Protein AF-A0A834MWD7-F1 (afdb_monomer)

Solvent-accessible surface area (backbone atoms only — not comparable to full-atom values): 28988 Å² total; per-residue (Å²): 117,72,83,77,47,50,62,58,53,52,50,44,48,48,54,46,54,54,43,48,75,34,80,60,22,62,59,47,38,68,32,43,53,48,27,37,82,75,30,29,39,67,38,51,53,52,28,43,50,33,46,75,72,73,39,71,37,70,80,50,97,59,39,71,67,44,73,68,53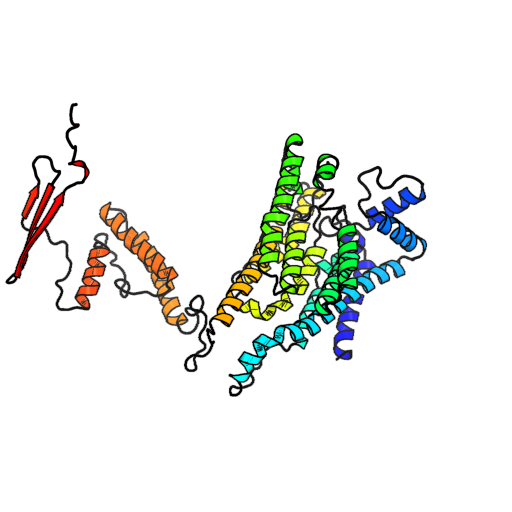,50,55,54,49,42,53,45,66,74,72,45,53,73,71,54,48,54,47,51,47,52,51,44,47,51,50,24,35,51,33,46,30,52,34,42,57,55,47,60,68,73,62,42,75,70,55,54,62,55,53,72,75,55,81,84,68,78,90,67,97,74,73,80,48,75,70,50,44,21,45,48,27,31,49,43,40,60,68,26,67,36,38,48,49,24,48,41,30,53,23,54,56,44,57,50,48,28,36,52,24,48,27,49,36,18,59,69,68,69,36,63,69,56,28,53,52,27,48,51,53,44,35,59,72,78,37,78,41,91,88,46,41,72,72,42,52,68,75,61,78,89,80,62,61,86,57,49,27,71,52,29,66,57,58,63,77,45,60,73,92,51,46,49,60,51,53,52,50,53,52,49,44,50,49,61,69,50,50,46,55,46,53,69,72,34,67,90,40,60,67,61,40,51,48,50,48,50,47,51,48,42,54,70,27,76,73,29,36,44,32,55,53,33,54,51,59,24,52,53,50,85,47,57,83,37,58,81,59,41,84,53,62,69,63,36,52,51,45,44,54,51,28,66,63,46,43,63,53,42,44,41,31,29,74,74,66,63,78,43,57,70,67,59,38,51,51,36,31,48,53,36,47,51,29,52,52,52,50,55,48,37,52,53,51,13,46,53,52,48,54,53,41,61,76,66,63,65,54,47,66,62,89,92,42,78,40,57,64,89,91,64,57,74,61,72,90,42,31,73,64,34,50,53,41,50,52,48,48,53,49,50,46,51,50,64,71,64,56,79,90,85,46,76,65,35,53,53,29,51,49,53,52,44,50,50,46,55,54,31,61,75,72,45,54,72,60,77,72,55,74,50,83,77,79,92,57,70,85,51,71,46,61,66,41,50,50,45,31,52,50,20,75,72,38,84,88,44,77,73,56,68,96,69,78,68,87,42,77,52,64,47,95,87,65,48,40,40,40,37,52,42,79,42,88,100,76,51,74,51,75,48,78,50,66,53,80,88,72,72,78,73,78,77,78,90,127

InterPro domains:
  IPR009600 GPI transamidase subunit PIG-U [PF06728] (206-340)
  IPR009600 GPI transamidase subunit PIG-U [PTHR13121] (206-368)
  IPR027831 Domain of unknown function DUF4485 [PF14846] (383-452)

Secondary structure (DSSP, 8-state):
-GGGTHHHHHHHHHHHHHHHTSTHHHHHHT-TTTS-TTT-HHHHHHHHHHHHTT--GGGSTT--S-HHHHHHHHHHHHH--HHHHHHHHHHHHHHHHHHHHHHHHHHHHHSTHHHHHHHHH-TTS---TT---HHHHHHHHHHHHHH-HHHHHHHHTT-THHHHHHHHHHHHHHHHTT-HHHHHHHHHHHHHHH-S-TTTHHHHHTTS-------SSSHHHHHHHS-HHHHHHHHHHHHHHIIIIIIHHHHHHSTT-HHHHHHHHHHHHHHH-SS--HHHHHHHHHHGGGGGGGGGT-SSHHHHHHHHHHHHHHHHHHHHHHHTS--S-HHHHHHHHHHHHHHHHHHHHHHHHHHHHHHHHHHTT--SEETTEE---TTTTTSSSSHHHHHHHHHHHHHHHHHHHTS----HHHHHHHHHHHHHHHHHHHH----GGGGSPPPSSS-PPPHHHHHHHHHHHH-TTSPPP-----S-EEE-TTS-EEEEEEEETTTEEEEEEEE-GGG--PPP---

Foldseek 3Di:
DVVVCVVLLVVLLVLLVVLLPDPVLVVLLPDLQQPPQQWAVVLLVVLLVCVVVVHHSPPDSRYDFFPVCSVVVNVCVVPPDPVRLLVVLSVLLLLLLVLLLLLLLLVVVVPCPLVVVVCVVPPPDDDDPDPQDSNNLSVLLSSLSSPVPQQSSNSSSSTNVSVLSSLLSQLSSCVSVVPPVSNVVSVVVNCSRQPPDPVCCLVVVVPDDPDLDDHLADVSVVLVPDDPVCSSVVSVVLVCCLVPVPLVVLCVPCVVPVVLSSLLVLLSCQHHRSRHHSSSVSSSVSVCSSVVVLVVVFDCVVVLVVLLVVLVVVLVVQVCCVPPVVNHHPVVNNVSSVSNSVSSVSVSVSSVVSVVVVVVCSVVCQDLDDPPHGRDPPQPPCPDPVPVVLVVLLVLLVVLLVLLVPQDCPDPVLVVQSVVVNVVSVVCVSVSDDDALRVDRQDNDSPRDHPVQSNQQSVCVVVVVDDRRDPDDQPDWDADPVRQKIKGWDADPPPGIDIDIDGHPVPPPPPPDDD

pLDDT: mean 76.4, std 18.24, range [28.72, 95.75]

Mean predicted aligned error: 16.24 Å

Sequence (515 aa):
MLTKWLPNFILAVAIRFLLMNSEYQNVISERVEVSTALNSWKRVTEGIYLYNFGIDPYSGDLFHETPICLYVFNIIQRYFPWWALCLLFVVTDLISALCLFYVANNYNDSWSPLEEEDKKQDVSKEKDNGTSTKADIALYILMIYLFNPYIILNCVAFTTTVFSNLLNSITLVAMVRHSIFWSCISIALLTLQNLYPMSLLVPVAIYISPDVRPNIGLYWYFLTEMFEHFKSLFIASFQINVGLLYVVPLALKLRRQPILLAFSYLAIITIFKSYPCVGDVGFYISLIPFWMHLFQHMQQGFIISCFILVCTGFAPIVWHQWIYARSANANFYFGVTLAFAVAQIFLLTDILFANIKYEFASRHNINKDVTGSKATLLLDQNKKTKKNKHAIDRVRIVEWSRRLAGIPDESDEGIKNRNDYVQLLKIMTRGGRLHGIFLDPPPDNDEIPSLAESMCNFLCSKCKDLPNAGPLEPIISRKTPDGCAYISLRKIENKGILCYLAVSPDGLTMPKKEQ

Nearest PDB structures (foldseek):
  7wld-assembly1_U  TM=8.766E-01  e=1.340E-22  Homo sapiens
  4q4a-assembly1_A  TM=1.236E-01  e=9.186E+00  Thermotoga maritima MSB8

Radius of gyration: 33.5 Å; Cα contacts (8 Å, |Δi|>4): 488; chains: 1; bounding box: 69×77×92 Å

Structure (mmCIF, N/CA/C/O backbone):
data_AF-A0A834MWD7-F1
#
_entry.id   AF-A0A834MWD7-F1
#
loop_
_atom_site.group_PDB
_atom_site.id
_atom_site.type_symbol
_atom_site.label_atom_id
_atom_site.label_alt_id
_atom_site.label_comp_id
_atom_site.label_asym_id
_atom_site.label_entity_id
_atom_site.label_seq_id
_atom_site.pdbx_PDB_ins_code
_atom_site.Cartn_x
_atom_site.Cartn_y
_atom_site.Cartn_z
_atom_site.occupancy
_atom_site.B_iso_or_equiv
_atom_site.auth_seq_id
_atom_site.auth_comp_id
_atom_site.auth_asym_id
_atom_site.auth_atom_id
_atom_site.pdbx_PDB_model_num
ATOM 1 N N . MET A 1 1 ? -26.203 -15.929 -9.389 1.00 49.62 1 MET A N 1
ATOM 2 C CA . MET A 1 1 ? -25.157 -14.938 -9.046 1.00 49.62 1 MET A CA 1
ATOM 3 C C . MET A 1 1 ? -24.152 -14.770 -10.178 1.00 49.62 1 MET A C 1
ATOM 5 O O . MET A 1 1 ? -24.108 -13.663 -10.681 1.00 49.62 1 MET A O 1
ATOM 9 N N . LEU A 1 2 ? -23.425 -15.810 -10.621 1.00 45.94 2 LEU A N 1
ATOM 10 C CA . LEU A 1 2 ? -22.315 -15.748 -11.603 1.00 45.94 2 LEU A CA 1
ATOM 11 C C . LEU A 1 2 ? -22.540 -14.867 -12.859 1.00 45.94 2 LEU A C 1
ATOM 13 O O . LEU A 1 2 ? -21.637 -14.145 -13.274 1.00 45.94 2 LEU A O 1
ATOM 17 N N . THR A 1 3 ? -23.751 -14.857 -13.419 1.00 54.75 3 THR A N 1
ATOM 18 C CA . THR A 1 3 ? -24.100 -14.105 -14.640 1.00 54.75 3 THR A CA 1
ATOM 19 C C . THR A 1 3 ? -24.042 -12.581 -14.493 1.00 54.75 3 THR A C 1
ATOM 21 O O . THR A 1 3 ? -23.844 -11.894 -15.488 1.00 54.75 3 THR A O 1
ATOM 24 N N . LYS A 1 4 ? -24.156 -12.034 -13.273 1.00 66.62 4 LYS A N 1
ATOM 25 C CA . LYS A 1 4 ? -24.055 -10.581 -13.032 1.00 66.62 4 LYS A CA 1
ATOM 26 C C . LYS A 1 4 ? -22.610 -10.066 -12.954 1.00 66.62 4 LYS A C 1
ATOM 28 O O . LYS A 1 4 ? -22.394 -8.873 -13.116 1.00 66.62 4 LYS A O 1
ATOM 33 N N . TRP A 1 5 ? -21.630 -10.942 -12.717 1.00 72.25 5 TRP A N 1
ATOM 34 C CA . TRP A 1 5 ? -20.230 -10.560 -12.441 1.00 72.25 5 TRP A CA 1
ATOM 35 C C . TRP A 1 5 ? -19.334 -10.701 -13.660 1.00 72.25 5 TRP A C 1
ATOM 37 O O . TRP A 1 5 ? -18.384 -9.940 -13.819 1.00 72.25 5 TRP A O 1
ATOM 47 N N . LEU A 1 6 ? -19.660 -11.664 -14.525 1.00 80.00 6 LEU A N 1
ATOM 48 C CA . LEU A 1 6 ? -18.963 -11.917 -15.777 1.00 80.00 6 LEU A CA 1
ATOM 49 C C . LEU A 1 6 ? -18.694 -10.640 -16.603 1.00 80.00 6 LEU A C 1
ATOM 51 O O . LEU A 1 6 ? -17.550 -10.478 -17.022 1.00 80.00 6 LEU A O 1
ATOM 55 N N . PRO A 1 7 ? -19.646 -9.695 -16.789 1.00 86.44 7 PRO A N 1
ATOM 56 C CA . PRO A 1 7 ? -19.360 -8.467 -17.535 1.00 86.44 7 PRO A CA 1
ATOM 57 C C . PRO A 1 7 ? -18.268 -7.605 -16.888 1.00 86.44 7 PRO A C 1
ATOM 59 O O . PRO A 1 7 ? -17.446 -7.043 -17.604 1.00 86.44 7 PRO A O 1
ATOM 62 N N . ASN A 1 8 ? -18.195 -7.543 -15.555 1.00 87.50 8 ASN A N 1
ATOM 63 C CA . ASN A 1 8 ? -17.173 -6.756 -14.858 1.00 87.50 8 ASN A CA 1
ATOM 64 C C . ASN A 1 8 ? -15.780 -7.374 -15.018 1.00 87.50 8 ASN A C 1
ATOM 66 O O . ASN A 1 8 ? -14.811 -6.650 -15.225 1.00 87.50 8 ASN A O 1
ATOM 70 N N . PHE A 1 9 ? -15.681 -8.707 -14.981 1.00 88.75 9 PHE A N 1
ATOM 71 C CA . PHE A 1 9 ? -14.433 -9.410 -15.287 1.00 88.75 9 PHE A CA 1
ATOM 72 C C . PHE A 1 9 ? -14.011 -9.202 -16.740 1.00 88.75 9 PHE A C 1
ATOM 74 O O . PHE A 1 9 ? -12.857 -8.872 -16.989 1.00 88.75 9 PHE A O 1
ATOM 81 N N . ILE A 1 10 ? -14.940 -9.340 -17.690 1.00 90.69 10 ILE A N 1
ATOM 82 C CA . ILE A 1 10 ? -14.663 -9.108 -19.113 1.00 90.69 10 ILE A CA 1
ATOM 83 C C . ILE A 1 10 ? -14.171 -7.675 -19.328 1.00 90.69 10 ILE A C 1
ATOM 85 O O . ILE A 1 10 ? -13.165 -7.476 -20.003 1.00 90.69 10 ILE A O 1
ATOM 89 N N . LEU A 1 11 ? -14.821 -6.685 -18.711 1.00 92.81 11 LEU A N 1
ATOM 90 C CA . LEU A 1 11 ? -14.407 -5.287 -18.794 1.00 92.81 11 LEU A CA 1
ATOM 91 C C . LEU A 1 11 ? -13.015 -5.066 -18.180 1.00 92.81 11 LEU A C 1
ATOM 93 O O . LEU A 1 11 ? -12.165 -4.432 -18.799 1.00 92.81 11 LEU A O 1
ATOM 97 N N . ALA A 1 12 ? -12.754 -5.620 -16.995 1.00 92.62 12 ALA A N 1
ATOM 98 C CA . ALA A 1 12 ? -11.464 -5.511 -16.316 1.00 92.62 12 ALA A CA 1
ATOM 99 C C . ALA A 1 12 ? -10.317 -6.148 -17.124 1.00 92.62 12 ALA A C 1
ATOM 101 O O . ALA A 1 12 ? -9.213 -5.599 -17.173 1.00 92.62 12 ALA A O 1
ATOM 102 N N . VAL A 1 13 ? -10.587 -7.282 -17.777 1.00 93.94 13 VAL A N 1
ATOM 103 C CA . VAL A 1 13 ? -9.668 -7.965 -18.697 1.00 93.94 13 VAL A CA 1
ATOM 104 C C . VAL A 1 13 ? -9.444 -7.134 -19.952 1.00 93.94 13 VAL A C 1
ATOM 106 O O . VAL A 1 13 ? -8.297 -6.904 -20.324 1.00 93.94 13 VAL A O 1
ATOM 109 N N . ALA A 1 14 ? -10.515 -6.633 -20.570 1.00 93.75 14 ALA A N 1
ATOM 110 C CA . ALA A 1 14 ? -10.435 -5.808 -21.768 1.00 93.75 14 ALA A CA 1
ATOM 111 C C . ALA A 1 14 ? -9.586 -4.553 -21.529 1.00 93.75 14 ALA A C 1
ATOM 113 O O . ALA A 1 14 ? -8.692 -4.274 -22.320 1.00 93.75 14 ALA A O 1
ATOM 114 N N . ILE A 1 15 ? -9.789 -3.848 -20.409 1.00 94.00 15 ILE A N 1
ATOM 115 C CA . ILE A 1 15 ? -8.986 -2.671 -20.042 1.00 94.00 15 ILE A CA 1
ATOM 116 C C . ILE A 1 15 ? -7.497 -3.032 -19.935 1.00 94.00 15 ILE A C 1
ATOM 118 O O . ILE A 1 15 ? -6.662 -2.338 -20.511 1.00 94.00 15 ILE A O 1
ATOM 122 N N . ARG A 1 16 ? -7.154 -4.126 -19.239 1.00 94.56 16 ARG A N 1
ATOM 123 C CA . ARG A 1 16 ? -5.756 -4.566 -19.080 1.00 94.56 16 ARG A CA 1
ATOM 124 C C . ARG A 1 16 ? -5.123 -4.926 -20.424 1.00 94.56 16 ARG A C 1
ATOM 126 O O . ARG A 1 16 ? -4.046 -4.426 -20.725 1.00 94.56 16 ARG A O 1
ATOM 133 N N . PHE A 1 17 ? -5.799 -5.726 -21.249 1.00 93.12 17 PHE A N 1
ATOM 134 C CA . PHE A 1 17 ? -5.286 -6.123 -22.564 1.00 93.12 17 PHE A CA 1
ATOM 135 C C . PHE A 1 17 ? -5.149 -4.944 -23.533 1.00 93.12 17 PHE A C 1
ATOM 137 O O . PHE A 1 17 ? -4.155 -4.868 -24.252 1.00 93.12 17 PHE A O 1
ATOM 144 N N . LEU A 1 18 ? -6.110 -4.014 -23.545 1.00 93.50 18 LEU A N 1
ATOM 145 C CA . LEU A 1 18 ? -6.032 -2.808 -24.372 1.00 93.50 18 LEU A CA 1
ATOM 146 C C . LEU A 1 18 ? -4.838 -1.939 -23.968 1.00 93.50 18 LEU A C 1
ATOM 148 O O . LEU A 1 18 ? -4.090 -1.501 -24.836 1.00 93.50 18 LEU A O 1
ATOM 152 N N . LEU A 1 19 ? -4.623 -1.737 -22.664 1.00 93.44 19 LEU A N 1
ATOM 153 C CA . LEU A 1 19 ? -3.488 -0.960 -22.165 1.00 93.44 19 LEU A CA 1
ATOM 154 C C . LEU A 1 19 ? -2.147 -1.662 -22.419 1.00 93.44 19 LEU A C 1
ATOM 156 O O . LEU A 1 19 ? -1.211 -1.007 -22.868 1.00 93.44 19 LEU A O 1
ATOM 160 N N . MET A 1 20 ? -2.059 -2.979 -22.204 1.00 92.81 20 MET A N 1
ATOM 161 C CA . MET A 1 20 ? -0.846 -3.770 -22.462 1.00 92.81 20 MET A CA 1
ATOM 162 C C . MET A 1 20 ? -0.419 -3.764 -23.935 1.00 92.81 20 MET A C 1
ATOM 164 O O . MET A 1 20 ? 0.773 -3.812 -24.215 1.00 92.81 20 MET A O 1
ATOM 168 N N . ASN A 1 21 ? -1.371 -3.702 -24.870 1.00 91.00 21 ASN A N 1
ATOM 169 C CA . ASN A 1 21 ? -1.088 -3.665 -26.309 1.00 91.00 21 ASN A CA 1
ATOM 170 C C . ASN A 1 21 ? -0.950 -2.238 -26.870 1.00 91.00 21 ASN A C 1
ATOM 172 O O . ASN A 1 21 ? -0.783 -2.069 -28.076 1.00 91.00 21 ASN A O 1
ATOM 176 N N . SER A 1 22 ? -1.048 -1.213 -26.021 1.00 92.88 22 SER A N 1
ATOM 177 C CA . SER A 1 22 ? -0.926 0.193 -26.416 1.00 92.88 22 SER A CA 1
ATOM 178 C C . SER A 1 22 ? 0.477 0.744 -26.156 1.00 92.88 22 SER A C 1
ATOM 180 O O . SER A 1 22 ? 1.223 0.216 -25.333 1.00 92.88 22 SER A O 1
ATOM 182 N N . GLU A 1 23 ? 0.808 1.880 -26.774 1.00 90.44 23 GLU A N 1
ATOM 183 C CA . GLU A 1 23 ? 2.067 2.603 -26.526 1.00 90.44 23 GLU A CA 1
ATOM 184 C C . GLU A 1 23 ? 2.224 3.061 -25.063 1.00 90.44 23 GLU A C 1
ATOM 186 O O . GLU A 1 23 ? 3.341 3.267 -24.583 1.00 90.44 23 GLU A O 1
ATOM 191 N N . TYR A 1 24 ? 1.115 3.165 -24.320 1.00 88.94 24 TYR A N 1
ATOM 192 C CA . TYR A 1 24 ? 1.131 3.522 -22.904 1.00 88.94 24 TYR A CA 1
ATOM 193 C C . TYR A 1 24 ? 1.815 2.471 -22.031 1.00 88.94 24 TYR A C 1
ATOM 195 O O . TYR A 1 24 ? 2.294 2.823 -20.957 1.00 88.94 24 TYR A O 1
ATOM 203 N N . GLN A 1 25 ? 1.900 1.211 -22.469 1.00 92.56 25 GLN A N 1
ATOM 204 C CA . GLN A 1 25 ? 2.567 0.155 -21.708 1.00 92.56 25 GLN A CA 1
ATOM 205 C C . GLN A 1 25 ? 4.030 0.521 -21.419 1.00 92.56 25 GLN A C 1
ATOM 207 O O . GLN A 1 25 ? 4.453 0.463 -20.262 1.00 92.56 25 GLN A O 1
ATOM 212 N N . ASN A 1 26 ? 4.760 0.993 -22.435 1.00 89.31 26 ASN A N 1
ATOM 213 C CA . ASN A 1 26 ? 6.151 1.420 -22.292 1.00 89.31 26 ASN A CA 1
ATOM 214 C C . ASN A 1 26 ? 6.259 2.584 -21.300 1.00 89.31 26 ASN A C 1
ATOM 216 O O . ASN A 1 26 ? 7.023 2.509 -20.339 1.00 89.31 26 ASN A O 1
ATOM 220 N N . VAL A 1 27 ? 5.414 3.608 -21.464 1.00 90.50 27 VAL A N 1
ATOM 221 C CA . VAL A 1 27 ? 5.396 4.786 -20.581 1.00 90.50 27 VAL A CA 1
ATOM 222 C C . VAL A 1 27 ? 5.123 4.393 -19.131 1.00 90.50 27 VAL A C 1
ATOM 224 O O . VAL A 1 27 ? 5.800 4.884 -18.234 1.00 90.50 27 VAL A O 1
ATOM 227 N N . ILE A 1 28 ? 4.151 3.510 -18.888 1.00 91.38 28 ILE A N 1
ATOM 228 C CA . ILE A 1 28 ? 3.781 3.048 -17.543 1.00 91.38 28 ILE A CA 1
ATOM 229 C C . ILE A 1 28 ? 4.914 2.216 -16.927 1.00 91.38 28 ILE A C 1
ATOM 231 O O . ILE A 1 28 ? 5.208 2.376 -15.745 1.00 91.38 28 ILE A O 1
ATOM 235 N N . SER A 1 29 ? 5.576 1.364 -17.716 1.00 90.12 29 SER A N 1
ATOM 236 C CA . SER A 1 29 ? 6.681 0.521 -17.242 1.00 90.12 29 SER A CA 1
ATOM 237 C C . SER A 1 29 ? 7.935 1.310 -16.843 1.00 90.12 29 SER A C 1
ATOM 239 O O . SER A 1 29 ? 8.728 0.832 -16.037 1.00 90.12 29 SER A O 1
ATOM 241 N N . GLU A 1 30 ? 8.109 2.528 -17.362 1.00 89.50 30 GLU A N 1
ATOM 242 C CA . GLU A 1 30 ? 9.235 3.412 -17.029 1.00 89.50 30 GLU A CA 1
ATOM 243 C C . GLU A 1 30 ? 8.962 4.328 -15.827 1.00 89.50 30 GLU A C 1
ATOM 245 O O . GLU A 1 30 ? 9.873 4.989 -15.324 1.00 89.50 30 GLU A O 1
ATOM 250 N N . ARG A 1 31 ? 7.716 4.386 -15.342 1.00 90.38 31 ARG A N 1
ATOM 251 C CA . ARG A 1 31 ? 7.353 5.195 -14.174 1.00 90.38 31 ARG A CA 1
ATOM 252 C C . ARG A 1 31 ? 7.906 4.588 -12.893 1.00 90.38 31 ARG A C 1
ATOM 254 O O . ARG A 1 31 ? 7.586 3.448 -12.554 1.00 90.38 31 ARG A O 1
ATOM 261 N N . VAL A 1 32 ? 8.658 5.391 -12.140 1.00 89.00 32 VAL A N 1
ATOM 262 C CA . VAL A 1 32 ? 9.228 5.006 -10.836 1.00 89.00 32 VAL A CA 1
ATOM 263 C C . VAL A 1 32 ? 8.156 4.718 -9.790 1.00 89.00 32 VAL A C 1
ATOM 265 O O . VAL A 1 32 ? 8.415 4.034 -8.803 1.00 89.00 32 VAL A O 1
ATOM 268 N N . GLU A 1 33 ? 6.946 5.231 -10.011 1.00 90.69 33 GLU A N 1
ATOM 269 C CA . GLU A 1 33 ? 5.788 5.000 -9.164 1.00 90.69 33 GLU A CA 1
ATOM 270 C C . GLU A 1 33 ? 5.272 3.554 -9.233 1.00 90.69 33 GLU A C 1
ATOM 272 O O . GLU A 1 33 ? 4.703 3.035 -8.269 1.00 90.69 33 GLU A O 1
ATOM 277 N N . VAL A 1 34 ? 5.470 2.901 -10.379 1.00 91.19 34 VAL A N 1
ATOM 278 C CA . VAL A 1 34 ? 4.930 1.571 -10.684 1.00 91.19 34 VAL A CA 1
ATOM 279 C C . VAL A 1 34 ? 6.059 0.541 -10.738 1.00 91.19 34 VAL A C 1
ATOM 281 O O . VAL A 1 34 ? 6.018 -0.487 -10.061 1.00 91.19 34 VAL A O 1
ATOM 284 N N . SER A 1 35 ? 7.102 0.837 -11.508 1.00 88.69 35 SER A N 1
ATOM 285 C CA . SER A 1 35 ? 8.265 -0.019 -11.699 1.00 88.69 35 SER A CA 1
ATOM 286 C C . SER A 1 35 ? 9.453 0.534 -10.911 1.00 88.69 35 SER A C 1
ATOM 288 O O . SER A 1 35 ? 10.096 1.512 -11.289 1.00 88.69 35 SER A O 1
ATOM 290 N N . THR A 1 36 ? 9.751 -0.120 -9.797 1.00 85.44 36 THR A N 1
ATOM 291 C CA . THR A 1 36 ? 10.882 0.141 -8.911 1.00 85.44 36 THR A CA 1
ATOM 292 C C . THR A 1 36 ? 12.057 -0.792 -9.219 1.00 85.44 36 THR A C 1
ATOM 294 O O . THR A 1 36 ? 11.943 -1.757 -9.979 1.00 85.44 36 THR A O 1
ATOM 297 N N . ALA A 1 37 ? 13.205 -0.537 -8.585 1.00 79.12 37 ALA A N 1
ATOM 298 C CA . ALA A 1 37 ? 14.390 -1.384 -8.711 1.00 79.12 37 ALA A CA 1
ATOM 299 C C . ALA A 1 37 ? 14.135 -2.854 -8.326 1.00 79.12 37 ALA A C 1
ATOM 301 O O . A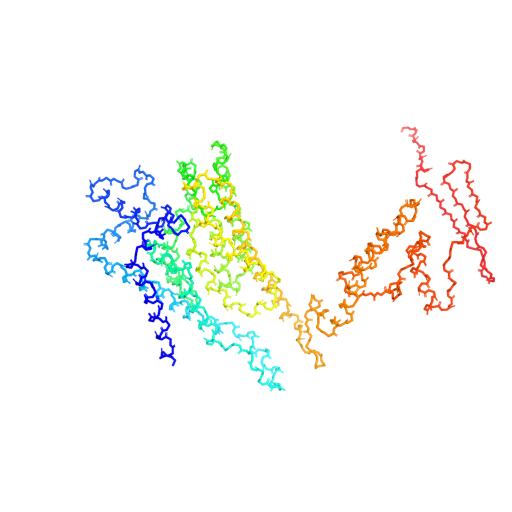LA A 1 37 ? 14.790 -3.743 -8.862 1.00 79.12 37 ALA A O 1
ATOM 302 N N . LEU A 1 38 ? 13.171 -3.106 -7.435 1.00 78.88 38 LEU A N 1
ATOM 303 C CA . LEU A 1 38 ? 12.897 -4.440 -6.905 1.00 78.88 38 LEU A CA 1
ATOM 304 C C . LEU A 1 38 ? 11.836 -5.219 -7.688 1.00 78.88 38 LEU A C 1
ATOM 306 O O . LEU A 1 38 ? 11.823 -6.434 -7.583 1.00 78.88 38 LEU A O 1
ATOM 310 N N . ASN A 1 39 ? 10.944 -4.558 -8.437 1.00 85.56 39 ASN A N 1
ATOM 311 C CA . ASN A 1 39 ? 9.785 -5.227 -9.048 1.00 85.56 39 ASN A CA 1
ATOM 312 C C . ASN A 1 39 ? 9.715 -5.145 -10.584 1.00 85.56 39 ASN A C 1
ATOM 314 O O . ASN A 1 39 ? 8.758 -5.648 -11.177 1.00 85.56 39 ASN A O 1
ATOM 318 N N . SER A 1 40 ? 10.673 -4.479 -11.233 1.00 89.38 40 SER A N 1
ATOM 319 C CA . SER A 1 40 ? 10.631 -4.210 -12.672 1.00 89.38 40 SER A CA 1
ATOM 320 C C . SER A 1 40 ? 10.841 -5.467 -13.520 1.00 89.38 40 SER A C 1
ATOM 322 O O . SER A 1 40 ? 11.868 -6.138 -13.400 1.00 89.38 40 SER A O 1
ATOM 324 N N . TRP A 1 41 ? 9.940 -5.721 -14.476 1.00 91.31 41 TRP A N 1
ATOM 325 C CA . TRP A 1 41 ? 10.123 -6.800 -15.455 1.00 91.31 41 TRP A CA 1
ATOM 326 C C . TRP A 1 41 ? 11.357 -6.600 -16.331 1.00 91.31 41 TRP A C 1
ATOM 328 O O . TRP A 1 41 ? 12.045 -7.559 -16.662 1.00 91.31 41 TRP A O 1
ATOM 338 N N . LYS A 1 42 ? 11.684 -5.349 -16.676 1.00 90.19 42 LYS A N 1
ATOM 339 C CA . LYS A 1 42 ? 12.849 -5.034 -17.510 1.00 90.19 42 LYS A CA 1
ATOM 340 C C . LYS A 1 42 ? 14.142 -5.518 -16.853 1.00 90.19 42 LYS A C 1
ATOM 342 O O . LYS A 1 42 ? 14.940 -6.204 -17.487 1.00 90.19 42 LYS A O 1
ATOM 347 N N . ARG A 1 43 ? 14.290 -5.274 -15.550 1.00 88.44 43 ARG A N 1
ATOM 348 C CA . ARG A 1 43 ? 15.422 -5.788 -14.766 1.00 88.44 43 ARG A CA 1
ATOM 349 C C . ARG A 1 43 ? 15.439 -7.310 -14.704 1.00 88.44 43 ARG A C 1
ATOM 351 O O . ARG A 1 43 ? 16.508 -7.902 -14.787 1.00 88.44 43 ARG A O 1
ATOM 358 N N . VAL A 1 44 ? 14.270 -7.947 -14.614 1.00 90.31 44 VAL A N 1
ATOM 359 C CA . VAL A 1 44 ? 14.172 -9.411 -14.690 1.00 90.31 44 VAL A CA 1
ATOM 360 C C . VAL A 1 44 ? 14.677 -9.923 -16.037 1.00 90.31 44 VAL A C 1
ATOM 362 O O . VAL A 1 44 ? 15.506 -10.829 -16.068 1.00 90.31 44 VAL A O 1
ATOM 365 N N . THR A 1 45 ? 14.257 -9.308 -17.144 1.00 91.75 45 THR A N 1
ATOM 366 C CA . THR A 1 45 ? 14.707 -9.706 -18.484 1.00 91.75 45 THR A CA 1
ATOM 367 C C . THR A 1 45 ? 16.206 -9.494 -18.693 1.00 91.75 45 THR A C 1
ATOM 369 O O . THR A 1 45 ? 16.863 -10.350 -19.282 1.00 91.75 45 THR A O 1
ATOM 372 N N . GLU A 1 46 ? 16.767 -8.399 -18.176 1.00 90.88 46 GLU A N 1
ATOM 373 C CA . GLU A 1 46 ? 18.205 -8.129 -18.243 1.00 90.88 46 GLU A CA 1
ATOM 374 C C . GLU A 1 46 ? 19.000 -9.097 -17.347 1.00 90.88 46 GLU A C 1
ATOM 376 O O . GLU A 1 46 ? 20.030 -9.621 -17.767 1.00 90.88 46 GLU A O 1
ATOM 381 N N . GLY A 1 47 ? 18.497 -9.421 -16.152 1.00 90.06 47 GLY A N 1
ATOM 382 C CA . GLY A 1 47 ? 19.105 -10.412 -15.261 1.00 90.06 47 GLY A CA 1
ATOM 383 C C . GLY A 1 47 ? 19.117 -11.824 -15.857 1.00 90.06 47 GLY A C 1
ATOM 384 O O . GLY A 1 47 ? 20.133 -12.513 -15.798 1.00 90.06 47 GLY A O 1
ATOM 385 N N . ILE A 1 48 ? 18.024 -12.240 -16.503 1.00 92.31 48 ILE A N 1
ATOM 386 C CA . ILE A 1 48 ? 17.948 -13.520 -17.229 1.00 92.31 48 ILE A CA 1
ATOM 387 C C . ILE A 1 48 ? 18.904 -13.527 -18.422 1.00 92.31 48 ILE A C 1
ATOM 389 O O . ILE A 1 48 ? 19.543 -14.544 -18.692 1.00 92.31 48 ILE A O 1
ATOM 393 N N . TYR A 1 49 ? 19.026 -12.401 -19.129 1.00 92.19 49 TYR A N 1
ATOM 394 C CA . TYR A 1 49 ? 19.988 -12.264 -20.216 1.00 92.19 49 TYR A CA 1
ATOM 395 C C . TYR A 1 49 ? 21.413 -12.508 -19.706 1.00 92.19 49 TYR A C 1
ATOM 397 O O . TYR A 1 49 ? 22.083 -13.397 -20.221 1.00 92.19 49 TYR A O 1
ATOM 405 N N . LEU A 1 50 ? 21.845 -11.819 -18.642 1.00 91.75 50 LEU A N 1
ATOM 406 C CA . LEU A 1 50 ? 23.168 -12.026 -18.032 1.00 91.75 50 LEU A CA 1
ATOM 407 C C . LEU A 1 50 ? 23.395 -13.484 -17.612 1.00 91.75 50 LEU A C 1
ATOM 409 O O . LEU A 1 50 ? 24.419 -14.072 -17.965 1.00 91.75 50 LEU A O 1
ATOM 413 N N . TYR A 1 51 ? 22.400 -14.085 -16.954 1.00 92.06 51 TYR A N 1
ATOM 414 C CA . TYR A 1 51 ? 22.442 -15.484 -16.535 1.00 92.06 51 TYR A CA 1
ATOM 415 C C . TYR A 1 51 ? 22.673 -16.438 -17.716 1.00 92.06 51 TYR A C 1
ATOM 417 O O . TYR A 1 51 ? 23.497 -17.348 -17.635 1.00 92.06 51 TYR A O 1
ATOM 425 N N . ASN A 1 52 ? 21.994 -16.206 -18.843 1.00 91.94 52 ASN A N 1
ATOM 426 C CA . ASN A 1 52 ? 22.130 -17.033 -20.043 1.00 91.94 52 ASN A CA 1
ATOM 427 C C . ASN A 1 52 ? 23.504 -16.887 -20.725 1.00 91.94 52 ASN A C 1
ATOM 429 O O . ASN A 1 52 ? 23.940 -17.816 -21.402 1.00 91.94 52 ASN A O 1
ATOM 433 N N . PHE A 1 53 ? 24.202 -15.765 -20.522 1.00 93.44 53 PHE A N 1
ATOM 434 C CA . PHE A 1 53 ? 25.587 -15.561 -20.968 1.00 93.44 53 PHE A CA 1
ATOM 435 C C . PHE A 1 53 ? 26.637 -16.081 -19.972 1.00 93.44 53 PHE A C 1
ATOM 437 O O . PHE A 1 53 ? 27.833 -15.914 -20.204 1.00 93.44 53 PHE A O 1
ATOM 444 N N . GLY A 1 54 ? 26.219 -16.723 -18.875 1.00 91.50 54 GLY A N 1
ATOM 445 C CA . GLY A 1 54 ? 27.126 -17.228 -17.841 1.00 91.50 54 GLY A CA 1
ATOM 446 C C . GLY A 1 54 ? 27.728 -16.133 -16.958 1.00 91.50 54 GLY A C 1
ATOM 447 O O . GLY A 1 54 ? 28.705 -16.388 -16.257 1.00 91.50 54 GLY A O 1
ATOM 448 N N . ILE A 1 55 ? 27.162 -14.922 -16.987 1.00 91.75 55 ILE A N 1
ATOM 449 C CA . ILE A 1 55 ? 27.537 -13.815 -16.105 1.00 91.75 55 ILE A CA 1
ATOM 450 C C . ILE A 1 55 ? 26.611 -13.861 -14.892 1.00 91.75 55 ILE A C 1
ATOM 452 O O . ILE A 1 55 ? 25.394 -13.952 -15.048 1.00 91.75 55 ILE A O 1
ATOM 456 N N . ASP A 1 56 ? 27.174 -13.786 -13.687 1.00 87.38 56 ASP A N 1
ATOM 457 C CA . ASP A 1 56 ? 26.384 -13.757 -12.456 1.00 87.38 56 ASP A CA 1
ATOM 458 C C . ASP A 1 56 ? 25.504 -12.488 -12.400 1.00 87.38 56 ASP A C 1
ATOM 460 O O . ASP A 1 56 ? 26.051 -11.383 -12.295 1.00 87.38 56 ASP A O 1
ATOM 464 N N . PRO A 1 57 ? 24.158 -12.601 -12.440 1.00 86.62 57 PRO A N 1
ATOM 465 C CA . PRO A 1 57 ? 23.258 -11.446 -12.391 1.00 86.62 57 PRO A CA 1
ATOM 466 C C . PRO A 1 57 ? 23.334 -10.665 -11.076 1.00 86.62 57 PRO A C 1
ATOM 468 O O . PRO A 1 57 ? 22.953 -9.496 -11.045 1.00 86.62 57 PRO A O 1
ATOM 471 N N . TYR A 1 58 ? 23.816 -11.303 -10.005 1.00 84.19 58 TYR A N 1
ATOM 472 C CA . TYR A 1 58 ? 23.936 -10.717 -8.669 1.00 84.19 58 TYR A CA 1
ATOM 473 C C . TYR A 1 58 ? 25.264 -9.995 -8.439 1.00 84.19 58 TYR A C 1
ATOM 475 O O . TYR A 1 58 ? 25.441 -9.349 -7.408 1.00 84.19 58 TYR A O 1
ATOM 483 N N . SER A 1 59 ? 26.196 -10.082 -9.392 1.00 79.31 59 SER A N 1
ATOM 484 C CA . SER A 1 59 ? 27.498 -9.412 -9.294 1.00 79.31 59 SER A CA 1
ATOM 485 C C . SER A 1 59 ? 27.402 -7.879 -9.329 1.00 79.31 59 SER A C 1
ATOM 487 O O . SER A 1 59 ? 28.354 -7.200 -8.947 1.00 79.31 59 SER A O 1
ATOM 489 N N . GLY A 1 60 ? 26.258 -7.325 -9.749 1.00 74.56 60 GLY A N 1
ATOM 490 C CA . GLY A 1 60 ? 25.983 -5.888 -9.776 1.00 74.56 60 GLY A CA 1
ATOM 491 C C . GLY A 1 60 ? 24.593 -5.521 -9.244 1.00 74.56 60 GLY A C 1
ATOM 492 O O . GLY A 1 60 ? 23.802 -6.378 -8.866 1.00 74.56 60 GLY A O 1
ATOM 493 N N . ASP A 1 61 ? 24.267 -4.226 -9.267 1.00 72.06 61 ASP A N 1
ATOM 494 C CA . ASP A 1 61 ? 23.011 -3.652 -8.736 1.00 72.06 61 ASP A CA 1
ATOM 495 C C . ASP A 1 61 ? 21.799 -3.781 -9.695 1.00 72.06 61 ASP A C 1
ATOM 497 O O . ASP A 1 61 ? 20.823 -3.025 -9.660 1.00 72.06 61 ASP A O 1
ATOM 501 N N . LEU A 1 62 ? 21.864 -4.711 -10.648 1.00 78.56 62 LEU A N 1
ATOM 502 C CA . LEU A 1 62 ? 20.836 -4.819 -11.681 1.00 78.56 62 LEU A CA 1
ATOM 503 C C . LEU A 1 62 ? 19.648 -5.670 -11.223 1.00 78.56 62 LEU A C 1
ATOM 505 O O . LEU A 1 62 ? 18.492 -5.271 -11.400 1.00 78.56 62 LEU A O 1
ATOM 509 N N . PHE A 1 63 ? 19.934 -6.828 -10.626 1.00 80.75 63 PHE A N 1
ATOM 510 C CA . PHE A 1 63 ? 18.951 -7.860 -10.323 1.00 80.75 63 PHE A CA 1
ATOM 511 C C . PHE A 1 63 ? 18.869 -8.127 -8.816 1.00 80.75 63 PHE A C 1
ATOM 513 O O . PHE A 1 63 ? 19.850 -8.501 -8.181 1.00 80.75 63 PHE A O 1
ATOM 520 N N . HIS A 1 64 ? 17.673 -7.956 -8.248 1.00 78.25 64 HIS A N 1
ATOM 521 C CA . HIS A 1 64 ? 17.416 -8.112 -6.807 1.00 78.25 64 HIS A CA 1
ATOM 522 C C . HIS A 1 64 ? 16.376 -9.190 -6.479 1.00 78.25 64 HIS A C 1
ATOM 524 O O . HIS A 1 64 ? 16.034 -9.391 -5.317 1.00 78.25 64 HIS A O 1
ATOM 530 N N . GLU A 1 65 ? 15.853 -9.871 -7.496 1.00 81.25 65 GLU A N 1
ATOM 531 C CA . GLU A 1 65 ? 14.883 -10.949 -7.321 1.00 81.25 65 GLU A CA 1
ATOM 532 C C . GLU A 1 65 ? 15.574 -12.242 -6.863 1.00 81.25 65 GLU A C 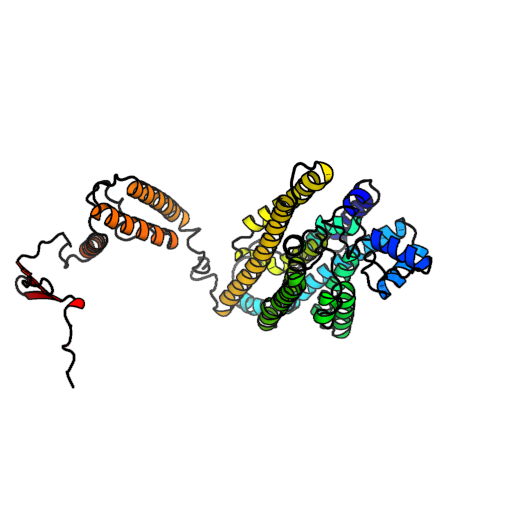1
ATOM 534 O O . GLU A 1 65 ? 16.776 -12.448 -7.055 1.00 81.25 65 GLU A O 1
ATOM 539 N N . THR A 1 66 ? 14.818 -13.146 -6.240 1.00 83.69 66 THR A N 1
ATOM 540 C CA . THR A 1 66 ? 15.406 -14.373 -5.675 1.00 83.69 66 THR A CA 1
ATOM 541 C C . THR A 1 66 ? 15.951 -15.321 -6.757 1.00 83.69 66 THR A C 1
ATOM 543 O O . THR A 1 66 ? 15.428 -15.335 -7.876 1.00 83.69 66 THR A O 1
ATOM 546 N N . PRO A 1 67 ? 16.928 -16.196 -6.442 1.00 86.31 67 PRO A N 1
ATOM 547 C CA . PRO A 1 67 ? 17.430 -17.186 -7.402 1.00 86.31 67 PRO A CA 1
ATOM 548 C C . PRO A 1 67 ? 16.345 -18.143 -7.910 1.00 86.31 67 PRO A C 1
ATOM 550 O O . PRO A 1 67 ? 16.380 -18.589 -9.056 1.00 86.31 67 PRO A O 1
ATOM 553 N N . ILE A 1 68 ? 15.344 -18.431 -7.071 1.00 87.06 68 ILE A N 1
ATOM 554 C CA . ILE A 1 68 ? 14.177 -19.236 -7.451 1.00 87.06 68 ILE A CA 1
ATOM 555 C C . ILE A 1 68 ? 13.356 -18.484 -8.505 1.00 87.06 68 ILE A C 1
ATOM 557 O O . ILE A 1 68 ? 13.016 -19.058 -9.540 1.00 87.06 68 ILE A O 1
ATOM 561 N N . CYS A 1 69 ? 13.086 -17.194 -8.274 1.00 86.94 69 CYS A N 1
ATOM 562 C CA . CYS A 1 69 ? 12.414 -16.332 -9.244 1.00 86.94 69 CYS A CA 1
ATOM 563 C C . CYS A 1 69 ? 13.202 -16.246 -10.557 1.00 86.94 69 CYS A C 1
ATOM 565 O O . CYS A 1 69 ? 12.600 -16.368 -11.618 1.00 86.94 69 CYS A O 1
ATOM 567 N N . LEU A 1 70 ? 14.533 -16.107 -10.507 1.00 89.50 70 LEU A N 1
ATOM 568 C CA . LEU A 1 70 ? 15.391 -16.076 -11.696 1.00 89.50 70 LEU A CA 1
ATOM 569 C C . LEU A 1 70 ? 15.200 -17.328 -12.564 1.00 89.50 70 LEU A C 1
ATOM 571 O O . LEU A 1 70 ? 14.984 -17.217 -13.770 1.00 89.50 70 LEU A O 1
ATOM 575 N N . TYR A 1 71 ? 15.233 -18.517 -11.956 1.00 91.00 71 TYR A N 1
ATOM 576 C CA . TYR A 1 71 ? 15.050 -19.774 -12.683 1.00 91.00 71 TYR A CA 1
ATOM 577 C C . TYR A 1 71 ? 13.639 -19.902 -13.276 1.00 91.00 71 TYR A C 1
ATOM 579 O O . TYR A 1 71 ? 13.480 -20.239 -14.451 1.00 91.00 71 TYR A O 1
ATOM 587 N N . VAL A 1 72 ? 12.608 -19.585 -12.486 1.00 91.69 72 VAL A N 1
ATOM 588 C CA . VAL A 1 72 ? 11.205 -19.636 -12.927 1.00 91.69 72 VAL A CA 1
ATOM 589 C C . VAL A 1 72 ? 10.947 -18.646 -14.064 1.00 91.69 72 VAL A C 1
ATOM 591 O O . VAL A 1 72 ? 10.364 -19.019 -15.083 1.00 91.69 72 VAL A O 1
ATOM 594 N N . PHE A 1 73 ? 11.412 -17.403 -13.938 1.00 91.88 73 PHE A N 1
ATOM 595 C CA . PHE A 1 73 ? 11.237 -16.387 -14.970 1.00 91.88 73 PHE A CA 1
ATOM 596 C C . PHE A 1 73 ? 12.065 -16.681 -16.225 1.00 91.88 73 PHE A C 1
ATOM 598 O O . PHE A 1 73 ? 11.579 -16.405 -17.318 1.00 91.88 73 PHE A O 1
ATOM 605 N N . ASN A 1 74 ? 13.237 -17.321 -16.113 1.00 92.75 74 ASN A N 1
ATOM 606 C CA . ASN A 1 74 ? 13.986 -17.805 -17.279 1.00 92.75 74 ASN A CA 1
ATOM 607 C C . ASN A 1 74 ? 13.169 -18.839 -18.072 1.00 92.75 74 ASN A C 1
ATOM 609 O O . ASN A 1 74 ? 13.014 -18.717 -19.287 1.00 92.75 74 ASN A O 1
ATOM 613 N N . ILE A 1 75 ? 12.557 -19.813 -17.387 1.00 93.12 75 ILE A N 1
ATOM 614 C CA . ILE A 1 75 ? 11.657 -20.785 -18.028 1.00 93.12 75 ILE A CA 1
ATOM 615 C C . ILE A 1 75 ? 10.485 -20.067 -18.707 1.00 93.12 75 ILE A C 1
ATOM 617 O O . ILE A 1 75 ? 10.198 -20.334 -19.874 1.00 93.12 75 ILE A O 1
ATOM 621 N N . ILE A 1 76 ? 9.829 -19.136 -18.011 1.00 92.25 76 ILE A N 1
ATOM 622 C CA . ILE A 1 76 ? 8.700 -18.383 -18.572 1.00 92.25 76 ILE A CA 1
ATOM 623 C C . ILE A 1 76 ? 9.140 -17.618 -19.824 1.00 92.25 76 ILE A C 1
ATOM 625 O O . ILE A 1 76 ? 8.524 -17.781 -20.871 1.00 92.25 76 ILE A O 1
ATOM 629 N N . GLN A 1 77 ? 10.231 -16.853 -19.767 1.00 89.88 77 GLN A N 1
ATOM 630 C CA . GLN A 1 77 ? 10.712 -16.058 -20.901 1.00 89.88 77 GLN A CA 1
ATOM 631 C C . GLN A 1 77 ? 11.157 -16.928 -22.087 1.00 89.88 77 GLN A C 1
ATOM 633 O O . GLN A 1 77 ? 11.039 -16.508 -23.236 1.00 89.88 77 GLN A O 1
ATOM 638 N N . ARG A 1 78 ? 11.641 -18.148 -21.827 1.00 89.94 78 ARG A N 1
ATOM 639 C CA . ARG A 1 78 ? 12.061 -19.088 -22.871 1.00 89.94 78 ARG A CA 1
ATOM 640 C C . ARG A 1 78 ? 10.890 -19.747 -23.599 1.00 89.94 78 ARG A C 1
ATOM 642 O O . ARG A 1 78 ? 11.003 -19.997 -24.796 1.00 89.94 78 ARG A O 1
ATOM 649 N N . TYR A 1 79 ? 9.802 -20.066 -22.895 1.00 91.94 79 TYR A N 1
ATOM 650 C CA . TYR A 1 79 ? 8.687 -20.836 -23.463 1.00 91.94 79 TYR A CA 1
ATOM 651 C C . TYR A 1 79 ? 7.444 -20.001 -23.791 1.00 91.94 79 TYR A C 1
ATOM 653 O O . TYR A 1 79 ? 6.641 -20.429 -24.619 1.00 91.94 79 TYR A O 1
ATOM 661 N N . PHE A 1 80 ? 7.240 -18.847 -23.150 1.00 92.19 80 PHE A N 1
ATOM 662 C CA . PHE A 1 80 ? 6.005 -18.077 -23.299 1.00 92.19 80 PHE A CA 1
ATOM 663 C C . PHE A 1 80 ? 6.178 -16.983 -24.361 1.00 92.19 80 PHE A C 1
ATOM 665 O O . PHE A 1 80 ? 7.012 -16.093 -24.192 1.00 92.19 80 PHE A O 1
ATOM 672 N N . PRO A 1 81 ? 5.366 -16.980 -25.435 1.00 92.62 81 PRO A N 1
ATOM 673 C CA . PRO A 1 81 ? 5.281 -15.829 -26.329 1.00 92.62 81 PRO A CA 1
ATOM 674 C C . PRO A 1 81 ? 4.645 -14.628 -25.611 1.00 92.62 81 PRO A C 1
ATOM 676 O O . PRO A 1 81 ? 3.959 -14.781 -24.600 1.00 92.62 81 PRO A O 1
ATOM 679 N N . TRP A 1 82 ? 4.801 -13.429 -26.180 1.00 88.31 82 TRP A N 1
ATOM 680 C CA . TRP A 1 82 ? 4.306 -12.173 -25.596 1.00 88.31 82 TRP A CA 1
ATOM 681 C C . TRP A 1 82 ? 2.841 -12.234 -25.128 1.00 88.31 82 TRP A C 1
ATOM 683 O O . TRP A 1 82 ? 2.533 -11.879 -23.995 1.00 88.31 82 TRP A O 1
ATOM 693 N N . TRP A 1 83 ? 1.933 -12.764 -25.955 1.00 90.00 83 TRP A N 1
ATOM 694 C CA . TRP A 1 83 ? 0.512 -12.868 -25.600 1.00 90.00 83 TRP A CA 1
ATOM 695 C C . TRP A 1 83 ? 0.258 -13.790 -24.395 1.00 90.00 83 TRP A C 1
ATOM 697 O O . TRP A 1 83 ? -0.645 -13.525 -23.601 1.00 90.00 83 TRP A O 1
ATOM 707 N N . ALA A 1 84 ? 1.057 -14.850 -24.235 1.00 92.56 84 ALA A N 1
ATOM 708 C CA . ALA A 1 84 ? 0.954 -15.771 -23.107 1.00 92.56 84 ALA A CA 1
ATOM 709 C C . ALA A 1 84 ? 1.496 -15.129 -21.825 1.00 92.56 84 ALA A C 1
ATOM 711 O O . ALA A 1 84 ? 0.941 -15.352 -20.750 1.00 92.56 84 ALA A O 1
ATOM 712 N N . LEU A 1 85 ? 2.525 -14.283 -21.941 1.00 91.62 85 LEU A N 1
ATOM 713 C CA . LEU A 1 85 ? 3.011 -13.459 -20.838 1.00 91.62 85 LEU A CA 1
ATOM 714 C C . LEU A 1 85 ? 1.933 -12.464 -20.378 1.00 91.62 85 LEU A C 1
ATOM 716 O O . LEU A 1 85 ? 1.613 -12.431 -19.193 1.00 91.62 85 LEU A O 1
ATOM 720 N N . CYS A 1 86 ? 1.302 -11.722 -21.297 1.00 92.56 86 CYS A N 1
ATOM 721 C CA . CYS A 1 86 ? 0.173 -10.838 -20.968 1.00 92.56 86 CYS A CA 1
ATOM 722 C C . CYS A 1 86 ? -0.935 -11.599 -20.231 1.00 92.56 86 CYS A C 1
ATOM 724 O O . CYS A 1 86 ? -1.410 -11.169 -19.180 1.00 92.56 86 CYS A O 1
ATOM 726 N N . LEU A 1 87 ? -1.309 -12.770 -20.755 1.00 93.69 87 LEU A N 1
ATOM 727 C CA . LEU A 1 87 ? -2.331 -13.616 -20.152 1.00 93.69 87 LEU A CA 1
ATOM 728 C C . LEU A 1 87 ? -1.931 -14.075 -18.746 1.00 93.69 87 LEU A C 1
ATOM 730 O O . LEU A 1 87 ? -2.767 -14.017 -17.849 1.00 93.69 87 LEU A O 1
ATOM 734 N N . LEU A 1 88 ? -0.674 -14.473 -18.524 1.00 94.25 88 LEU A N 1
ATOM 735 C CA . LEU A 1 88 ? -0.174 -14.885 -17.210 1.00 94.25 88 LEU A CA 1
ATOM 736 C C . LEU A 1 88 ? -0.382 -13.787 -16.160 1.00 94.25 88 LEU A C 1
ATOM 738 O O . LEU A 1 88 ? -0.937 -14.060 -15.095 1.00 94.25 88 LEU A O 1
ATOM 742 N N . PHE A 1 89 ? 0.016 -12.549 -16.458 1.00 95.00 89 PHE A N 1
ATOM 743 C CA . PHE A 1 89 ? -0.126 -11.427 -15.524 1.00 95.00 89 PHE A CA 1
ATOM 744 C C . PHE A 1 89 ? -1.591 -11.072 -15.265 1.00 95.00 89 PHE A C 1
ATOM 746 O O . PHE A 1 89 ? -1.978 -10.886 -14.110 1.00 95.00 89 PHE A O 1
ATOM 753 N N . VAL A 1 90 ? -2.424 -11.044 -16.310 1.00 95.44 90 VAL A N 1
ATOM 754 C CA . VAL A 1 90 ? -3.861 -10.772 -16.164 1.00 95.44 90 VAL A CA 1
ATOM 755 C C . VAL A 1 90 ? -4.542 -11.869 -15.347 1.00 95.44 90 VAL A C 1
ATOM 757 O O . VAL A 1 90 ? -5.269 -11.564 -14.409 1.00 95.44 90 VAL A O 1
ATOM 760 N N . VAL A 1 91 ? -4.290 -13.146 -15.644 1.00 95.06 91 VAL A N 1
ATOM 761 C CA . VAL A 1 91 ? -4.887 -14.271 -14.908 1.00 95.06 91 VAL A CA 1
ATOM 762 C C . VAL A 1 91 ? -4.444 -14.271 -13.447 1.00 95.06 91 VAL A C 1
ATOM 764 O O . VAL A 1 91 ? -5.286 -14.435 -12.569 1.00 95.06 91 VAL A O 1
ATOM 767 N N . THR A 1 92 ? -3.163 -14.025 -13.169 1.00 95.75 92 THR A N 1
ATOM 768 C CA . THR A 1 92 ? -2.640 -13.917 -11.794 1.00 95.75 92 THR A CA 1
ATOM 769 C C . THR A 1 92 ? -3.352 -12.804 -11.013 1.00 95.75 92 THR A C 1
ATOM 771 O O . THR A 1 92 ? -3.756 -12.999 -9.862 1.00 95.75 92 THR A O 1
ATOM 774 N N . ASP A 1 93 ? -3.584 -11.656 -11.652 1.00 95.44 93 ASP A N 1
ATOM 775 C CA . ASP A 1 93 ? -4.307 -10.535 -11.051 1.00 95.44 93 ASP A CA 1
ATOM 776 C C . ASP A 1 93 ? -5.793 -10.860 -10.801 1.00 95.44 93 ASP A C 1
ATOM 778 O O . ASP A 1 93 ? -6.324 -10.598 -9.720 1.00 95.44 93 ASP A O 1
ATOM 782 N N . LEU A 1 94 ? -6.468 -11.520 -11.750 1.00 94.81 94 LEU A N 1
ATOM 783 C CA . LEU A 1 94 ? -7.859 -11.954 -11.573 1.00 94.81 94 LEU A CA 1
ATOM 784 C C . LEU A 1 94 ? -8.013 -13.008 -10.474 1.00 94.81 94 LEU A C 1
ATOM 786 O O . LEU A 1 94 ? -8.986 -12.963 -9.719 1.00 94.81 94 LEU A O 1
ATOM 790 N N . ILE A 1 95 ? -7.074 -13.953 -10.370 1.00 95.75 95 ILE A N 1
ATOM 791 C CA . ILE A 1 95 ? -7.067 -14.949 -9.292 1.00 95.75 95 ILE A CA 1
ATOM 792 C C . ILE A 1 95 ? -6.932 -14.240 -7.942 1.00 95.75 95 ILE A C 1
ATOM 794 O O . ILE A 1 95 ? -7.669 -14.573 -7.017 1.00 95.75 95 ILE A O 1
ATOM 798 N N . SER A 1 96 ? -6.075 -13.219 -7.839 1.00 95.75 96 SER A N 1
ATOM 799 C CA . SER A 1 96 ? -5.953 -12.396 -6.626 1.00 95.75 96 SER A CA 1
ATOM 800 C C . SER A 1 96 ? -7.297 -11.759 -6.249 1.00 95.75 96 SER A C 1
ATOM 802 O O . SER A 1 96 ? -7.754 -11.893 -5.113 1.00 95.75 96 SER A O 1
ATOM 804 N N . ALA A 1 97 ? -8.000 -11.173 -7.224 1.00 95.00 97 ALA A N 1
ATOM 805 C CA . ALA A 1 97 ? -9.331 -10.595 -7.025 1.00 95.00 97 ALA A CA 1
ATOM 806 C C . ALA A 1 97 ? -10.365 -11.634 -6.537 1.00 95.00 97 ALA A C 1
ATOM 808 O O . ALA A 1 97 ? -11.143 -11.373 -5.615 1.00 95.00 97 ALA A O 1
ATOM 809 N N . LEU A 1 98 ? -10.357 -12.837 -7.123 1.00 93.94 98 LEU A N 1
ATOM 810 C CA . LEU A 1 98 ? -11.232 -13.946 -6.727 1.00 93.94 98 LEU A CA 1
ATOM 811 C C . LEU A 1 98 ? -10.914 -14.462 -5.318 1.00 93.94 98 LEU A C 1
ATOM 813 O O . LEU A 1 98 ? -11.834 -14.761 -4.553 1.00 93.94 98 LEU A O 1
ATOM 817 N N . CYS A 1 99 ? -9.634 -14.533 -4.951 1.00 94.88 99 CYS A N 1
ATOM 818 C CA . CYS A 1 99 ? -9.206 -14.863 -3.597 1.00 94.88 99 CYS A CA 1
ATOM 819 C C . CYS A 1 99 ? -9.747 -13.842 -2.589 1.00 94.88 99 CYS A C 1
ATOM 821 O O . CYS A 1 99 ? -10.335 -14.247 -1.589 1.00 94.88 99 CYS A O 1
ATOM 823 N N . LEU A 1 100 ? -9.638 -12.537 -2.862 1.00 93.56 100 LEU A N 1
ATOM 824 C CA . LEU A 1 100 ? -10.179 -11.495 -1.980 1.00 93.56 100 LEU A CA 1
ATOM 825 C C . LEU A 1 100 ? -11.705 -11.565 -1.844 1.00 93.56 100 LEU A C 1
ATOM 827 O O . LEU A 1 100 ? -12.231 -11.444 -0.738 1.00 93.56 100 LEU A O 1
ATOM 831 N N . PHE A 1 101 ? -12.419 -11.838 -2.938 1.00 92.00 101 PHE A N 1
ATOM 832 C CA . PHE A 1 101 ? -13.862 -12.083 -2.897 1.00 92.00 101 PHE A CA 1
ATOM 833 C C . PHE A 1 101 ? -14.215 -13.292 -2.018 1.00 92.00 101 PHE A C 1
ATOM 835 O O . PHE A 1 101 ? -15.165 -13.248 -1.232 1.00 92.00 101 PHE A O 1
ATOM 842 N N . TYR A 1 102 ? -13.431 -14.371 -2.107 1.00 91.56 102 TYR A N 1
ATOM 843 C CA . TYR A 1 102 ? -13.598 -15.533 -1.240 1.00 91.56 102 TYR A CA 1
ATOM 844 C C . TYR A 1 102 ? -13.351 -15.182 0.235 1.00 91.56 102 TYR A C 1
ATOM 846 O O . TYR A 1 102 ? -14.161 -15.549 1.086 1.00 91.56 102 TYR A O 1
ATOM 854 N N . VAL A 1 103 ? -12.288 -14.433 0.548 1.00 91.56 103 VAL A N 1
ATOM 855 C CA . VAL A 1 103 ? -12.004 -13.950 1.913 1.00 91.56 103 VAL A CA 1
ATOM 856 C C . VAL A 1 103 ? -13.186 -13.141 2.445 1.00 91.56 103 VAL A C 1
ATOM 858 O O . VAL A 1 103 ? -13.631 -13.392 3.559 1.00 91.56 103 VAL A O 1
ATOM 861 N N . ALA A 1 104 ? -13.742 -12.233 1.641 1.00 89.19 104 ALA A N 1
ATOM 862 C CA . ALA A 1 104 ? -14.859 -11.379 2.034 1.00 89.19 104 ALA A CA 1
ATOM 863 C C . ALA A 1 104 ? -16.124 -12.152 2.422 1.00 89.19 104 ALA A C 1
ATOM 865 O O . ALA A 1 104 ? -16.739 -11.852 3.445 1.00 89.19 104 ALA A O 1
ATOM 866 N N . ASN A 1 105 ? -16.486 -13.174 1.645 1.00 87.19 105 ASN A N 1
ATOM 867 C CA . ASN A 1 105 ? -17.666 -13.985 1.945 1.00 87.19 105 ASN A CA 1
ATOM 868 C C . ASN A 1 105 ? -17.496 -14.805 3.229 1.00 87.19 105 ASN A C 1
ATOM 870 O O . ASN A 1 105 ? -18.419 -14.860 4.030 1.00 87.19 105 ASN A O 1
ATOM 874 N N . ASN A 1 106 ? -16.322 -15.407 3.443 1.00 84.69 106 ASN A N 1
ATOM 875 C CA . ASN A 1 106 ? -16.106 -16.306 4.582 1.00 84.69 106 ASN A CA 1
ATOM 876 C C . ASN A 1 106 ? -15.733 -15.558 5.876 1.00 84.69 106 ASN A C 1
ATOM 878 O O . ASN A 1 106 ? -16.047 -16.023 6.966 1.00 84.69 106 ASN A O 1
ATOM 882 N N . TYR A 1 107 ? -15.092 -14.387 5.791 1.00 81.00 107 TYR A N 1
ATOM 883 C CA . TYR A 1 107 ? -14.747 -13.585 6.971 1.00 81.00 107 TYR A CA 1
ATOM 884 C C . TYR A 1 107 ? -15.991 -13.112 7.736 1.00 81.00 107 TYR A C 1
ATOM 886 O O . TYR A 1 107 ? -16.020 -13.146 8.967 1.00 81.00 107 TYR A O 1
ATOM 894 N N . ASN A 1 108 ? -17.037 -12.720 7.006 1.00 63.28 108 ASN A N 1
ATOM 895 C CA . ASN A 1 108 ? -18.287 -12.230 7.586 1.00 63.28 108 ASN A CA 1
ATOM 896 C C . ASN A 1 108 ? -19.102 -13.317 8.309 1.00 63.28 108 ASN A C 1
ATOM 898 O O . ASN A 1 108 ? -20.008 -12.981 9.072 1.00 63.28 108 ASN A O 1
ATOM 902 N N . ASP A 1 109 ? -18.797 -14.597 8.091 1.00 56.91 109 ASP A N 1
ATOM 903 C CA . ASP A 1 109 ? -19.442 -15.709 8.798 1.00 56.91 109 ASP A CA 1
ATOM 904 C C . ASP A 1 109 ? -18.736 -16.040 10.122 1.00 56.91 109 ASP A C 1
ATOM 906 O O . ASP A 1 109 ? -19.370 -16.519 11.057 1.00 56.91 109 ASP A O 1
ATOM 910 N N . SER A 1 110 ? -17.449 -15.702 10.258 1.00 51.09 110 SER A N 1
ATOM 911 C CA . SER A 1 110 ? -16.704 -15.857 11.516 1.00 51.09 110 SER A CA 1
ATOM 912 C C . SER A 1 110 ? -16.914 -14.698 12.502 1.00 51.09 110 SER A C 1
ATOM 914 O O . SER A 1 110 ? -16.679 -14.865 13.698 1.00 51.09 110 SER A O 1
ATOM 916 N N . TRP A 1 111 ? -17.335 -13.516 12.030 1.00 51.69 111 TRP A N 1
ATOM 917 C CA . TRP A 1 111 ? -17.524 -12.308 12.857 1.00 51.69 111 TRP A CA 1
ATOM 918 C C . TRP A 1 111 ? -18.965 -12.110 13.368 1.00 51.69 111 TRP A C 1
ATOM 920 O O . TRP A 1 111 ? -19.204 -11.271 14.234 1.00 51.69 111 TRP A O 1
ATOM 930 N N . SER A 1 112 ? -19.921 -12.918 12.892 1.00 39.38 112 SER A N 1
ATOM 931 C CA . SER A 1 112 ? -21.338 -12.863 13.278 1.00 39.38 112 SER A CA 1
ATOM 932 C C . SER A 1 112 ? -21.734 -13.321 14.699 1.00 39.38 112 SER A C 1
ATOM 934 O O . SER A 1 112 ? -22.893 -13.082 15.036 1.00 39.38 112 SER A O 1
ATOM 936 N N . PRO A 1 113 ? -20.884 -13.903 15.579 1.00 39.50 113 PRO A N 1
ATOM 937 C CA . PRO A 1 113 ? -21.330 -14.239 16.937 1.00 39.50 113 PRO A CA 1
ATOM 938 C C . PRO A 1 113 ? -21.738 -13.019 17.778 1.00 39.50 113 PRO A C 1
ATOM 940 O O . PRO A 1 113 ? -22.611 -13.137 18.628 1.00 39.50 113 PRO A O 1
ATOM 943 N N . LEU A 1 114 ? -21.133 -11.847 17.537 1.00 42.44 114 LEU A N 1
ATOM 944 C CA . LEU A 1 114 ? -21.433 -10.618 18.289 1.00 42.44 114 LEU A CA 1
ATOM 945 C C . LEU A 1 114 ? -22.681 -9.883 17.762 1.00 42.44 114 LEU A C 1
ATOM 947 O O . LEU A 1 114 ? -23.373 -9.237 18.535 1.00 42.44 114 LEU A O 1
ATOM 951 N N . GLU A 1 115 ? -23.008 -10.012 16.471 1.00 43.50 115 GLU A N 1
ATOM 952 C CA . GLU A 1 115 ? -24.220 -9.408 15.884 1.00 43.50 115 GLU A CA 1
ATOM 953 C C . GLU A 1 115 ? -25.500 -10.225 16.153 1.00 43.50 115 GLU A C 1
ATOM 955 O O . GLU A 1 115 ? -26.608 -9.690 16.071 1.00 43.50 115 GLU A O 1
ATOM 960 N N . GLU A 1 116 ? -25.392 -11.527 16.440 1.00 37.53 116 GLU A N 1
ATOM 961 C CA . GLU A 1 116 ? -26.559 -12.371 16.744 1.00 37.53 116 GLU A CA 1
ATOM 962 C C . GLU A 1 116 ? -27.149 -12.119 18.139 1.00 37.53 116 GLU A C 1
ATOM 964 O O . GLU A 1 116 ? -28.353 -12.318 18.328 1.00 37.53 116 GLU A O 1
ATOM 969 N N . GLU A 1 117 ? -26.351 -11.641 19.100 1.00 38.94 117 GLU A N 1
ATOM 970 C CA . GLU A 1 117 ? -26.868 -11.178 20.395 1.00 38.94 117 GLU A CA 1
ATOM 971 C C . GLU A 1 117 ? -27.655 -9.864 20.245 1.00 38.94 117 GLU A C 1
ATOM 973 O O . GLU A 1 117 ? -28.754 -9.757 20.793 1.00 38.94 117 GLU A O 1
ATOM 978 N N . ASP A 1 118 ? -27.189 -8.939 19.397 1.00 41.81 118 ASP A N 1
ATOM 979 C CA . ASP A 1 118 ? -27.896 -7.687 19.081 1.00 41.81 118 ASP A CA 1
ATOM 980 C C . ASP A 1 118 ? -29.210 -7.940 18.312 1.00 41.81 118 ASP A C 1
ATOM 982 O O . ASP A 1 118 ? -30.253 -7.353 18.611 1.00 41.81 118 ASP A O 1
ATOM 986 N N . LYS A 1 119 ? -29.229 -8.894 17.367 1.00 40.06 119 LYS A N 1
ATOM 987 C CA . LYS A 1 119 ? -30.449 -9.233 16.602 1.00 40.06 119 LYS A CA 1
ATOM 988 C C . LYS A 1 119 ? -31.553 -9.890 17.427 1.00 40.06 119 LYS A C 1
ATOM 990 O O . LYS A 1 119 ? -32.712 -9.832 17.017 1.00 40.06 119 LYS A O 1
ATOM 995 N N . LYS A 1 120 ? -31.239 -10.511 18.568 1.00 37.62 120 LYS A N 1
ATOM 996 C CA . LYS A 1 120 ? -32.264 -11.100 19.449 1.00 37.62 120 LYS A CA 1
ATOM 997 C C . LYS A 1 120 ? -33.046 -10.048 20.242 1.00 37.62 120 LYS A C 1
ATOM 999 O O . LYS A 1 120 ? -34.151 -10.359 20.677 1.00 37.62 120 LYS A O 1
ATOM 1004 N N . GLN A 1 121 ? -32.530 -8.824 20.393 1.00 36.09 121 GLN A N 1
ATOM 1005 C CA . GLN A 1 121 ? -33.244 -7.726 21.064 1.00 36.09 121 GLN A CA 1
ATOM 1006 C C . GLN A 1 121 ? -34.024 -6.809 20.101 1.00 36.09 121 GLN A C 1
ATOM 1008 O O . GLN A 1 121 ? -34.997 -6.193 20.525 1.00 36.09 121 GLN A O 1
ATOM 1013 N N . ASP A 1 122 ? -33.689 -6.791 18.806 1.00 36.41 122 ASP A N 1
ATOM 1014 C CA . ASP A 1 122 ? -34.239 -5.852 17.807 1.00 36.41 122 ASP A CA 1
ATOM 1015 C C . ASP A 1 122 ? -35.312 -6.445 16.859 1.00 36.41 122 ASP A C 1
ATOM 1017 O O . ASP A 1 122 ? -35.541 -5.951 15.754 1.00 36.41 122 ASP A O 1
ATOM 1021 N N . VAL A 1 123 ? -36.037 -7.494 17.267 1.00 36.94 123 VAL A N 1
ATOM 1022 C CA . VAL A 1 123 ? -37.045 -8.169 16.408 1.00 36.94 123 VAL A CA 1
ATOM 1023 C C . VAL A 1 123 ? -38.298 -7.309 16.117 1.00 36.94 123 VAL A C 1
ATOM 1025 O O . VAL A 1 123 ? -39.163 -7.721 15.348 1.00 36.94 123 VAL A O 1
ATOM 1028 N N . SER A 1 124 ? -38.419 -6.087 16.647 1.00 32.62 124 SER A N 1
ATOM 1029 C CA . SER A 1 124 ? -39.651 -5.287 16.525 1.00 32.62 124 SER A CA 1
ATOM 1030 C C . SER A 1 124 ? -39.527 -3.922 15.838 1.00 32.62 124 SER A C 1
ATOM 1032 O O . SER A 1 124 ? -40.369 -3.062 16.104 1.00 32.62 124 SER A O 1
ATOM 1034 N N . LYS A 1 125 ? -38.543 -3.674 14.960 1.00 31.36 125 LYS A N 1
ATOM 1035 C CA . LYS A 1 125 ? -38.554 -2.461 14.115 1.00 31.36 125 LYS A CA 1
ATOM 1036 C C . LYS A 1 125 ? -38.168 -2.734 12.662 1.00 31.36 125 LYS A C 1
ATOM 1038 O O . LYS A 1 125 ? -37.336 -3.575 12.351 1.00 31.36 125 LYS A O 1
ATOM 1043 N N . GLU A 1 126 ? -38.880 -2.030 11.793 1.00 31.98 126 GLU A N 1
ATOM 1044 C CA . GLU A 1 126 ? -39.004 -2.205 10.349 1.00 31.98 126 GLU A CA 1
ATOM 1045 C C . GLU A 1 126 ? -37.675 -2.304 9.584 1.00 31.98 126 GLU A C 1
ATOM 1047 O O . GLU A 1 126 ? -36.664 -1.703 9.943 1.00 31.98 126 GLU A O 1
ATOM 1052 N N . LYS A 1 127 ? -37.726 -3.048 8.469 1.00 33.03 127 LYS A N 1
ATOM 1053 C CA . LYS A 1 127 ? -36.687 -3.123 7.434 1.00 33.03 127 LYS A CA 1
ATOM 1054 C C . LYS A 1 127 ? -36.369 -1.723 6.898 1.00 33.03 127 LYS A C 1
ATOM 1056 O O . LYS A 1 127 ? -37.009 -1.252 5.962 1.00 33.03 127 LYS A O 1
ATOM 1061 N N . ASP A 1 128 ? -35.357 -1.086 7.469 1.00 28.72 128 ASP A N 1
ATOM 1062 C CA . ASP A 1 128 ? -34.753 0.125 6.924 1.00 28.72 128 ASP A CA 1
ATOM 1063 C C . ASP A 1 128 ? -33.874 -0.266 5.714 1.00 28.72 128 ASP A C 1
ATOM 1065 O O . ASP A 1 128 ? -32.975 -1.103 5.820 1.00 28.72 128 ASP A O 1
ATOM 1069 N N . ASN A 1 129 ? -34.146 0.319 4.543 1.00 30.97 129 ASN A N 1
ATOM 1070 C CA . ASN A 1 129 ? -33.591 -0.023 3.218 1.00 30.97 129 ASN A CA 1
ATOM 1071 C C . ASN A 1 129 ? -32.092 0.332 3.011 1.00 30.97 129 ASN A C 1
ATOM 1073 O O . ASN A 1 129 ? -31.680 0.660 1.899 1.00 30.97 129 ASN A O 1
ATOM 1077 N N . GLY A 1 130 ? -31.259 0.311 4.055 1.00 38.44 130 GLY A N 1
ATOM 1078 C CA . GLY A 1 130 ? -29.888 0.847 4.010 1.00 38.44 130 GLY A CA 1
ATOM 1079 C C . GLY A 1 130 ? -28.774 -0.055 4.543 1.00 38.44 130 GLY A C 1
ATOM 1080 O O . GLY A 1 130 ? -27.617 0.364 4.548 1.00 38.44 130 GLY A O 1
ATOM 1081 N N . THR A 1 131 ? -29.070 -1.266 5.012 1.00 45.12 131 THR A N 1
ATOM 1082 C CA . THR A 1 131 ? -28.035 -2.205 5.465 1.00 45.12 131 THR A CA 1
ATOM 1083 C C . THR A 1 131 ? -27.471 -2.958 4.267 1.00 45.12 131 THR A C 1
ATOM 1085 O O . THR A 1 131 ? -28.083 -3.891 3.756 1.00 45.12 131 THR A O 1
ATOM 1088 N N . SER A 1 132 ? -26.301 -2.515 3.793 1.00 53.16 132 SER A N 1
ATOM 1089 C CA . SER A 1 132 ? -25.551 -3.193 2.733 1.00 53.16 132 SER A CA 1
ATOM 1090 C C . SER A 1 132 ? -25.427 -4.680 3.075 1.00 53.16 132 SER A C 1
ATOM 1092 O O . SER A 1 132 ? -24.922 -5.054 4.135 1.00 53.16 132 SER A O 1
ATOM 1094 N N . THR A 1 133 ? -25.980 -5.523 2.210 1.00 61.75 133 THR A N 1
ATOM 1095 C CA . THR A 1 133 ? -26.079 -6.966 2.417 1.00 61.75 133 THR A CA 1
ATOM 1096 C C . THR A 1 133 ? -24.675 -7.577 2.437 1.00 61.75 133 THR A C 1
ATOM 1098 O O . THR A 1 133 ? -23.779 -7.082 1.762 1.00 61.75 133 THR A O 1
ATOM 1101 N N . LYS A 1 134 ? -24.455 -8.693 3.150 1.00 64.06 134 LYS A N 1
ATOM 1102 C CA . LYS A 1 134 ? -23.145 -9.393 3.201 1.00 64.06 134 LYS A CA 1
ATOM 1103 C C . LYS A 1 134 ? -22.503 -9.595 1.813 1.00 64.06 134 LYS A C 1
ATOM 1105 O O . LYS A 1 134 ? -21.294 -9.443 1.659 1.00 64.06 134 LYS A O 1
ATOM 1110 N N . ALA A 1 135 ? -23.327 -9.902 0.809 1.00 67.75 135 ALA A N 1
ATOM 1111 C CA . ALA A 1 135 ? -22.908 -10.086 -0.580 1.00 67.75 135 ALA A CA 1
ATOM 1112 C C . ALA A 1 135 ? -22.403 -8.791 -1.252 1.00 67.75 135 ALA A C 1
ATOM 1114 O O . ALA A 1 135 ? -21.583 -8.854 -2.168 1.00 67.75 135 ALA A O 1
ATOM 1115 N N . ASP A 1 136 ? -22.855 -7.629 -0.786 1.00 80.31 136 ASP A N 1
ATOM 1116 C CA . ASP A 1 136 ? -22.496 -6.327 -1.343 1.00 80.31 136 ASP A CA 1
ATOM 1117 C C . ASP A 1 136 ? -21.080 -5.919 -0.915 1.00 80.31 136 ASP A C 1
ATOM 1119 O O . ASP A 1 136 ? -20.328 -5.395 -1.729 1.00 80.31 136 ASP A O 1
ATOM 1123 N N . ILE A 1 137 ? -20.653 -6.239 0.315 1.00 85.06 137 ILE A N 1
ATOM 1124 C CA . ILE A 1 137 ? -19.278 -5.967 0.784 1.00 85.06 137 ILE A CA 1
ATOM 1125 C C . ILE A 1 137 ? -18.257 -6.753 -0.044 1.00 85.06 137 ILE A C 1
ATOM 1127 O O . ILE A 1 137 ? -17.264 -6.189 -0.510 1.00 85.06 137 ILE A O 1
ATOM 1131 N N . ALA A 1 138 ? -18.517 -8.043 -0.276 1.00 87.88 138 ALA A N 1
ATOM 1132 C CA . ALA A 1 138 ? -17.651 -8.872 -1.108 1.00 87.88 138 ALA A CA 1
ATOM 1133 C C . ALA A 1 138 ? -17.588 -8.348 -2.552 1.00 87.88 138 ALA A C 1
ATOM 1135 O O . ALA A 1 138 ? -16.513 -8.317 -3.154 1.00 87.88 138 ALA A O 1
ATOM 1136 N N . LEU A 1 139 ? -18.719 -7.869 -3.085 1.00 87.44 139 LEU A N 1
ATOM 1137 C CA . LEU A 1 139 ? -18.772 -7.187 -4.379 1.00 87.44 139 LEU A CA 1
ATOM 1138 C C . LEU A 1 139 ? -17.936 -5.912 -4.389 1.00 87.44 139 LEU A C 1
ATOM 1140 O O . LEU A 1 139 ? -17.177 -5.717 -5.334 1.00 87.44 139 LEU A O 1
ATOM 1144 N N . TYR A 1 140 ? -18.043 -5.058 -3.372 1.00 89.75 140 TYR A N 1
ATOM 1145 C CA . TYR A 1 140 ? -17.272 -3.820 -3.317 1.00 89.75 140 TYR A CA 1
ATOM 1146 C C . TYR A 1 140 ? -15.771 -4.090 -3.315 1.00 89.75 140 TYR A C 1
ATOM 1148 O O . TYR A 1 140 ? -15.058 -3.455 -4.084 1.00 89.75 140 TYR A O 1
ATOM 1156 N N . ILE A 1 141 ? -15.298 -5.065 -2.534 1.00 91.94 141 ILE A N 1
ATOM 1157 C CA . ILE A 1 141 ? -13.878 -5.456 -2.507 1.00 91.94 141 ILE A CA 1
ATOM 1158 C C . ILE A 1 141 ? -13.425 -5.916 -3.893 1.00 91.94 141 ILE A C 1
ATOM 1160 O O . ILE A 1 141 ? -12.415 -5.438 -4.410 1.00 91.94 141 ILE A O 1
ATOM 1164 N N . LEU A 1 142 ? -14.205 -6.796 -4.526 1.00 92.25 142 LEU A N 1
ATOM 1165 C CA . LEU A 1 142 ? -13.899 -7.300 -5.860 1.00 92.25 142 LEU A CA 1
ATOM 1166 C C . LEU A 1 142 ? -13.850 -6.170 -6.901 1.00 92.25 142 LEU A C 1
ATOM 1168 O O . LEU A 1 142 ? -12.919 -6.107 -7.700 1.00 92.25 142 LEU A O 1
ATOM 1172 N N . MET A 1 143 ? -14.839 -5.273 -6.898 1.00 91.62 143 MET A N 1
ATOM 1173 C CA . MET A 1 143 ? -14.912 -4.159 -7.847 1.00 91.62 143 MET A CA 1
ATOM 1174 C C . MET A 1 143 ? -13.790 -3.151 -7.622 1.00 91.62 143 MET A C 1
ATOM 1176 O O . MET A 1 143 ? -13.157 -2.725 -8.586 1.00 91.62 143 MET A O 1
ATOM 1180 N N . ILE A 1 144 ? -13.513 -2.800 -6.364 1.00 93.50 144 ILE A N 1
ATOM 1181 C CA . ILE A 1 144 ? -12.433 -1.876 -6.032 1.00 93.50 144 ILE A CA 1
ATOM 1182 C C . ILE A 1 144 ? -11.105 -2.477 -6.466 1.00 93.50 144 ILE A C 1
ATOM 1184 O O . ILE A 1 144 ? -10.353 -1.771 -7.113 1.00 93.50 144 ILE A O 1
ATOM 1188 N N . TYR A 1 145 ? -10.831 -3.760 -6.212 1.00 95.56 145 TYR A N 1
ATOM 1189 C CA . TYR A 1 145 ? -9.594 -4.394 -6.679 1.00 95.56 145 TYR A CA 1
ATOM 1190 C C . TYR A 1 145 ? -9.478 -4.391 -8.215 1.00 95.56 145 TYR A C 1
ATOM 1192 O O . TYR A 1 145 ? -8.469 -3.943 -8.760 1.00 95.56 145 TYR A O 1
ATOM 1200 N N . LEU A 1 146 ? -10.517 -4.847 -8.928 1.00 94.50 146 LEU A N 1
ATOM 1201 C CA . LEU A 1 146 ? -10.486 -4.989 -10.391 1.00 94.50 146 LEU A CA 1
ATOM 1202 C C . LEU A 1 146 ? -10.323 -3.655 -11.130 1.00 94.50 146 LEU A C 1
ATOM 1204 O O . LEU A 1 146 ? -9.635 -3.622 -12.157 1.00 94.50 146 LEU A O 1
ATOM 1208 N N . PHE A 1 147 ? -10.945 -2.590 -10.617 1.00 95.00 147 PHE A N 1
ATOM 1209 C CA . PHE A 1 147 ? -10.953 -1.256 -11.221 1.00 95.00 147 PHE A CA 1
ATOM 1210 C C . PHE A 1 147 ? -10.028 -0.254 -10.518 1.00 95.00 147 PHE A C 1
ATOM 1212 O O . PHE A 1 147 ? -10.049 0.930 -10.855 1.00 95.00 147 PHE A O 1
ATOM 1219 N N . ASN A 1 148 ? -9.192 -0.697 -9.571 1.00 95.00 148 ASN A N 1
ATOM 1220 C CA . ASN A 1 148 ? -8.207 0.181 -8.952 1.00 95.00 148 ASN A CA 1
ATOM 1221 C C . ASN A 1 148 ? -7.162 0.594 -10.003 1.00 95.00 148 ASN A C 1
ATOM 1223 O O . ASN A 1 148 ? -6.459 -0.289 -10.512 1.00 95.00 148 ASN A O 1
ATOM 1227 N N . PRO A 1 149 ? -6.987 1.898 -10.299 1.00 94.12 149 PRO A N 1
ATOM 1228 C CA . PRO A 1 149 ? -5.969 2.343 -11.247 1.00 94.12 149 PRO A CA 1
ATOM 1229 C C . PRO A 1 149 ? -4.573 1.853 -10.851 1.00 94.12 149 PRO A C 1
ATOM 1231 O O . PRO A 1 149 ? -3.790 1.480 -11.713 1.00 94.12 149 PRO A O 1
ATOM 1234 N N . TYR A 1 150 ? -4.276 1.761 -9.556 1.00 94.69 150 TYR A N 1
ATOM 1235 C CA . TYR A 1 150 ? -2.979 1.312 -9.059 1.00 94.69 150 TYR A CA 1
ATOM 1236 C C . TYR A 1 150 ? -2.682 -0.149 -9.395 1.00 94.69 150 TYR A C 1
ATOM 1238 O O . TYR A 1 150 ? -1.575 -0.473 -9.815 1.00 94.69 150 TYR A O 1
ATOM 1246 N N . ILE A 1 151 ? -3.680 -1.025 -9.256 1.00 95.75 151 ILE A N 1
ATOM 1247 C CA . ILE A 1 151 ? -3.551 -2.451 -9.581 1.00 95.75 151 ILE A CA 1
ATOM 1248 C C . ILE A 1 151 ? -3.482 -2.651 -11.095 1.00 95.75 151 ILE A C 1
ATOM 1250 O O . ILE A 1 151 ? -2.659 -3.431 -11.573 1.00 95.75 151 ILE A O 1
ATOM 1254 N N . ILE A 1 152 ? -4.291 -1.907 -11.858 1.00 95.50 152 ILE A N 1
ATOM 1255 C CA . ILE A 1 152 ? -4.260 -1.954 -13.324 1.00 95.50 152 ILE A CA 1
ATOM 1256 C C . ILE A 1 152 ? -2.881 -1.532 -13.840 1.00 95.50 152 ILE A C 1
ATOM 1258 O O . ILE A 1 152 ? -2.295 -2.264 -14.633 1.00 95.50 152 ILE A O 1
ATOM 1262 N N . LEU A 1 153 ? -2.337 -0.403 -13.368 1.00 94.25 153 LEU A N 1
ATOM 1263 C CA . LEU A 1 153 ? -1.008 0.077 -13.763 1.00 94.25 153 LEU A CA 1
ATOM 1264 C C . LEU A 1 153 ? 0.082 -0.949 -13.437 1.00 94.25 153 LEU A C 1
ATOM 1266 O O . LEU A 1 153 ? 0.931 -1.229 -14.277 1.00 94.25 153 LEU A O 1
ATOM 1270 N N . ASN A 1 154 ? 0.016 -1.558 -12.254 1.00 93.75 154 ASN A N 1
ATOM 1271 C CA . ASN A 1 154 ? 0.943 -2.596 -11.810 1.00 93.75 154 ASN A CA 1
ATOM 1272 C C . ASN A 1 154 ? 0.880 -3.853 -12.707 1.00 93.75 154 ASN A C 1
ATOM 1274 O O . ASN A 1 154 ? 1.903 -4.400 -13.112 1.00 93.75 154 ASN A O 1
ATOM 1278 N N . CYS A 1 155 ? -0.324 -4.283 -13.096 1.00 94.56 155 CYS A N 1
ATOM 1279 C CA . CYS A 1 155 ? -0.505 -5.390 -14.035 1.00 94.56 155 CYS A CA 1
ATOM 1280 C C . CYS A 1 155 ? 0.049 -5.052 -15.432 1.00 94.56 155 CYS A C 1
ATOM 1282 O O . CYS A 1 155 ? 0.822 -5.828 -15.987 1.00 94.56 155 CYS A O 1
ATOM 1284 N N . VAL A 1 156 ? -0.285 -3.874 -15.972 1.00 94.75 156 VAL A N 1
ATOM 1285 C CA . VAL A 1 156 ? 0.158 -3.405 -17.301 1.00 94.75 156 VAL A CA 1
ATOM 1286 C C . VAL A 1 156 ? 1.679 -3.210 -17.371 1.00 94.75 156 VAL A C 1
ATOM 1288 O O . VAL A 1 156 ? 2.286 -3.460 -18.409 1.00 94.75 156 VAL A O 1
ATOM 1291 N N . ALA A 1 157 ? 2.314 -2.812 -16.268 1.00 92.94 157 ALA A N 1
ATOM 1292 C CA . ALA A 1 157 ? 3.764 -2.645 -16.173 1.00 92.94 157 ALA A CA 1
ATOM 1293 C C . ALA A 1 157 ? 4.556 -3.965 -16.083 1.00 92.94 157 ALA A C 1
ATOM 1295 O O . ALA A 1 157 ? 5.783 -3.920 -16.013 1.00 92.94 157 ALA A O 1
ATOM 1296 N N . PHE A 1 158 ? 3.886 -5.126 -16.052 1.00 93.19 158 PHE A N 1
ATOM 1297 C CA . PHE A 1 158 ? 4.501 -6.447 -15.842 1.00 93.19 158 PHE A CA 1
ATOM 1298 C C . PHE A 1 158 ? 5.296 -6.577 -14.533 1.00 93.19 158 PHE A C 1
ATOM 1300 O O . PHE A 1 158 ? 6.218 -7.378 -14.414 1.00 93.19 158 PHE A O 1
ATOM 1307 N N . THR A 1 159 ? 4.946 -5.811 -13.504 1.00 92.44 159 THR A N 1
ATOM 1308 C CA . THR A 1 159 ? 5.713 -5.817 -12.251 1.00 92.44 159 THR A CA 1
ATOM 1309 C C . THR A 1 159 ? 5.534 -7.113 -11.460 1.00 92.44 159 THR A C 1
ATOM 1311 O O . THR A 1 159 ? 4.420 -7.633 -11.341 1.00 92.44 159 THR A O 1
ATOM 1314 N N . THR A 1 160 ? 6.605 -7.602 -10.830 1.00 91.19 160 THR A N 1
ATOM 1315 C CA . THR A 1 160 ? 6.594 -8.848 -10.034 1.00 91.19 160 THR A CA 1
ATOM 1316 C C . THR A 1 160 ? 5.715 -8.764 -8.776 1.00 91.19 160 THR A C 1
ATOM 1318 O O . THR A 1 160 ? 5.310 -9.788 -8.221 1.00 91.19 160 THR A O 1
ATOM 1321 N N . THR A 1 161 ? 5.317 -7.554 -8.373 1.00 91.12 161 THR A N 1
ATOM 1322 C CA . THR A 1 161 ? 4.313 -7.266 -7.331 1.00 91.12 161 THR A CA 1
ATOM 1323 C C . THR A 1 161 ? 2.956 -7.915 -7.603 1.00 91.12 161 THR A C 1
ATOM 1325 O O . THR A 1 161 ? 2.233 -8.189 -6.652 1.00 91.12 161 THR A O 1
ATOM 1328 N N . VAL A 1 162 ? 2.597 -8.221 -8.858 1.00 94.19 162 VAL A N 1
ATOM 1329 C CA . VAL A 1 162 ? 1.371 -8.989 -9.164 1.00 94.19 162 VAL A CA 1
ATOM 1330 C C . VAL A 1 162 ? 1.417 -10.375 -8.506 1.00 94.19 162 VAL A C 1
ATOM 1332 O O . VAL A 1 162 ? 0.424 -10.822 -7.933 1.00 94.19 162 VAL A O 1
ATOM 1335 N N . PHE A 1 163 ? 2.584 -11.027 -8.501 1.00 93.19 163 PHE A N 1
ATOM 1336 C CA . PHE A 1 163 ? 2.777 -12.306 -7.813 1.00 93.19 163 PHE A CA 1
ATOM 1337 C C . PHE A 1 163 ? 2.782 -12.136 -6.287 1.00 93.19 163 PHE A C 1
ATOM 1339 O O . PHE A 1 163 ? 2.154 -12.934 -5.590 1.00 93.19 163 PHE A O 1
ATOM 1346 N N . SER A 1 164 ? 3.379 -11.057 -5.762 1.00 90.88 164 SER A N 1
ATOM 1347 C CA . SER A 1 164 ? 3.285 -10.712 -4.332 1.00 90.88 164 SER A CA 1
ATOM 1348 C C . SER A 1 164 ? 1.831 -10.511 -3.887 1.00 90.88 164 SER A C 1
ATOM 1350 O O . SER A 1 164 ? 1.433 -11.005 -2.834 1.00 90.88 164 SER A O 1
ATOM 1352 N N . ASN A 1 165 ? 1.010 -9.832 -4.693 1.00 93.62 165 ASN A N 1
ATOM 1353 C CA . ASN A 1 165 ? -0.413 -9.608 -4.421 1.00 93.62 165 ASN A CA 1
ATOM 1354 C C . ASN A 1 165 ? -1.208 -10.918 -4.416 1.00 93.62 165 ASN A C 1
ATOM 1356 O O . ASN A 1 165 ? -2.072 -11.112 -3.553 1.00 93.62 165 ASN A O 1
ATOM 1360 N N . LEU A 1 166 ? -0.875 -11.852 -5.311 1.00 95.44 166 LEU A N 1
ATOM 1361 C CA . LEU A 1 166 ? -1.446 -13.195 -5.286 1.00 95.44 166 LEU A CA 1
ATOM 1362 C C . LEU A 1 166 ? -1.068 -13.935 -3.997 1.00 95.44 166 LEU A C 1
ATOM 1364 O O . LEU A 1 166 ? -1.947 -14.472 -3.325 1.00 95.44 166 LEU A O 1
ATOM 1368 N N . LEU A 1 167 ? 0.210 -13.930 -3.608 1.00 93.19 167 LEU A N 1
ATOM 1369 C CA . LEU A 1 167 ? 0.677 -14.572 -2.373 1.00 93.19 167 LEU A CA 1
ATOM 1370 C C . LEU A 1 167 ? 0.039 -13.955 -1.118 1.00 93.19 167 LEU A C 1
ATOM 1372 O O . LEU A 1 167 ? -0.384 -14.688 -0.219 1.00 93.19 167 LEU A O 1
ATOM 1376 N N . ASN A 1 168 ? -0.112 -12.629 -1.072 1.00 92.56 168 ASN A N 1
ATOM 1377 C CA . ASN A 1 168 ? -0.849 -11.930 -0.016 1.00 92.56 168 ASN A CA 1
ATOM 1378 C C . ASN A 1 168 ? -2.319 -12.374 0.028 1.00 92.56 168 ASN A C 1
ATOM 1380 O O . ASN A 1 168 ? -2.847 -12.678 1.098 1.00 92.56 168 ASN A O 1
ATOM 1384 N N . SER A 1 169 ? -2.972 -12.488 -1.130 1.00 94.56 169 SER A N 1
ATOM 1385 C CA . SER A 1 169 ? -4.365 -12.943 -1.224 1.00 94.56 169 SER A CA 1
ATOM 1386 C C . SER A 1 169 ? -4.528 -14.397 -0.770 1.00 94.56 169 SER A C 1
ATOM 1388 O O . SER A 1 169 ? -5.444 -14.703 -0.008 1.00 94.56 169 SER A O 1
ATOM 1390 N N . ILE A 1 170 ? -3.619 -15.292 -1.172 1.00 94.50 170 ILE A N 1
ATOM 1391 C CA . ILE A 1 170 ? -3.588 -16.694 -0.723 1.00 94.50 170 ILE A CA 1
ATOM 1392 C C . ILE A 1 170 ? -3.386 -16.765 0.792 1.00 94.50 170 ILE A C 1
ATOM 1394 O O . ILE A 1 170 ? -4.062 -17.545 1.460 1.00 94.50 170 ILE A O 1
ATOM 1398 N N . THR A 1 171 ? -2.514 -15.920 1.347 1.00 92.56 171 THR A N 1
ATOM 1399 C CA . THR A 1 171 ? -2.291 -15.829 2.796 1.00 92.56 171 THR A CA 1
ATOM 1400 C C . THR A 1 171 ? -3.585 -15.465 3.527 1.00 92.56 171 THR A C 1
ATOM 1402 O O . THR A 1 171 ? -3.960 -16.138 4.485 1.00 92.56 171 THR A O 1
ATOM 1405 N N . LEU A 1 172 ? -4.328 -14.465 3.040 1.00 91.50 172 LEU A N 1
ATOM 1406 C CA . LEU A 1 172 ? -5.627 -14.089 3.611 1.00 91.50 172 LEU A CA 1
ATOM 1407 C C . LEU A 1 172 ? -6.667 -15.218 3.488 1.00 91.50 172 LEU A C 1
ATOM 1409 O O . LEU A 1 172 ? -7.407 -15.480 4.437 1.00 91.50 172 LEU A O 1
ATOM 1413 N N . VAL A 1 173 ? -6.703 -15.936 2.359 1.00 93.88 173 VAL A N 1
ATOM 1414 C CA . VAL A 1 173 ? -7.571 -17.116 2.183 1.00 93.88 173 VAL A CA 1
ATOM 1415 C C . VAL A 1 173 ? -7.214 -18.215 3.186 1.00 93.88 173 VAL A C 1
ATOM 1417 O O . VAL A 1 173 ? -8.107 -18.790 3.812 1.00 93.88 173 VAL A O 1
ATOM 1420 N N . ALA A 1 174 ? -5.923 -18.500 3.368 1.00 91.62 174 ALA A N 1
ATOM 1421 C CA . ALA A 1 174 ? -5.440 -19.497 4.318 1.00 91.62 174 ALA A CA 1
ATOM 1422 C C . ALA A 1 174 ? -5.775 -19.115 5.768 1.00 91.62 174 ALA A C 1
ATOM 1424 O O . ALA A 1 174 ? -6.164 -19.989 6.543 1.00 91.62 174 ALA A O 1
ATOM 1425 N N . MET A 1 175 ? -5.702 -17.821 6.111 1.00 87.62 175 MET A N 1
ATOM 1426 C CA . MET A 1 175 ? -6.111 -17.296 7.418 1.00 87.62 175 MET A CA 1
ATOM 1427 C C . MET A 1 175 ? -7.598 -17.536 7.691 1.00 87.62 175 MET A C 1
ATOM 1429 O O . MET A 1 175 ? -7.938 -18.028 8.765 1.00 87.62 175 MET A O 1
ATOM 1433 N N . VAL A 1 176 ? -8.478 -17.248 6.725 1.00 88.69 176 VAL A N 1
ATOM 1434 C CA . VAL A 1 176 ? -9.928 -17.462 6.890 1.00 88.69 176 VAL A CA 1
ATOM 1435 C C . VAL A 1 176 ? -10.296 -18.950 6.896 1.00 88.69 176 VAL A C 1
ATOM 1437 O O . VAL A 1 176 ? -11.200 -19.356 7.616 1.00 88.69 176 VAL A O 1
ATOM 1440 N N . ARG A 1 177 ? -9.567 -19.792 6.153 1.00 88.19 177 ARG A N 1
ATOM 1441 C CA . ARG A 1 177 ? -9.723 -21.259 6.197 1.00 88.19 177 ARG A CA 1
ATOM 1442 C C . ARG A 1 177 ? -9.029 -21.932 7.385 1.00 88.19 177 ARG A C 1
ATOM 1444 O O . ARG A 1 177 ? -9.086 -23.154 7.487 1.00 88.19 177 ARG A O 1
ATOM 1451 N N . HIS A 1 178 ? -8.338 -21.173 8.236 1.00 85.56 178 HIS A N 1
ATOM 1452 C CA . HIS A 1 178 ? -7.526 -21.683 9.346 1.00 85.56 178 HIS A CA 1
ATOM 1453 C C . HIS A 1 178 ? -6.497 -22.761 8.939 1.00 85.56 178 HIS A C 1
ATOM 1455 O O . HIS A 1 178 ? -6.122 -23.619 9.738 1.00 85.56 178 HIS A O 1
ATOM 1461 N N . SER A 1 179 ? -6.010 -22.726 7.693 1.00 88.75 179 SER A N 1
ATOM 1462 C CA . SER A 1 179 ? -5.044 -23.707 7.196 1.00 88.75 179 SER A CA 1
ATOM 1463 C C . SER A 1 179 ? -3.614 -23.256 7.481 1.00 88.75 179 SER A C 1
ATOM 1465 O O . SER A 1 179 ? -3.100 -22.332 6.849 1.00 88.75 179 SER A O 1
ATOM 1467 N N . ILE A 1 180 ? -2.951 -23.943 8.415 1.00 89.50 180 ILE A N 1
ATOM 1468 C CA . ILE A 1 180 ? -1.568 -23.642 8.817 1.00 89.50 180 ILE A CA 1
ATOM 1469 C C . ILE A 1 180 ? -0.603 -23.877 7.651 1.00 89.50 180 ILE A C 1
ATOM 1471 O O . ILE A 1 180 ? 0.223 -23.019 7.364 1.00 89.50 180 ILE A O 1
ATOM 1475 N N . PHE A 1 181 ? -0.743 -25.003 6.943 1.00 91.88 181 PHE A N 1
ATOM 1476 C CA . PHE A 1 181 ? 0.158 -25.381 5.851 1.00 91.88 181 PHE A CA 1
ATOM 1477 C C . PHE A 1 181 ? 0.223 -24.309 4.755 1.00 91.88 181 PHE A C 1
ATOM 1479 O O . PHE A 1 181 ? 1.306 -23.822 4.433 1.00 91.88 181 PHE A O 1
ATOM 1486 N N . TRP A 1 182 ? -0.940 -23.892 4.239 1.00 89.44 182 TRP A N 1
ATOM 1487 C CA . TRP A 1 182 ? -1.022 -22.882 3.180 1.00 89.44 182 TRP A CA 1
ATOM 1488 C C . TRP A 1 182 ? -0.599 -21.488 3.648 1.00 89.44 182 TRP A C 1
ATOM 1490 O O . TRP A 1 182 ? -0.040 -20.738 2.856 1.00 89.44 182 TRP A O 1
ATOM 1500 N N . SER A 1 183 ? -0.811 -21.160 4.924 1.00 85.94 183 SER A N 1
ATOM 1501 C CA . SER A 1 183 ? -0.358 -19.897 5.513 1.00 85.94 183 SER A CA 1
ATOM 1502 C C . SER A 1 183 ? 1.167 -19.853 5.659 1.00 85.94 183 SER A C 1
ATOM 1504 O O . SER A 1 183 ? 1.809 -18.884 5.266 1.00 85.94 183 SER A O 1
ATOM 1506 N N . CYS A 1 184 ? 1.784 -20.926 6.165 1.00 88.25 184 CYS A N 1
ATOM 1507 C CA . CYS A 1 184 ? 3.234 -20.993 6.336 1.00 88.25 184 CYS A CA 1
ATOM 1508 C C . CYS A 1 184 ? 3.971 -20.938 4.996 1.00 88.25 184 CYS A C 1
ATOM 1510 O O . CYS A 1 184 ? 4.944 -20.198 4.878 1.00 88.25 184 CYS A O 1
ATOM 1512 N N . ILE A 1 185 ? 3.507 -21.681 3.984 1.00 90.50 185 ILE A N 1
ATOM 1513 C CA . ILE A 1 185 ? 4.144 -21.671 2.661 1.00 90.50 185 ILE A CA 1
ATOM 1514 C C . ILE A 1 185 ? 3.984 -20.315 1.963 1.00 90.50 185 ILE A C 1
ATOM 1516 O O . ILE A 1 185 ? 4.955 -19.809 1.404 1.00 90.50 185 ILE A O 1
ATOM 1520 N N . SER A 1 186 ? 2.802 -19.689 2.025 1.00 88.62 186 SER A N 1
ATOM 1521 C CA . SER A 1 186 ? 2.576 -18.393 1.379 1.00 88.62 186 SER A CA 1
ATOM 1522 C C . SER A 1 186 ? 3.383 -17.286 2.050 1.00 88.62 186 SER A C 1
ATOM 1524 O O . SER A 1 186 ? 4.012 -16.494 1.353 1.00 88.62 186 SER A O 1
ATOM 1526 N N . ILE A 1 187 ? 3.439 -17.269 3.386 1.00 86.44 187 ILE A N 1
ATOM 1527 C CA . ILE A 1 187 ? 4.265 -16.325 4.143 1.00 86.44 187 ILE A CA 1
ATOM 1528 C C . ILE A 1 187 ? 5.750 -16.572 3.862 1.00 86.44 187 ILE A C 1
ATOM 1530 O O . ILE A 1 187 ? 6.468 -15.608 3.626 1.00 86.44 187 ILE A O 1
ATOM 1534 N N . ALA A 1 188 ? 6.215 -17.824 3.813 1.00 86.25 188 ALA A N 1
ATOM 1535 C CA . ALA A 1 188 ? 7.609 -18.134 3.487 1.00 86.25 188 ALA A CA 1
ATOM 1536 C C . ALA A 1 188 ? 8.000 -17.607 2.094 1.00 86.25 188 ALA A C 1
ATOM 1538 O O . ALA A 1 188 ? 9.011 -16.918 1.954 1.00 86.25 188 ALA A O 1
ATOM 1539 N N . LEU A 1 189 ? 7.169 -17.849 1.076 1.00 86.44 189 LEU A N 1
ATOM 1540 C CA . LEU A 1 189 ? 7.386 -17.322 -0.276 1.00 86.44 189 LEU A CA 1
ATOM 1541 C C . LEU A 1 189 ? 7.333 -15.789 -0.317 1.00 86.44 189 LEU A C 1
ATOM 1543 O O . LEU A 1 189 ? 8.176 -15.162 -0.953 1.00 86.44 189 LEU A O 1
ATOM 1547 N N . LEU A 1 190 ? 6.397 -15.174 0.409 1.00 83.25 190 LEU A N 1
ATOM 1548 C CA . LEU A 1 190 ? 6.301 -13.720 0.511 1.00 83.25 190 LEU A CA 1
ATOM 1549 C C . LEU A 1 190 ? 7.541 -13.119 1.187 1.00 83.25 190 LEU A C 1
ATOM 1551 O O . LEU A 1 190 ? 8.018 -12.067 0.761 1.00 83.25 190 LEU A O 1
ATOM 1555 N N . THR A 1 191 ? 8.072 -13.789 2.217 1.00 79.38 191 THR A N 1
ATOM 1556 C CA . THR A 1 191 ? 9.304 -13.356 2.880 1.00 79.38 191 THR A CA 1
ATOM 1557 C C . THR A 1 191 ? 10.510 -13.483 1.963 1.00 79.38 191 THR A C 1
ATOM 1559 O O . THR A 1 191 ? 11.323 -12.571 1.921 1.00 79.38 191 THR A O 1
ATOM 1562 N N . LEU A 1 192 ? 10.584 -14.543 1.156 1.00 78.50 192 LEU A N 1
ATOM 1563 C CA . LEU A 1 192 ? 11.628 -14.686 0.144 1.00 78.50 192 LEU A CA 1
ATOM 1564 C C . LEU A 1 192 ? 11.562 -13.554 -0.895 1.00 78.50 192 LEU A C 1
ATOM 1566 O O . LEU A 1 192 ? 12.601 -13.016 -1.257 1.00 78.50 192 LEU A O 1
ATOM 1570 N N . GLN A 1 193 ? 10.361 -13.165 -1.337 1.00 74.06 193 GLN A N 1
ATOM 1571 C CA . GLN A 1 193 ? 10.183 -12.162 -2.391 1.00 74.06 193 GLN A CA 1
ATOM 1572 C C . GLN A 1 193 ? 10.344 -10.707 -1.911 1.00 74.06 193 GLN A C 1
ATOM 1574 O O . GLN A 1 193 ? 10.926 -9.891 -2.616 1.00 74.06 193 GLN A O 1
ATOM 1579 N N . ASN A 1 194 ? 9.821 -10.350 -0.731 1.00 65.56 194 ASN A N 1
ATOM 1580 C CA . ASN A 1 194 ? 9.765 -8.951 -0.269 1.00 65.56 194 ASN A CA 1
ATOM 1581 C C . ASN A 1 194 ? 10.688 -8.637 0.922 1.00 65.56 194 ASN A C 1
ATOM 1583 O O . ASN A 1 194 ? 10.879 -7.466 1.246 1.00 65.56 194 ASN A O 1
ATOM 1587 N N . LEU A 1 195 ? 11.216 -9.653 1.608 1.00 60.34 195 LEU A N 1
ATOM 1588 C CA . LEU A 1 195 ? 11.909 -9.541 2.896 1.00 60.34 195 LEU A CA 1
ATOM 1589 C C . LEU A 1 195 ? 13.168 -10.415 2.891 1.00 60.34 195 LEU A C 1
ATOM 1591 O O . LEU A 1 195 ? 13.302 -11.317 3.720 1.00 60.34 195 LEU A O 1
ATOM 1595 N N . TYR A 1 196 ? 14.122 -10.142 1.996 1.00 49.03 196 TYR A N 1
ATOM 1596 C CA . TYR A 1 196 ? 15.484 -10.624 2.233 1.00 49.03 196 TYR A CA 1
ATOM 1597 C C . TYR A 1 196 ? 15.897 -10.202 3.667 1.00 49.03 196 TYR A C 1
ATOM 1599 O O . TYR A 1 196 ? 15.706 -9.053 4.062 1.00 49.03 196 TYR A O 1
ATOM 1607 N N . PRO A 1 197 ? 16.343 -11.146 4.502 1.00 49.44 197 PRO A N 1
ATOM 1608 C CA . PRO A 1 197 ? 15.680 -11.499 5.764 1.00 49.44 197 PRO A CA 1
ATOM 1609 C C . PRO A 1 197 ? 15.824 -10.466 6.879 1.00 49.44 197 PRO A C 1
ATOM 1611 O O . PRO A 1 197 ? 16.926 -9.999 7.148 1.00 49.44 197 PRO A O 1
ATOM 1614 N N . MET A 1 198 ? 14.763 -10.259 7.670 1.00 47.50 198 MET A N 1
ATOM 1615 C CA . MET A 1 198 ? 14.837 -9.628 9.006 1.00 47.50 198 MET A CA 1
ATOM 1616 C C . MET A 1 198 ? 15.898 -10.273 9.930 1.00 47.50 198 MET A C 1
ATOM 1618 O O . MET A 1 198 ? 16.305 -9.663 10.912 1.00 47.50 198 MET A O 1
ATOM 1622 N N . SER A 1 199 ? 16.388 -11.479 9.611 1.00 43.84 199 SER A N 1
ATOM 1623 C CA . SER A 1 199 ? 17.490 -12.159 10.309 1.00 43.84 199 SER A CA 1
ATOM 1624 C C . SER A 1 199 ? 18.898 -11.890 9.744 1.00 43.84 199 SER A C 1
ATOM 1626 O O . SER A 1 199 ? 19.877 -12.188 10.419 1.00 43.84 199 SER A O 1
ATOM 1628 N N . LEU A 1 200 ? 19.027 -11.308 8.547 1.00 45.16 200 LEU A N 1
ATOM 1629 C CA . LEU A 1 200 ? 20.298 -10.940 7.889 1.00 45.16 200 LEU A CA 1
ATOM 1630 C C . LEU A 1 200 ? 20.438 -9.421 7.683 1.00 45.16 200 LEU A C 1
ATOM 1632 O O . LEU A 1 200 ? 21.453 -8.948 7.175 1.00 45.16 200 LEU A O 1
ATOM 1636 N N . LEU A 1 201 ? 19.437 -8.651 8.115 1.00 47.84 201 LEU A N 1
ATOM 1637 C CA . LEU A 1 201 ? 19.315 -7.221 7.856 1.00 47.84 201 LEU A CA 1
ATOM 1638 C C . LEU A 1 201 ? 20.404 -6.390 8.547 1.00 47.84 201 LEU A C 1
ATOM 1640 O O . LEU A 1 201 ? 20.877 -5.425 7.964 1.00 47.84 201 LEU A O 1
ATOM 1644 N N . VAL A 1 202 ? 20.866 -6.772 9.741 1.00 47.09 202 VAL A N 1
ATOM 1645 C CA . VAL A 1 202 ? 21.923 -6.011 10.434 1.00 47.09 202 VAL A CA 1
ATOM 1646 C C . VAL A 1 202 ? 23.293 -6.178 9.750 1.00 47.09 202 VAL A C 1
ATOM 1648 O O . VAL A 1 202 ? 23.901 -5.160 9.441 1.00 47.09 202 VAL A O 1
ATOM 1651 N N . PRO A 1 203 ? 23.785 -7.392 9.422 1.00 46.19 203 PRO A N 1
ATOM 1652 C CA . PRO A 1 203 ? 25.087 -7.536 8.759 1.00 46.19 203 PRO A CA 1
ATOM 1653 C C . PRO A 1 203 ? 25.087 -7.121 7.279 1.00 46.19 203 PRO A C 1
ATOM 1655 O O . PRO A 1 203 ? 26.086 -6.595 6.797 1.00 46.19 203 PRO A O 1
ATOM 1658 N N . VAL A 1 204 ? 23.980 -7.329 6.553 1.00 51.06 204 VAL A N 1
ATOM 1659 C CA . VAL A 1 204 ? 23.901 -7.053 5.106 1.00 51.06 204 VAL A CA 1
ATOM 1660 C C . VAL A 1 204 ? 23.593 -5.582 4.815 1.00 51.06 204 VAL A C 1
ATOM 1662 O O . VAL A 1 204 ? 24.194 -5.025 3.902 1.00 51.06 204 VAL A O 1
ATOM 1665 N N . ALA A 1 205 ? 22.764 -4.899 5.618 1.00 49.12 205 ALA A N 1
ATOM 1666 C CA . ALA A 1 205 ? 22.536 -3.455 5.453 1.00 49.12 205 ALA A CA 1
ATOM 1667 C C . ALA A 1 205 ? 23.770 -2.602 5.809 1.00 49.12 205 ALA A C 1
ATOM 1669 O O . ALA A 1 205 ? 23.864 -1.456 5.378 1.00 49.12 205 ALA A O 1
ATOM 1670 N N . ILE A 1 206 ? 24.725 -3.155 6.570 1.00 47.84 206 ILE A N 1
ATOM 1671 C CA . ILE A 1 206 ? 26.037 -2.533 6.812 1.00 47.84 206 ILE A CA 1
ATOM 1672 C C . ILE A 1 206 ? 26.941 -2.630 5.568 1.00 47.84 206 ILE A C 1
ATOM 1674 O O . ILE A 1 206 ? 27.807 -1.778 5.393 1.00 47.84 206 ILE A O 1
ATOM 1678 N N . TYR A 1 207 ? 26.741 -3.625 4.694 1.00 46.44 207 TYR A N 1
ATOM 1679 C CA . TYR A 1 207 ? 27.653 -3.918 3.580 1.00 46.44 207 TYR A CA 1
ATOM 1680 C C . TYR A 1 207 ? 27.071 -3.624 2.183 1.00 46.44 207 TYR A C 1
ATOM 1682 O O . TYR A 1 207 ? 27.829 -3.427 1.239 1.00 46.44 207 TYR A O 1
ATOM 1690 N N . ILE A 1 208 ? 25.742 -3.565 2.026 1.00 49.56 208 ILE A N 1
ATOM 1691 C CA . ILE A 1 208 ? 25.068 -3.468 0.721 1.00 49.56 208 ILE A CA 1
ATOM 1692 C C . ILE A 1 208 ? 23.910 -2.462 0.797 1.00 49.56 208 ILE A C 1
ATOM 1694 O O . ILE A 1 208 ? 22.794 -2.831 1.144 1.00 49.56 208 ILE A O 1
ATOM 1698 N N . SER A 1 209 ? 24.166 -1.186 0.490 1.00 47.62 209 SER A N 1
ATOM 1699 C CA . SER A 1 209 ? 23.200 -0.294 -0.188 1.00 47.62 209 SER A CA 1
ATOM 1700 C C . SER A 1 209 ? 23.798 1.108 -0.413 1.00 47.62 209 SER A C 1
ATOM 1702 O O . SER A 1 209 ? 23.535 2.023 0.374 1.00 47.62 209 SER A O 1
ATOM 1704 N N . PRO A 1 210 ? 24.555 1.330 -1.501 1.00 53.56 210 PRO A N 1
ATOM 1705 C CA . PRO A 1 210 ? 24.810 2.672 -2.026 1.00 53.56 210 PRO A CA 1
ATOM 1706 C C . PRO A 1 210 ? 23.642 3.221 -2.875 1.00 53.56 210 PRO A C 1
ATOM 1708 O O . PRO A 1 210 ? 23.628 4.412 -3.183 1.00 53.56 210 PRO A O 1
ATOM 1711 N N . ASP A 1 211 ? 22.644 2.402 -3.231 1.00 57.00 211 ASP A N 1
ATOM 1712 C CA . ASP A 1 211 ? 21.604 2.797 -4.185 1.00 57.00 211 ASP A CA 1
ATOM 1713 C C . ASP A 1 211 ? 20.455 3.574 -3.541 1.00 57.00 211 ASP A C 1
ATOM 1715 O O . ASP A 1 211 ? 19.481 3.026 -3.021 1.00 57.00 211 ASP A O 1
ATOM 1719 N N . VAL A 1 212 ? 20.572 4.900 -3.616 1.00 65.06 212 VAL A N 1
ATOM 1720 C CA . VAL A 1 212 ? 19.558 5.859 -3.173 1.00 65.06 212 VAL A CA 1
ATOM 1721 C C . VAL A 1 212 ? 18.815 6.424 -4.384 1.00 65.06 212 VAL A C 1
ATOM 1723 O O . VAL A 1 212 ? 18.886 7.613 -4.698 1.00 65.06 212 VAL A O 1
ATOM 1726 N N . ARG A 1 213 ? 18.140 5.544 -5.130 1.00 74.56 213 ARG A N 1
ATOM 1727 C CA . ARG A 1 213 ? 17.405 5.960 -6.329 1.00 74.56 213 ARG A CA 1
ATOM 1728 C C . ARG A 1 213 ? 16.084 6.635 -5.947 1.00 74.56 213 ARG A C 1
ATOM 1730 O O . ARG A 1 213 ? 15.402 6.144 -5.043 1.00 74.56 213 ARG A O 1
ATOM 1737 N N . PRO A 1 214 ? 15.681 7.707 -6.652 1.00 81.31 214 PRO A N 1
ATOM 1738 C CA . PRO A 1 214 ? 14.403 8.359 -6.402 1.00 81.31 214 PRO A CA 1
ATOM 1739 C C . PRO A 1 214 ? 13.228 7.394 -6.570 1.00 81.31 214 PRO A C 1
ATOM 1741 O O . PRO A 1 214 ? 13.110 6.713 -7.589 1.00 81.31 214 PRO A O 1
ATOM 1744 N N . ASN A 1 215 ? 12.363 7.333 -5.561 1.00 85.69 215 ASN A N 1
ATOM 1745 C CA . ASN A 1 215 ? 11.173 6.487 -5.540 1.00 85.69 215 ASN A CA 1
ATOM 1746 C C . ASN A 1 215 ? 10.043 7.173 -4.736 1.00 85.69 215 ASN A C 1
ATOM 1748 O O . ASN A 1 215 ? 10.165 8.340 -4.374 1.00 85.69 215 ASN A O 1
ATOM 1752 N N . ILE A 1 216 ? 8.913 6.499 -4.492 1.00 86.62 216 ILE A N 1
ATOM 1753 C CA . ILE A 1 216 ? 7.803 7.073 -3.693 1.00 86.62 216 ILE A CA 1
ATOM 1754 C C . ILE A 1 216 ? 8.048 6.974 -2.173 1.00 86.62 216 ILE A C 1
ATOM 1756 O O . ILE A 1 216 ? 7.365 7.614 -1.377 1.00 86.62 216 ILE A O 1
ATOM 1760 N N . GLY A 1 217 ? 9.010 6.166 -1.742 1.00 84.62 217 GLY A N 1
ATOM 1761 C CA . GLY A 1 217 ? 9.258 5.869 -0.338 1.00 84.62 217 GLY A CA 1
ATOM 1762 C C . GLY A 1 217 ? 9.777 7.042 0.479 1.00 84.62 217 GLY A C 1
ATOM 1763 O O . GLY A 1 217 ? 10.214 8.070 -0.031 1.00 84.62 217 GLY A O 1
ATOM 1764 N N . LEU A 1 218 ? 9.741 6.859 1.797 1.00 83.75 218 LEU A N 1
ATOM 1765 C CA . LEU A 1 218 ? 10.175 7.871 2.760 1.00 83.75 218 LEU A CA 1
ATOM 1766 C C . LEU A 1 218 ? 11.703 7.962 2.879 1.00 83.75 218 LEU A C 1
ATOM 1768 O O . LEU A 1 218 ? 12.232 9.015 3.226 1.00 83.75 218 LEU A O 1
ATOM 1772 N N . TYR A 1 219 ? 12.415 6.861 2.620 1.00 81.56 219 TYR A N 1
ATOM 1773 C CA . TYR A 1 219 ? 13.824 6.745 2.996 1.00 81.56 219 TYR A CA 1
ATOM 1774 C C . TYR A 1 219 ? 14.812 7.281 1.969 1.00 81.56 219 TYR A C 1
ATOM 1776 O O . TYR A 1 219 ? 15.879 7.722 2.380 1.00 81.56 219 TYR A O 1
ATOM 1784 N N . TRP A 1 220 ? 14.500 7.254 0.668 1.00 82.19 220 TRP A N 1
ATOM 1785 C CA . TRP A 1 220 ? 15.488 7.602 -0.361 1.00 82.19 220 TRP A CA 1
ATOM 1786 C C . TRP A 1 220 ? 16.002 9.033 -0.170 1.00 82.19 220 TRP A C 1
ATOM 1788 O O . TRP A 1 220 ? 17.193 9.233 0.008 1.00 82.19 220 TRP A O 1
ATOM 1798 N N . TYR A 1 221 ? 15.111 10.020 -0.080 1.00 85.56 221 TYR A N 1
ATOM 1799 C CA . TYR A 1 221 ? 15.508 11.423 -0.003 1.00 85.56 221 TYR A CA 1
ATOM 1800 C C . TYR A 1 221 ? 16.270 11.725 1.294 1.00 85.56 221 TYR A C 1
ATOM 1802 O O . TYR A 1 221 ? 17.326 12.352 1.268 1.00 85.56 221 TYR A O 1
ATOM 1810 N N . PHE A 1 222 ? 15.792 11.184 2.421 1.00 84.12 222 PHE A N 1
ATOM 1811 C CA . PHE A 1 222 ? 16.476 11.301 3.708 1.00 84.12 222 PHE A CA 1
ATOM 1812 C C . PHE A 1 222 ? 17.888 10.702 3.651 1.00 84.12 222 PHE A C 1
ATOM 1814 O O . PHE A 1 222 ? 18.854 11.360 4.022 1.00 84.12 222 PHE A O 1
ATOM 1821 N N . LEU A 1 223 ? 18.038 9.480 3.129 1.00 80.94 223 LEU A N 1
ATOM 1822 C CA . LEU A 1 223 ? 19.341 8.822 3.005 1.00 80.94 223 LEU A CA 1
ATOM 1823 C C . LEU A 1 223 ? 20.256 9.492 1.967 1.00 80.94 223 LEU A C 1
ATOM 1825 O O . LEU A 1 223 ? 21.470 9.319 2.058 1.00 80.94 223 LEU A O 1
ATOM 1829 N N . THR A 1 224 ? 19.720 10.255 1.007 1.00 81.25 224 THR A N 1
ATOM 1830 C CA . THR A 1 224 ? 20.523 11.076 0.085 1.00 81.25 224 THR A CA 1
ATOM 1831 C C . THR A 1 224 ? 21.160 12.262 0.807 1.00 81.25 224 THR A C 1
ATOM 1833 O O . THR A 1 224 ? 22.322 12.563 0.553 1.00 81.25 224 THR A O 1
ATOM 1836 N N . GLU A 1 225 ? 20.433 12.924 1.711 1.00 84.88 225 GLU A N 1
ATOM 1837 C CA . GLU A 1 225 ? 20.929 14.103 2.442 1.00 84.88 225 GLU A CA 1
ATOM 1838 C C . GLU A 1 225 ? 21.884 13.748 3.596 1.00 84.88 225 GLU A C 1
ATOM 1840 O O . GLU A 1 225 ? 22.607 14.601 4.112 1.00 84.88 225 GLU A O 1
ATOM 1845 N N . MET A 1 226 ? 21.906 12.483 4.011 1.00 82.62 226 MET A N 1
ATOM 1846 C CA . MET A 1 226 ? 22.718 12.007 5.125 1.00 82.62 226 MET A CA 1
ATOM 1847 C C . MET A 1 226 ? 24.173 11.698 4.755 1.00 82.62 226 MET A C 1
ATOM 1849 O O . MET A 1 226 ? 24.460 11.049 3.746 1.00 82.62 226 MET A O 1
ATOM 1853 N N . PHE A 1 227 ? 25.098 12.034 5.663 1.00 83.50 227 PHE A N 1
ATOM 1854 C CA . PHE A 1 227 ? 26.489 11.584 5.573 1.00 83.50 227 PHE A CA 1
ATOM 1855 C C . PHE A 1 227 ? 26.578 10.054 5.570 1.00 83.50 227 PHE A C 1
ATOM 1857 O O . PHE A 1 227 ? 25.967 9.382 6.403 1.00 83.50 227 PHE A O 1
ATOM 1864 N N . GLU A 1 228 ? 27.407 9.512 4.678 1.00 78.69 228 GLU A N 1
ATOM 1865 C CA . GLU A 1 228 ? 27.568 8.067 4.457 1.00 78.69 228 GLU A CA 1
ATOM 1866 C C . GLU A 1 228 ? 27.875 7.287 5.736 1.00 78.69 228 GLU A C 1
ATOM 1868 O O . GLU A 1 228 ? 27.247 6.263 5.996 1.00 78.69 228 GLU A O 1
ATOM 1873 N N . HIS A 1 229 ? 28.749 7.834 6.582 1.00 80.56 229 HIS A N 1
ATOM 1874 C CA . HIS A 1 229 ? 29.141 7.246 7.863 1.00 80.56 229 HIS A CA 1
ATOM 1875 C C . HIS A 1 229 ? 27.954 6.961 8.797 1.00 80.56 229 HIS A C 1
ATOM 1877 O O . HIS A 1 229 ? 28.007 6.016 9.579 1.00 80.56 229 HIS A O 1
ATOM 1883 N N . PHE A 1 230 ? 26.880 7.756 8.725 1.00 82.12 230 PHE A N 1
ATOM 1884 C CA . PHE A 1 230 ? 25.709 7.597 9.589 1.00 82.12 230 PHE A CA 1
ATOM 1885 C C . PHE A 1 230 ? 24.575 6.793 8.942 1.00 82.12 230 PHE A C 1
ATOM 1887 O O . PHE A 1 230 ? 23.646 6.408 9.649 1.00 82.12 230 PHE A O 1
ATOM 1894 N N . LYS A 1 231 ? 24.626 6.493 7.636 1.00 77.19 231 LYS A N 1
ATOM 1895 C CA . LYS A 1 231 ? 23.519 5.817 6.931 1.00 77.19 231 LYS A CA 1
ATOM 1896 C C . LYS A 1 231 ? 23.143 4.484 7.587 1.00 77.19 231 LYS A C 1
ATOM 1898 O O . LYS A 1 231 ? 21.963 4.230 7.814 1.00 77.19 231 LYS A O 1
ATOM 1903 N N . SER A 1 232 ? 24.131 3.676 7.972 1.00 72.88 232 SER A N 1
ATOM 1904 C CA . SER A 1 232 ? 23.917 2.372 8.620 1.00 72.88 232 SER A CA 1
ATOM 1905 C C . SER A 1 232 ? 23.169 2.483 9.955 1.00 72.88 232 SER A C 1
ATOM 1907 O O . SER A 1 232 ? 22.231 1.723 10.201 1.00 72.88 232 SER A O 1
ATOM 1909 N N . LEU A 1 233 ? 23.524 3.467 10.790 1.00 80.62 233 LEU A N 1
ATOM 1910 C CA . LEU A 1 233 ? 22.860 3.735 12.069 1.00 80.62 233 LEU A CA 1
ATOM 1911 C C . LEU A 1 233 ? 21.377 4.067 11.868 1.00 80.62 233 LEU A C 1
ATOM 1913 O O . LEU A 1 233 ? 20.520 3.533 12.571 1.00 80.62 233 LEU A O 1
ATOM 1917 N N . PHE A 1 234 ? 21.066 4.940 10.908 1.00 78.81 234 PHE A N 1
ATOM 1918 C CA . PHE A 1 234 ? 19.689 5.362 10.659 1.00 78.81 234 PHE A CA 1
ATOM 1919 C C . PHE A 1 234 ? 18.854 4.266 10.004 1.00 78.81 234 PHE A C 1
ATOM 1921 O O . PHE A 1 234 ? 17.706 4.079 10.401 1.00 78.81 234 PHE A O 1
ATOM 1928 N N . ILE A 1 235 ? 19.429 3.482 9.087 1.00 75.81 235 ILE A N 1
ATOM 1929 C CA . ILE A 1 235 ? 18.760 2.300 8.529 1.00 75.81 235 ILE A CA 1
ATOM 1930 C C . ILE A 1 235 ? 18.402 1.325 9.657 1.00 75.81 235 ILE A C 1
ATOM 1932 O O . ILE A 1 235 ? 17.241 0.936 9.776 1.00 75.81 235 ILE A O 1
ATOM 1936 N N . ALA A 1 236 ? 19.352 0.987 10.536 1.00 74.88 236 ALA A N 1
ATOM 1937 C CA . ALA A 1 236 ? 19.086 0.111 11.677 1.00 74.88 236 ALA A CA 1
ATOM 1938 C C . ALA A 1 236 ? 18.009 0.694 12.609 1.00 74.88 236 ALA A C 1
ATOM 1940 O O . ALA A 1 236 ? 17.068 -0.004 12.982 1.00 74.88 236 ALA A O 1
ATOM 1941 N N . SER A 1 237 ? 18.101 1.987 12.931 1.00 80.75 237 SER A N 1
ATOM 1942 C CA . SER A 1 237 ? 17.131 2.688 13.779 1.00 80.75 237 SER A CA 1
ATOM 1943 C C . SER A 1 237 ? 15.713 2.652 13.200 1.00 80.75 237 SER A C 1
ATOM 1945 O O . SER A 1 237 ? 14.766 2.313 13.912 1.00 80.75 237 SER A O 1
ATOM 1947 N N . PHE A 1 238 ? 15.546 2.923 11.902 1.00 76.88 238 PHE A N 1
ATOM 1948 C CA . PHE A 1 238 ? 14.235 2.882 11.254 1.00 76.88 238 PHE A CA 1
ATOM 1949 C C . PHE A 1 238 ? 13.633 1.480 11.247 1.00 76.88 238 PHE A C 1
ATOM 1951 O O . PHE A 1 238 ? 12.450 1.333 11.546 1.00 76.88 238 PHE A O 1
ATOM 1958 N N . GLN A 1 239 ? 14.431 0.447 10.980 1.00 75.25 239 GLN A N 1
ATOM 1959 C CA . GLN A 1 239 ? 13.933 -0.930 10.960 1.00 75.25 239 GLN A CA 1
ATOM 1960 C C . GLN A 1 239 ? 13.568 -1.428 12.364 1.00 75.25 239 GLN A C 1
ATOM 1962 O O . GLN A 1 239 ? 12.517 -2.045 12.548 1.00 75.25 239 GLN A O 1
ATOM 1967 N N . ILE A 1 240 ? 14.374 -1.088 13.377 1.00 75.75 240 ILE A N 1
ATOM 1968 C CA . ILE A 1 240 ? 14.057 -1.362 14.786 1.00 75.75 240 ILE A CA 1
ATOM 1969 C C . ILE A 1 240 ? 12.770 -0.639 15.195 1.00 75.75 240 ILE A C 1
ATOM 1971 O O . ILE A 1 240 ? 11.922 -1.234 15.856 1.00 75.75 240 ILE A O 1
ATOM 1975 N N . ASN A 1 241 ? 12.593 0.617 14.780 1.00 81.25 241 ASN A N 1
ATOM 1976 C CA . ASN A 1 241 ? 11.385 1.392 15.049 1.00 81.25 241 ASN A CA 1
ATOM 1977 C C . ASN A 1 241 ? 10.144 0.718 14.433 1.00 81.25 241 ASN A C 1
ATOM 1979 O O . ASN A 1 241 ? 9.187 0.420 15.148 1.00 81.25 241 ASN A O 1
ATOM 1983 N N . VAL A 1 242 ? 10.189 0.379 13.140 1.00 80.19 242 VAL A N 1
ATOM 1984 C CA . VAL A 1 242 ? 9.091 -0.313 12.441 1.00 80.19 242 VAL A CA 1
ATOM 1985 C C . VAL A 1 242 ? 8.747 -1.644 13.118 1.00 80.19 242 VAL A C 1
ATOM 1987 O O . VAL A 1 242 ? 7.582 -1.892 13.438 1.00 80.19 242 VAL A O 1
ATOM 1990 N N . GLY A 1 243 ? 9.751 -2.475 13.407 1.00 73.50 243 GLY A N 1
ATOM 1991 C CA . GLY A 1 243 ? 9.554 -3.774 14.048 1.00 73.50 243 GLY A CA 1
ATOM 1992 C C . GLY A 1 243 ? 9.026 -3.676 15.484 1.00 73.50 243 GLY A C 1
ATOM 1993 O O . GLY A 1 243 ? 7.987 -4.250 15.812 1.00 73.50 243 GLY A O 1
ATOM 1994 N N . LEU A 1 244 ? 9.718 -2.946 16.359 1.00 76.56 244 LEU A N 1
ATOM 1995 C CA . LEU A 1 244 ? 9.412 -2.941 17.793 1.00 76.56 244 LEU A CA 1
ATOM 1996 C C . LEU A 1 244 ? 8.275 -1.997 18.181 1.00 76.56 244 LEU A C 1
ATOM 1998 O O . LEU A 1 244 ? 7.510 -2.342 19.077 1.00 76.56 244 LEU A O 1
ATOM 2002 N N . LEU A 1 245 ? 8.152 -0.821 17.558 1.00 81.25 245 LEU A N 1
ATOM 2003 C CA . LEU A 1 245 ? 7.172 0.187 17.984 1.00 81.25 245 LEU A CA 1
ATOM 2004 C C . LEU A 1 245 ? 5.831 0.061 17.263 1.00 81.25 245 LEU A C 1
ATOM 2006 O O . LEU A 1 245 ? 4.799 0.354 17.865 1.00 81.25 245 LEU A O 1
ATOM 2010 N N . TYR A 1 246 ? 5.815 -0.409 16.015 1.00 83.44 246 TYR A N 1
ATOM 2011 C CA . TYR A 1 246 ? 4.569 -0.555 15.259 1.00 83.44 246 TYR A CA 1
ATOM 2012 C C . TYR A 1 246 ? 4.097 -2.007 15.189 1.00 83.44 246 TYR A C 1
ATOM 2014 O O . TYR A 1 246 ? 2.968 -2.301 15.585 1.00 83.44 246 TYR A O 1
ATOM 2022 N N . VAL A 1 247 ? 4.945 -2.932 14.727 1.00 84.62 247 VAL A N 1
ATOM 2023 C CA . VAL A 1 247 ? 4.518 -4.318 14.471 1.00 84.62 247 VAL A CA 1
ATOM 2024 C C . VAL A 1 247 ? 4.170 -5.049 15.770 1.00 84.62 247 VAL A C 1
ATOM 2026 O O . VAL A 1 247 ? 3.075 -5.611 15.862 1.00 84.62 247 VAL A O 1
ATOM 2029 N N . VAL A 1 248 ? 5.044 -5.013 16.786 1.00 82.31 248 VAL A N 1
ATOM 2030 C CA . VAL A 1 248 ? 4.833 -5.746 18.052 1.00 82.31 248 VAL A CA 1
ATOM 2031 C C . VAL A 1 248 ? 3.574 -5.284 18.802 1.00 82.31 248 VAL A C 1
ATOM 2033 O O . VAL A 1 248 ? 2.718 -6.135 19.060 1.00 82.31 248 VAL A O 1
ATOM 2036 N N . PRO A 1 249 ? 3.366 -3.992 19.131 1.00 89.00 249 PRO A N 1
ATOM 2037 C CA . PRO A 1 249 ? 2.207 -3.575 19.923 1.00 89.00 249 PRO A CA 1
ATOM 2038 C C . PRO A 1 249 ? 0.884 -3.842 19.206 1.00 89.00 249 PRO A C 1
ATOM 2040 O O . PRO A 1 249 ? -0.100 -4.237 19.836 1.00 89.00 249 PRO A O 1
ATOM 2043 N N . LEU A 1 250 ? 0.871 -3.697 17.881 1.00 84.75 250 LEU A N 1
ATOM 2044 C CA . LEU A 1 250 ? -0.297 -3.986 17.063 1.00 84.75 250 LEU A CA 1
ATOM 2045 C C . LEU A 1 250 ? -0.611 -5.486 17.042 1.00 84.75 250 LEU A C 1
ATOM 2047 O O . LEU A 1 250 ? -1.777 -5.858 17.195 1.00 84.75 250 LEU A O 1
ATOM 2051 N N . ALA A 1 251 ? 0.424 -6.339 16.995 1.00 85.00 251 ALA A N 1
ATOM 2052 C CA . ALA A 1 251 ? 0.290 -7.786 17.168 1.00 85.00 251 ALA A CA 1
ATOM 2053 C C . ALA A 1 251 ? -0.369 -8.117 18.502 1.00 85.00 251 ALA A C 1
ATOM 2055 O O . ALA A 1 251 ? -1.261 -8.953 18.545 1.00 85.00 251 ALA A O 1
ATOM 2056 N N . LEU A 1 252 ? 0.072 -7.477 19.593 1.00 87.12 252 LEU A N 1
ATOM 2057 C CA . LEU A 1 252 ? -0.448 -7.708 20.943 1.00 87.12 252 LEU A CA 1
ATOM 2058 C C . LEU A 1 252 ? -1.904 -7.255 21.079 1.00 87.12 252 LEU A C 1
ATOM 2060 O O . LEU A 1 252 ? -2.710 -7.948 21.701 1.00 87.12 252 LEU A O 1
ATOM 2064 N N . LYS A 1 253 ? -2.243 -6.100 20.498 1.00 87.31 253 LYS A N 1
ATOM 2065 C CA . LYS A 1 253 ? -3.565 -5.487 20.635 1.00 87.31 253 LYS A CA 1
ATOM 2066 C C . LYS A 1 253 ? -4.628 -6.170 19.774 1.00 87.31 253 LYS A C 1
ATOM 2068 O O . LYS A 1 253 ? -5.731 -6.399 20.264 1.00 87.31 253 LYS A O 1
ATOM 2073 N N . LEU A 1 254 ? -4.309 -6.509 18.523 1.00 84.00 254 LEU A N 1
ATOM 2074 C CA . LEU A 1 254 ? -5.264 -7.032 17.535 1.00 84.00 254 LEU A CA 1
ATOM 2075 C C . LEU A 1 254 ? -5.254 -8.564 17.399 1.00 84.00 254 LEU A C 1
ATOM 2077 O O . LEU A 1 254 ? -5.787 -9.094 16.428 1.00 84.00 254 LEU A O 1
ATOM 2081 N N . ARG A 1 255 ? -4.732 -9.309 18.386 1.00 82.44 255 ARG A N 1
ATOM 2082 C CA . ARG A 1 255 ? -4.696 -10.794 18.366 1.00 82.44 255 ARG A CA 1
ATOM 2083 C C . ARG A 1 255 ? -6.049 -11.451 18.082 1.00 82.44 255 ARG A C 1
ATOM 2085 O O . ARG A 1 255 ? -6.093 -12.542 17.528 1.00 82.44 255 ARG A O 1
ATOM 2092 N N . ARG A 1 256 ? -7.145 -10.804 18.490 1.00 79.56 256 ARG A N 1
ATOM 2093 C CA . ARG A 1 256 ? -8.519 -11.298 18.293 1.00 79.56 256 ARG A CA 1
ATOM 2094 C C . ARG A 1 256 ? -9.099 -10.976 16.910 1.00 79.56 256 ARG A C 1
ATOM 2096 O O . ARG A 1 256 ? -10.138 -11.517 16.563 1.00 79.56 256 ARG A O 1
ATOM 2103 N N . GLN A 1 257 ? -8.453 -10.109 16.129 1.00 83.88 257 GLN A N 1
ATOM 2104 C CA . GLN A 1 257 ? -8.911 -9.652 14.813 1.00 83.88 257 GLN A CA 1
ATOM 2105 C C . GLN A 1 257 ? -7.781 -9.801 13.771 1.00 83.88 257 GLN A C 1
ATOM 2107 O O . GLN A 1 257 ? -7.174 -8.807 13.362 1.00 83.88 257 GLN A O 1
ATOM 2112 N N . PRO A 1 258 ? -7.480 -11.036 13.321 1.00 84.88 258 PRO A N 1
ATOM 2113 C CA . PRO A 1 258 ? -6.317 -11.312 12.475 1.00 84.88 258 PRO A CA 1
ATOM 2114 C C . PRO A 1 258 ? -6.372 -10.633 11.097 1.00 84.88 258 PRO A C 1
ATOM 2116 O O . PRO A 1 258 ? -5.330 -10.242 10.582 1.00 84.88 258 PRO A O 1
ATOM 2119 N N . ILE A 1 259 ? -7.562 -10.431 10.516 1.00 88.00 259 ILE A N 1
ATOM 2120 C CA . ILE A 1 259 ? -7.710 -9.767 9.207 1.00 88.00 259 ILE A CA 1
ATOM 2121 C C . ILE A 1 259 ? -7.388 -8.267 9.316 1.00 88.00 259 ILE A C 1
ATOM 2123 O O . ILE A 1 259 ? -6.686 -7.729 8.462 1.00 88.00 259 ILE A O 1
ATOM 2127 N N . LEU A 1 260 ? -7.840 -7.594 10.384 1.00 88.94 260 LEU A N 1
ATOM 2128 C CA . LEU A 1 260 ? -7.491 -6.188 10.628 1.00 88.94 260 LEU A CA 1
ATOM 2129 C C . LEU A 1 260 ? -5.998 -6.032 10.925 1.00 88.94 260 LEU A C 1
ATOM 2131 O O . LEU A 1 260 ? -5.374 -5.091 10.438 1.00 88.94 260 LEU A O 1
ATOM 2135 N N . LEU A 1 261 ? -5.415 -6.982 11.663 1.00 88.25 261 LEU A N 1
ATOM 2136 C CA . LEU A 1 261 ? -3.972 -7.037 11.875 1.00 88.25 261 LEU A CA 1
ATOM 2137 C C . LEU A 1 261 ? -3.220 -7.171 10.540 1.00 88.25 261 LEU A C 1
ATOM 2139 O O . LEU A 1 261 ? -2.335 -6.365 10.261 1.00 88.25 261 LEU A O 1
ATOM 2143 N N . ALA A 1 262 ? -3.608 -8.122 9.685 1.00 88.25 262 ALA A N 1
ATOM 2144 C CA . ALA A 1 262 ? -2.994 -8.321 8.373 1.00 88.25 262 ALA A CA 1
ATOM 2145 C C . ALA A 1 262 ? -3.091 -7.065 7.490 1.00 88.25 262 ALA A C 1
ATOM 2147 O O . ALA A 1 262 ? -2.086 -6.636 6.931 1.00 88.25 262 ALA A O 1
ATOM 2148 N N . PHE A 1 263 ? -4.261 -6.421 7.425 1.00 91.19 263 PHE A N 1
ATOM 2149 C CA . PHE A 1 263 ? -4.435 -5.143 6.725 1.00 91.19 263 PHE A CA 1
ATOM 2150 C C . PHE A 1 263 ? -3.494 -4.060 7.253 1.00 91.19 263 PHE A C 1
ATOM 2152 O O . PHE A 1 263 ? -2.822 -3.383 6.476 1.00 91.19 263 PHE A O 1
ATOM 2159 N N . SER A 1 264 ? -3.407 -3.922 8.575 1.00 90.19 264 SER A N 1
ATOM 2160 C CA . SER A 1 264 ? -2.549 -2.914 9.184 1.00 90.19 264 SER A CA 1
ATOM 2161 C C . SER A 1 264 ? -1.061 -3.168 8.931 1.00 90.19 264 SER A C 1
ATOM 2163 O O . SER A 1 264 ? -0.320 -2.223 8.676 1.00 90.19 264 SER A O 1
ATOM 2165 N N . TYR A 1 265 ? -0.628 -4.431 8.901 1.00 88.75 265 TYR A N 1
ATOM 2166 C CA . TYR A 1 265 ? 0.733 -4.797 8.514 1.00 88.75 265 TYR A CA 1
ATOM 2167 C C . TYR A 1 265 ? 1.012 -4.537 7.040 1.00 88.75 265 TYR A C 1
ATOM 2169 O O . TYR A 1 265 ? 2.066 -3.992 6.734 1.00 88.75 265 TYR A O 1
ATOM 2177 N N . LEU A 1 266 ? 0.080 -4.844 6.135 1.00 89.50 266 LEU A N 1
ATOM 2178 C CA . LEU A 1 266 ? 0.229 -4.515 4.714 1.00 89.50 266 LEU A CA 1
ATOM 2179 C C . LEU A 1 266 ? 0.383 -3.002 4.502 1.00 89.50 266 LEU A C 1
ATOM 2181 O O . LEU A 1 266 ? 1.252 -2.578 3.741 1.00 89.50 266 LEU A O 1
ATOM 2185 N N . ALA A 1 267 ? -0.395 -2.185 5.217 1.00 90.88 267 ALA A N 1
ATOM 2186 C CA . ALA A 1 267 ? -0.273 -0.729 5.169 1.00 90.88 267 ALA A CA 1
ATOM 2187 C C . ALA A 1 267 ? 1.072 -0.237 5.742 1.00 90.88 267 ALA A C 1
ATOM 2189 O O . ALA A 1 267 ? 1.754 0.551 5.094 1.00 90.88 267 ALA A O 1
ATOM 2190 N N . ILE A 1 268 ? 1.496 -0.733 6.912 1.00 87.75 268 ILE A N 1
ATOM 2191 C CA . ILE A 1 268 ? 2.788 -0.372 7.531 1.00 87.75 268 ILE A CA 1
ATOM 2192 C C . ILE A 1 268 ? 3.958 -0.768 6.626 1.00 87.75 268 ILE A C 1
ATOM 2194 O O . ILE A 1 268 ? 4.849 0.048 6.399 1.00 87.75 268 ILE A O 1
ATOM 2198 N N . ILE A 1 269 ? 3.940 -1.988 6.078 1.00 83.50 269 ILE A N 1
ATOM 2199 C CA . ILE A 1 269 ? 4.953 -2.452 5.126 1.00 83.50 269 ILE A CA 1
ATOM 2200 C C . ILE A 1 269 ? 4.972 -1.516 3.923 1.00 83.50 269 ILE A C 1
ATOM 2202 O O . ILE A 1 269 ? 6.037 -1.050 3.562 1.00 83.50 269 ILE A O 1
ATOM 2206 N N . THR A 1 270 ? 3.822 -1.171 3.344 1.00 86.38 270 THR A N 1
ATOM 2207 C CA . THR A 1 270 ? 3.765 -0.280 2.174 1.00 86.38 270 THR A CA 1
ATOM 2208 C C . THR A 1 270 ? 4.332 1.116 2.464 1.00 86.38 270 THR A C 1
ATOM 2210 O O . THR A 1 270 ? 5.066 1.654 1.641 1.00 86.38 270 THR A O 1
ATOM 2213 N N . ILE A 1 271 ? 4.049 1.691 3.638 1.00 87.12 271 ILE A N 1
ATOM 2214 C CA . ILE A 1 271 ? 4.526 3.028 4.033 1.00 87.12 271 ILE A CA 1
ATOM 2215 C C . ILE A 1 271 ? 6.044 3.041 4.277 1.00 87.12 271 ILE A C 1
ATOM 2217 O O . ILE A 1 271 ? 6.726 3.990 3.887 1.00 87.12 271 ILE A O 1
ATOM 2221 N N . PHE A 1 272 ? 6.574 1.996 4.919 1.00 82.75 272 PHE A N 1
ATOM 2222 C CA . PHE A 1 272 ? 7.978 1.907 5.336 1.00 82.75 272 PHE A CA 1
ATOM 2223 C C . PHE A 1 272 ? 8.826 0.964 4.466 1.00 82.75 272 PHE A C 1
ATOM 2225 O O . PHE A 1 272 ? 9.942 0.609 4.834 1.00 82.75 272 PHE A O 1
ATOM 2232 N N . LYS A 1 273 ? 8.338 0.534 3.302 1.00 79.50 273 LYS A N 1
ATOM 2233 C CA . LYS A 1 273 ? 9.142 -0.226 2.335 1.00 79.50 273 LYS A CA 1
ATOM 2234 C C . LYS A 1 273 ? 10.176 0.708 1.709 1.00 79.50 273 LYS A C 1
ATOM 2236 O O . LYS A 1 273 ? 9.863 1.848 1.379 1.00 79.50 273 LYS A O 1
ATOM 2241 N N . SER A 1 274 ? 11.404 0.225 1.507 1.00 78.44 274 SER A N 1
ATOM 2242 C CA . SER A 1 274 ? 12.486 1.023 0.901 1.00 78.44 274 SER A CA 1
ATOM 2243 C C . SER A 1 274 ? 12.193 1.427 -0.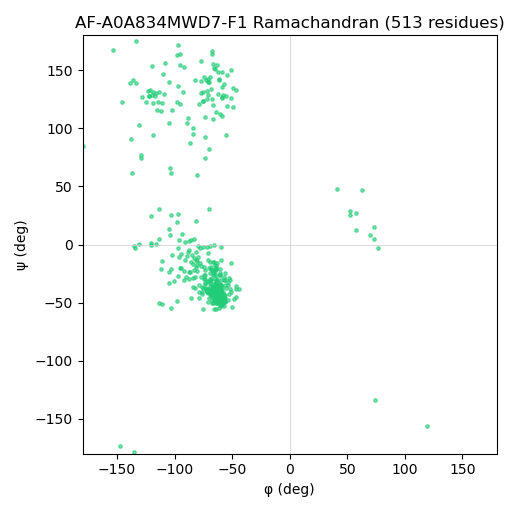546 1.00 78.44 274 SER A C 1
ATOM 2245 O O . SER A 1 274 ? 12.548 2.525 -0.965 1.00 78.44 274 SER A O 1
ATOM 2247 N N . TYR A 1 275 ? 11.511 0.549 -1.286 1.00 78.94 275 TYR A N 1
ATOM 2248 C CA . TYR A 1 275 ? 11.046 0.769 -2.656 1.00 78.94 275 TYR A CA 1
ATOM 2249 C C . TYR A 1 275 ? 9.549 0.431 -2.743 1.00 78.94 275 TYR A C 1
ATOM 2251 O O . TYR A 1 275 ? 9.192 -0.669 -3.177 1.00 78.94 275 TYR A O 1
ATOM 2259 N N . PRO A 1 276 ? 8.659 1.315 -2.256 1.00 84.69 276 PRO A N 1
ATOM 2260 C CA . PRO A 1 276 ? 7.228 1.070 -2.318 1.00 84.69 276 PRO A CA 1
ATOM 2261 C C . PRO A 1 276 ? 6.716 1.275 -3.739 1.00 84.69 276 PRO A C 1
ATOM 2263 O O . PRO A 1 276 ? 7.173 2.165 -4.457 1.00 84.69 276 PRO A O 1
ATOM 2266 N N . CYS A 1 277 ? 5.743 0.454 -4.122 1.00 89.00 277 CYS A N 1
ATOM 2267 C CA . CYS A 1 277 ? 5.039 0.574 -5.389 1.00 89.00 277 CYS A CA 1
ATOM 2268 C C . CYS A 1 277 ? 3.600 1.036 -5.146 1.00 89.00 277 CYS A C 1
ATOM 2270 O O . CYS A 1 277 ? 2.953 0.636 -4.176 1.00 89.00 277 CYS A O 1
ATOM 2272 N N . VAL A 1 278 ? 3.054 1.823 -6.073 1.00 92.00 278 VAL A N 1
ATOM 2273 C CA . VAL A 1 278 ? 1.637 2.205 -6.072 1.00 92.00 278 VAL A CA 1
ATOM 2274 C C . VAL A 1 278 ? 0.711 0.974 -6.084 1.00 92.00 278 VAL A C 1
ATOM 2276 O O . VAL A 1 278 ? -0.351 1.000 -5.465 1.00 92.00 278 VAL A O 1
ATOM 2279 N N . GLY A 1 279 ? 1.131 -0.143 -6.688 1.00 90.38 279 GLY A N 1
ATOM 2280 C CA . GLY A 1 279 ? 0.417 -1.424 -6.640 1.00 90.38 279 GLY A CA 1
ATOM 2281 C C . GLY A 1 279 ? 0.245 -1.998 -5.227 1.00 90.38 279 GLY A C 1
ATOM 2282 O O . GLY A 1 279 ? -0.823 -2.530 -4.924 1.00 90.38 279 GLY A O 1
ATOM 2283 N N . ASP A 1 280 ? 1.238 -1.828 -4.344 1.00 90.06 280 ASP A N 1
ATOM 2284 C CA . ASP A 1 280 ? 1.152 -2.247 -2.934 1.00 90.06 280 ASP A CA 1
ATOM 2285 C C . ASP A 1 280 ? 0.074 -1.418 -2.203 1.00 90.06 280 ASP A C 1
ATOM 2287 O O . ASP A 1 280 ? -0.759 -1.953 -1.465 1.00 90.06 280 ASP A O 1
ATOM 2291 N N . VAL A 1 281 ? 0.016 -0.111 -2.501 1.00 93.19 281 VAL A N 1
ATOM 2292 C CA . VAL A 1 281 ? -1.019 0.800 -1.986 1.00 93.19 281 VAL A CA 1
ATOM 2293 C C . VAL A 1 281 ? -2.403 0.397 -2.485 1.00 93.19 281 VAL A C 1
ATOM 2295 O O . VAL A 1 281 ? -3.371 0.341 -1.724 1.00 93.19 281 VAL A O 1
ATOM 2298 N N . GLY A 1 282 ? -2.504 0.068 -3.772 1.00 94.12 282 GLY A N 1
ATOM 2299 C CA . GLY A 1 282 ? -3.750 -0.377 -4.382 1.00 94.12 282 GLY A CA 1
ATOM 2300 C C . GLY A 1 282 ? -4.307 -1.652 -3.752 1.00 94.12 282 GLY A C 1
ATOM 2301 O O . GLY A 1 282 ? -5.526 -1.768 -3.583 1.00 94.12 282 GLY A O 1
ATOM 2302 N N . PHE A 1 283 ? -3.421 -2.570 -3.358 1.00 94.50 283 PHE A N 1
ATOM 2303 C CA . PHE A 1 283 ? -3.795 -3.839 -2.748 1.00 94.50 283 PHE A CA 1
ATOM 2304 C C . PHE A 1 283 ? -4.490 -3.624 -1.406 1.00 94.50 283 PHE A C 1
ATOM 2306 O O . PHE A 1 283 ? -5.632 -4.049 -1.235 1.00 94.50 283 PHE A O 1
ATOM 2313 N N . TYR A 1 284 ? -3.863 -2.920 -0.459 1.00 93.25 284 TYR A N 1
ATOM 2314 C CA . TYR A 1 284 ? -4.483 -2.749 0.857 1.00 93.25 284 TYR A CA 1
ATOM 2315 C C . TYR A 1 284 ? -5.706 -1.816 0.798 1.00 93.25 284 TYR A C 1
ATOM 2317 O O . TYR A 1 284 ? -6.673 -2.051 1.520 1.00 93.25 284 TYR A O 1
ATOM 2325 N N . ILE A 1 285 ? -5.734 -0.812 -0.096 1.00 93.62 285 ILE A N 1
ATOM 2326 C CA . ILE A 1 285 ? -6.922 0.041 -0.296 1.00 93.62 285 ILE A CA 1
ATOM 2327 C C . ILE A 1 285 ? -8.142 -0.790 -0.719 1.00 93.62 285 ILE A C 1
ATOM 2329 O O . ILE A 1 285 ? -9.260 -0.506 -0.288 1.00 93.62 285 ILE A O 1
ATOM 2333 N N . SER A 1 286 ? -7.940 -1.855 -1.500 1.00 93.75 286 SER A N 1
ATOM 2334 C CA . SER A 1 286 ? -9.033 -2.750 -1.902 1.00 93.75 286 SER A CA 1
ATOM 2335 C C . SER A 1 286 ? -9.694 -3.492 -0.736 1.00 93.75 286 SER A C 1
ATOM 2337 O O . SER A 1 286 ? -10.848 -3.898 -0.848 1.00 93.75 286 SER A O 1
ATOM 2339 N N . LEU A 1 287 ? -9.000 -3.615 0.401 1.00 92.25 287 LEU A N 1
ATOM 2340 C CA . LEU A 1 287 ? -9.495 -4.278 1.606 1.00 92.25 287 LEU A CA 1
ATOM 2341 C C . LEU A 1 287 ? -10.318 -3.343 2.502 1.00 92.25 287 LEU A C 1
ATOM 2343 O O . LEU A 1 287 ? -11.035 -3.815 3.376 1.00 92.25 287 LEU A O 1
ATOM 2347 N N . ILE A 1 288 ? -10.268 -2.023 2.308 1.00 91.00 288 ILE A N 1
ATOM 2348 C CA . ILE A 1 288 ? -10.986 -1.066 3.166 1.00 91.00 288 ILE A CA 1
ATOM 2349 C C . ILE A 1 288 ? -12.489 -1.401 3.328 1.00 91.00 288 ILE A C 1
ATOM 2351 O O . ILE A 1 288 ? -12.991 -1.271 4.449 1.00 91.00 288 ILE A O 1
ATOM 2355 N N . PRO A 1 289 ? -13.228 -1.877 2.300 1.00 89.81 289 PRO A N 1
ATOM 2356 C CA . PRO A 1 289 ? -14.649 -2.173 2.459 1.00 89.81 289 PRO A CA 1
ATOM 2357 C C . PRO A 1 289 ? -14.975 -3.283 3.471 1.00 89.81 289 PRO A C 1
ATOM 2359 O O . PRO A 1 289 ? -16.113 -3.335 3.935 1.00 89.81 289 PRO A O 1
ATOM 2362 N N . PHE A 1 290 ? -14.006 -4.108 3.898 1.00 86.19 290 PHE A N 1
ATOM 2363 C CA . PHE A 1 290 ? -14.190 -5.012 5.046 1.00 86.19 290 PHE A CA 1
ATOM 2364 C C . PHE A 1 290 ? -14.696 -4.270 6.295 1.00 86.19 290 PHE A C 1
ATOM 2366 O O . PHE A 1 290 ? -15.418 -4.833 7.118 1.00 86.19 290 PHE A O 1
ATOM 2373 N N . TRP A 1 291 ? -14.362 -2.985 6.414 1.00 86.75 291 TRP A N 1
ATOM 2374 C CA . TRP A 1 291 ? -14.705 -2.126 7.540 1.00 86.75 291 TRP A CA 1
ATOM 2375 C C . TRP A 1 291 ? -15.673 -1.002 7.163 1.00 86.75 291 TRP A C 1
ATOM 2377 O O . TRP A 1 291 ? -15.660 0.046 7.801 1.00 86.75 291 TRP A O 1
ATOM 2387 N N . MET A 1 292 ? -16.567 -1.195 6.182 1.00 83.06 292 MET A N 1
ATOM 2388 C CA . MET A 1 292 ? -17.591 -0.181 5.856 1.00 83.06 292 MET A CA 1
ATOM 2389 C C . MET A 1 292 ? -18.421 0.249 7.078 1.00 83.06 292 MET A C 1
ATOM 2391 O O . MET A 1 292 ? -18.807 1.412 7.184 1.00 83.06 292 MET A O 1
ATOM 2395 N N . HIS A 1 293 ? -18.653 -0.651 8.039 1.00 77.62 293 HIS A N 1
ATOM 2396 C CA . HIS A 1 293 ? -19.339 -0.318 9.290 1.00 77.62 293 HIS A CA 1
ATOM 2397 C C . HIS A 1 293 ? -18.558 0.689 10.166 1.00 77.62 293 HIS A C 1
ATOM 2399 O O . HIS A 1 293 ? -19.173 1.480 10.882 1.00 77.62 293 HIS A O 1
ATOM 2405 N N . LEU A 1 294 ? -17.221 0.748 10.053 1.00 81.38 294 LEU A N 1
ATOM 2406 C CA . LEU A 1 294 ? -16.369 1.720 10.756 1.00 81.38 294 LEU A CA 1
ATOM 2407 C C . LEU A 1 294 ? -16.417 3.110 10.122 1.00 81.38 294 LEU A C 1
ATOM 2409 O O . LEU A 1 294 ? -16.065 4.080 10.792 1.00 81.38 294 LEU A O 1
ATOM 2413 N N . PHE A 1 295 ? -16.864 3.253 8.870 1.00 80.94 295 PHE A N 1
ATOM 2414 C CA . PHE A 1 295 ? -16.854 4.549 8.178 1.00 80.94 295 PHE A CA 1
ATOM 2415 C C . PHE A 1 295 ? -17.698 5.608 8.893 1.00 80.94 295 PHE A C 1
ATOM 2417 O O . PHE A 1 295 ? -17.396 6.793 8.807 1.00 80.94 295 PHE A O 1
ATOM 2424 N N . GLN A 1 296 ? -18.717 5.193 9.654 1.00 73.88 296 GLN A N 1
ATOM 2425 C CA . GLN A 1 296 ? -19.511 6.103 10.487 1.00 73.88 296 GLN A CA 1
ATOM 2426 C C . GLN A 1 296 ? -18.705 6.713 11.647 1.00 73.88 296 GLN A C 1
ATOM 2428 O O . GLN A 1 296 ? -19.075 7.765 12.161 1.00 73.88 296 GLN A O 1
ATOM 2433 N N . HIS A 1 297 ? -17.625 6.056 12.071 1.00 76.06 297 HIS A N 1
ATOM 2434 C CA . HIS A 1 297 ? -16.771 6.465 13.187 1.00 76.06 297 HIS A CA 1
ATOM 2435 C C . HIS A 1 297 ? -15.454 7.125 12.747 1.00 76.06 297 HIS A C 1
ATOM 2437 O O . HIS A 1 297 ? -14.741 7.673 13.598 1.00 76.06 297 HIS A O 1
ATOM 2443 N N . MET A 1 298 ? -15.146 7.095 11.446 1.00 79.69 298 MET A N 1
ATOM 2444 C CA . MET A 1 298 ? -14.005 7.790 10.849 1.00 79.69 298 MET A CA 1
ATOM 2445 C C . MET A 1 298 ? -14.219 9.306 10.848 1.00 79.69 298 MET A C 1
ATOM 2447 O O . MET A 1 298 ? -15.317 9.793 10.579 1.00 79.69 298 MET A O 1
ATOM 2451 N N . GLN A 1 299 ? -13.168 10.071 11.147 1.00 79.75 299 GLN A N 1
ATOM 2452 C CA . GLN A 1 299 ? -13.260 11.531 11.277 1.00 79.75 299 GLN A CA 1
ATOM 2453 C C . GLN A 1 299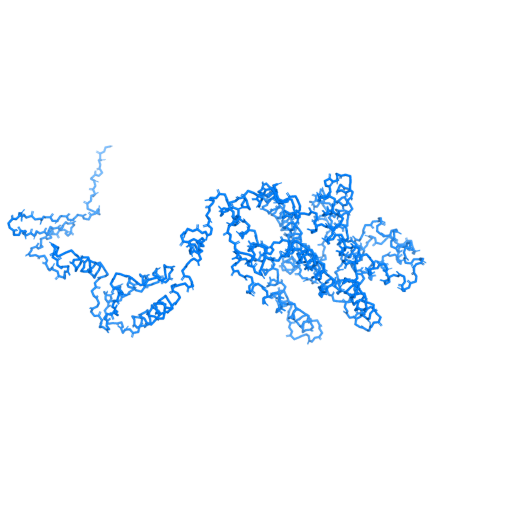 ? -12.662 12.289 10.094 1.00 79.75 299 GLN A C 1
ATOM 2455 O O . GLN A 1 299 ? -13.147 13.371 9.760 1.00 79.75 299 GLN A O 1
ATOM 2460 N N . GLN A 1 300 ? -11.613 11.752 9.472 1.00 85.75 300 GLN A N 1
ATOM 2461 C CA . GLN A 1 300 ? -10.784 12.479 8.506 1.00 85.75 300 GLN A CA 1
ATOM 2462 C C . GLN A 1 300 ? -10.893 11.918 7.082 1.00 85.75 300 GLN A C 1
ATOM 2464 O O . GLN A 1 300 ? -10.230 12.423 6.177 1.00 85.75 300 GLN A O 1
ATOM 2469 N N . GLY A 1 301 ? -11.774 10.936 6.849 1.00 85.81 301 GLY A N 1
ATOM 2470 C CA . GLY A 1 301 ? -11.889 10.215 5.575 1.00 85.81 301 GLY A CA 1
ATOM 2471 C C . GLY A 1 301 ? -12.005 11.098 4.325 1.00 85.81 301 GLY A C 1
ATOM 2472 O O . GLY A 1 301 ? -11.344 10.820 3.326 1.00 85.81 301 GLY A O 1
ATOM 2473 N N . PHE A 1 302 ? -12.775 12.194 4.376 1.00 88.56 302 PHE A N 1
ATOM 2474 C CA . PHE A 1 302 ? -12.891 13.129 3.245 1.00 88.56 302 PHE A CA 1
ATOM 2475 C C . PHE A 1 302 ? -11.561 13.824 2.928 1.00 88.56 302 PHE A C 1
ATOM 2477 O O . PHE A 1 302 ? -11.125 13.833 1.780 1.00 88.56 302 PHE A O 1
ATOM 2484 N N . ILE A 1 303 ? -10.898 14.367 3.954 1.00 91.06 303 ILE A N 1
ATOM 2485 C CA . ILE A 1 303 ? -9.621 15.075 3.803 1.00 91.06 303 ILE A CA 1
ATOM 2486 C C . ILE A 1 303 ? -8.570 14.105 3.259 1.00 91.06 303 ILE A C 1
ATOM 2488 O O . ILE A 1 303 ? -7.930 14.397 2.255 1.00 91.06 303 ILE A O 1
ATOM 2492 N N . ILE A 1 304 ? -8.460 12.921 3.862 1.00 93.12 304 ILE A N 1
ATOM 2493 C CA . ILE A 1 304 ? -7.518 11.875 3.450 1.00 93.12 304 ILE A CA 1
ATOM 2494 C C . ILE A 1 304 ? -7.734 11.482 1.982 1.00 93.12 304 ILE A C 1
ATOM 2496 O O . ILE A 1 304 ? -6.773 11.412 1.219 1.00 93.12 304 ILE A O 1
ATOM 2500 N N . SER A 1 305 ? -8.989 11.285 1.565 1.00 91.31 305 SER A N 1
ATOM 2501 C CA . SER A 1 305 ? -9.319 10.921 0.180 1.00 91.31 305 SER A CA 1
ATOM 2502 C C . SER A 1 305 ? -8.887 12.003 -0.813 1.00 91.31 305 SER A C 1
ATOM 2504 O O . SER A 1 305 ? -8.284 11.689 -1.838 1.00 91.31 305 SER A O 1
ATOM 2506 N N . CYS A 1 306 ? -9.128 13.278 -0.494 1.00 93.31 306 CYS A N 1
ATOM 2507 C CA . CYS A 1 306 ? -8.671 14.398 -1.316 1.00 93.31 306 CYS A CA 1
ATOM 2508 C C . CYS A 1 306 ? -7.141 14.448 -1.413 1.00 93.31 306 CYS A C 1
ATOM 2510 O O . CYS A 1 306 ? -6.614 14.617 -2.508 1.00 93.31 306 CYS A O 1
ATOM 2512 N N . PHE A 1 307 ? -6.425 14.258 -0.300 1.00 93.69 307 PHE A N 1
ATOM 2513 C CA . PHE A 1 307 ? -4.960 14.239 -0.301 1.00 93.69 307 PHE A CA 1
ATOM 2514 C C . PHE A 1 307 ? -4.401 13.113 -1.174 1.00 93.69 307 PHE A C 1
ATOM 2516 O O . PHE A 1 307 ? -3.519 13.374 -1.988 1.00 93.69 307 PHE A O 1
ATOM 2523 N N . ILE A 1 308 ? -4.937 11.892 -1.060 1.00 93.44 308 ILE A N 1
ATOM 2524 C CA . ILE A 1 308 ? -4.519 10.758 -1.898 1.00 93.44 308 ILE A CA 1
ATOM 2525 C C . ILE A 1 308 ? -4.750 11.081 -3.379 1.00 93.44 308 ILE A C 1
ATOM 2527 O O . ILE A 1 308 ? -3.824 10.950 -4.172 1.00 93.44 308 ILE A O 1
ATOM 2531 N N . LEU A 1 309 ? -5.941 11.562 -3.751 1.00 93.69 309 LEU A N 1
ATOM 2532 C CA . LEU A 1 309 ? -6.267 11.889 -5.144 1.00 93.69 309 LEU A CA 1
ATOM 2533 C C . LEU A 1 309 ? -5.368 12.990 -5.721 1.00 93.69 309 LEU A C 1
ATOM 2535 O O . LEU A 1 309 ? -4.865 12.856 -6.836 1.00 93.69 309 LEU A O 1
ATOM 2539 N N . VAL A 1 310 ? -5.141 14.065 -4.959 1.00 94.62 310 VAL A N 1
ATOM 2540 C CA . VAL A 1 310 ? -4.280 15.176 -5.382 1.00 94.62 310 VAL A CA 1
ATOM 2541 C C . VAL A 1 310 ? -2.834 14.708 -5.533 1.00 94.62 310 VAL A C 1
ATOM 2543 O O . VAL A 1 310 ? -2.223 14.979 -6.564 1.00 94.62 310 VAL A O 1
ATOM 2546 N N . CYS A 1 311 ? -2.295 13.961 -4.565 1.00 94.62 311 CYS A N 1
ATOM 2547 C CA . CYS A 1 311 ? -0.915 13.478 -4.631 1.00 94.62 311 CYS A CA 1
ATOM 2548 C C . CYS A 1 311 ? -0.690 12.549 -5.829 1.00 94.62 311 CYS A C 1
ATOM 2550 O O . CYS A 1 311 ? 0.326 12.669 -6.506 1.00 94.62 311 CYS A O 1
ATOM 2552 N N . THR A 1 312 ? -1.653 11.684 -6.145 1.00 93.19 312 THR A N 1
ATOM 2553 C CA . THR A 1 312 ? -1.579 10.779 -7.300 1.00 93.19 312 THR A CA 1
ATOM 2554 C C . THR A 1 312 ? -1.567 11.517 -8.633 1.00 93.19 312 THR A C 1
ATOM 2556 O O . THR A 1 312 ? -0.863 11.104 -9.550 1.00 93.19 312 THR A O 1
ATOM 2559 N N . GLY A 1 313 ? -2.316 12.616 -8.753 1.00 92.50 313 GLY A N 1
ATOM 2560 C CA . GLY A 1 313 ? -2.265 13.464 -9.945 1.00 92.50 313 GLY A CA 1
ATOM 2561 C C . GLY A 1 313 ? -0.979 14.290 -10.032 1.00 92.50 313 GLY A C 1
ATOM 2562 O O . GLY A 1 313 ? -0.418 14.448 -11.113 1.00 92.50 313 GLY A O 1
ATOM 2563 N N . PHE A 1 314 ? -0.492 14.803 -8.900 1.00 93.38 314 PHE A N 1
ATOM 2564 C CA . PHE A 1 314 ? 0.669 15.696 -8.853 1.00 93.38 314 PHE A CA 1
ATOM 2565 C C . PHE A 1 314 ? 2.010 14.968 -8.973 1.00 93.38 314 PHE A C 1
ATOM 2567 O O . PHE A 1 314 ? 2.923 15.517 -9.588 1.00 93.38 314 PHE A O 1
ATOM 2574 N N . ALA A 1 315 ? 2.145 13.755 -8.430 1.00 92.00 315 ALA A N 1
ATOM 2575 C CA . ALA A 1 315 ? 3.390 12.983 -8.460 1.00 92.00 315 ALA A CA 1
ATOM 2576 C C . ALA A 1 315 ? 4.013 12.879 -9.872 1.00 92.00 315 ALA A C 1
ATOM 2578 O O . ALA A 1 315 ? 5.149 13.337 -10.034 1.00 92.00 315 ALA A O 1
ATOM 2579 N N . PRO A 1 316 ? 3.289 12.424 -10.918 1.00 91.50 316 PRO A N 1
ATOM 2580 C CA . PRO A 1 316 ? 3.861 12.315 -12.262 1.00 91.50 316 PRO A CA 1
ATOM 2581 C C . PRO A 1 316 ? 4.162 13.679 -12.898 1.00 91.50 316 PRO A C 1
ATOM 2583 O O . PRO A 1 316 ? 5.098 13.801 -13.691 1.00 91.50 316 PRO A O 1
ATOM 2586 N N . ILE A 1 317 ? 3.397 14.721 -12.554 1.00 92.44 317 ILE A N 1
ATOM 2587 C CA . ILE A 1 317 ? 3.621 16.083 -13.058 1.00 92.44 317 ILE A CA 1
ATOM 2588 C C . ILE A 1 317 ? 4.939 16.618 -12.504 1.00 92.44 317 ILE A C 1
ATOM 2590 O O . ILE A 1 317 ? 5.787 17.082 -13.263 1.00 92.44 317 ILE A O 1
ATOM 2594 N N . VAL A 1 318 ? 5.132 16.524 -11.189 1.00 93.50 318 VAL A N 1
ATOM 2595 C CA . VAL A 1 318 ? 6.344 17.015 -10.529 1.00 93.50 318 VAL A CA 1
ATOM 2596 C C . VAL A 1 318 ? 7.559 16.177 -10.926 1.00 93.50 318 VAL A C 1
ATOM 2598 O O . VAL A 1 318 ? 8.624 16.744 -11.167 1.00 93.50 318 VAL A O 1
ATOM 2601 N N . TRP A 1 319 ? 7.397 14.861 -11.100 1.00 91.44 319 TRP A N 1
ATOM 2602 C CA . TRP A 1 319 ? 8.434 14.005 -11.680 1.00 91.44 319 TRP A CA 1
ATOM 2603 C C . TRP A 1 319 ? 8.857 14.494 -13.068 1.00 91.44 319 TRP A C 1
ATOM 2605 O O . TRP A 1 319 ? 10.047 14.635 -13.351 1.00 91.44 319 TRP A O 1
ATOM 2615 N N . HIS A 1 320 ? 7.886 14.806 -13.933 1.00 91.50 320 HIS A N 1
ATOM 2616 C CA . HIS A 1 320 ? 8.177 15.309 -15.268 1.00 91.50 320 HIS A CA 1
ATOM 2617 C C . HIS A 1 320 ? 8.895 16.666 -15.241 1.00 91.50 320 HIS A C 1
ATOM 2619 O O . HIS A 1 320 ? 9.872 16.860 -15.968 1.00 91.50 320 HIS A O 1
ATOM 2625 N N . GLN A 1 321 ? 8.449 17.580 -14.373 1.00 92.88 321 GLN A N 1
ATOM 2626 C CA . GLN A 1 321 ? 9.084 18.888 -14.193 1.00 92.88 321 GLN A CA 1
ATOM 2627 C C . GLN A 1 321 ? 10.527 18.767 -13.684 1.00 92.88 321 GLN A C 1
ATOM 2629 O O . GLN A 1 321 ? 11.391 19.542 -14.092 1.00 92.88 321 GLN A O 1
ATOM 2634 N N . TRP A 1 322 ? 10.804 17.781 -12.830 1.00 92.69 322 TRP A N 1
ATOM 2635 C CA . TRP A 1 322 ? 12.142 17.543 -12.303 1.00 92.69 322 TRP A CA 1
ATOM 2636 C C . TRP A 1 322 ? 13.076 16.888 -13.328 1.00 92.69 322 TRP A C 1
ATOM 2638 O O . TRP A 1 322 ? 14.129 17.442 -13.639 1.00 92.69 322 TRP A O 1
ATOM 2648 N N . ILE A 1 323 ? 12.692 15.737 -13.890 1.00 91.12 323 ILE A N 1
ATOM 2649 C CA . ILE A 1 323 ? 13.581 14.933 -14.742 1.00 91.12 323 ILE A CA 1
ATOM 2650 C C . ILE A 1 323 ? 13.692 15.487 -16.165 1.00 91.12 323 ILE A C 1
ATOM 2652 O O . ILE A 1 323 ? 14.793 15.584 -16.709 1.00 91.12 323 ILE A O 1
ATOM 2656 N N . TYR A 1 324 ? 12.565 15.848 -16.782 1.00 90.75 324 TYR A N 1
ATOM 2657 C CA . TYR A 1 324 ? 12.531 16.200 -18.204 1.00 90.75 324 TYR A CA 1
ATOM 2658 C C . TYR A 1 324 ? 12.572 17.710 -18.422 1.00 90.75 324 TYR A C 1
ATOM 2660 O O . TYR A 1 324 ? 13.382 18.184 -19.213 1.00 90.75 324 TYR A O 1
ATOM 2668 N N . ALA A 1 325 ? 11.731 18.470 -17.712 1.00 90.69 325 ALA A N 1
ATOM 2669 C CA . ALA A 1 325 ? 11.668 19.922 -17.891 1.00 90.69 325 ALA A CA 1
ATOM 2670 C C . ALA A 1 325 ? 12.783 20.677 -17.145 1.00 90.69 325 ALA A C 1
ATOM 2672 O O . ALA A 1 325 ? 13.047 21.833 -17.465 1.00 90.69 325 ALA A O 1
ATOM 2673 N N . ARG A 1 326 ? 13.431 20.034 -16.159 1.00 89.69 326 ARG A N 1
ATOM 2674 C CA . ARG A 1 326 ? 14.498 20.600 -15.306 1.00 89.69 326 ARG A CA 1
ATOM 2675 C C . ARG A 1 326 ? 14.129 21.935 -14.640 1.00 89.69 326 ARG A C 1
ATOM 2677 O O . ARG A 1 326 ? 15.001 22.737 -14.320 1.00 89.69 326 ARG A O 1
ATOM 2684 N N . SER A 1 327 ? 12.838 22.174 -14.439 1.00 90.44 327 SER A N 1
ATOM 2685 C CA . SER A 1 327 ? 12.271 23.396 -13.856 1.00 90.44 327 SER A CA 1
ATOM 2686 C C . SER A 1 327 ? 12.014 23.260 -12.350 1.00 90.44 327 SER A C 1
ATOM 2688 O O . SER A 1 327 ? 11.907 24.264 -11.649 1.00 90.44 327 SER A O 1
ATOM 2690 N N . ALA A 1 328 ? 11.922 22.025 -11.846 1.00 87.81 328 ALA A N 1
ATOM 2691 C CA . ALA A 1 328 ? 11.717 21.699 -10.439 1.00 87.81 328 ALA A CA 1
ATOM 2692 C C . ALA A 1 328 ? 12.886 20.867 -9.887 1.00 87.81 328 ALA A C 1
ATOM 2694 O O . ALA A 1 328 ? 13.551 20.143 -10.623 1.00 87.81 328 ALA A O 1
ATOM 2695 N N . ASN A 1 329 ? 13.125 20.952 -8.577 1.00 89.75 329 ASN A N 1
ATOM 2696 C CA . ASN A 1 329 ? 14.102 20.125 -7.861 1.00 89.75 329 ASN A CA 1
ATOM 2697 C C . ASN A 1 329 ? 13.444 18.878 -7.222 1.00 89.75 329 ASN A C 1
ATOM 2699 O O . ASN A 1 329 ? 12.230 18.849 -7.001 1.00 89.75 329 ASN A O 1
ATOM 2703 N N . ALA A 1 330 ? 14.266 17.896 -6.845 1.00 87.94 330 ALA A N 1
ATOM 2704 C CA . ALA A 1 330 ? 13.918 16.666 -6.132 1.00 87.94 330 ALA A CA 1
ATOM 2705 C C . ALA A 1 330 ? 13.007 16.899 -4.916 1.00 87.94 330 ALA A C 1
ATOM 2707 O O . ALA A 1 330 ? 12.101 16.108 -4.658 1.00 87.94 330 ALA A O 1
ATOM 2708 N N . ASN A 1 331 ? 13.203 18.012 -4.204 1.00 91.12 331 ASN A N 1
ATOM 2709 C CA . ASN A 1 331 ? 12.467 18.369 -2.990 1.00 91.12 331 ASN A CA 1
ATOM 2710 C C . ASN A 1 331 ? 10.961 18.501 -3.247 1.00 91.12 331 ASN A C 1
ATOM 2712 O O . ASN A 1 331 ? 10.162 18.147 -2.384 1.00 91.12 331 ASN A O 1
ATOM 2716 N N . PHE A 1 332 ? 10.555 18.987 -4.427 1.00 91.19 332 PHE A N 1
ATOM 2717 C CA . PHE A 1 332 ? 9.136 19.082 -4.773 1.00 91.19 332 PHE A CA 1
ATOM 2718 C C . PHE A 1 332 ? 8.524 17.696 -4.951 1.00 91.19 332 PHE A C 1
ATOM 2720 O O . PHE A 1 332 ? 7.427 17.445 -4.454 1.00 91.19 332 PHE A O 1
ATOM 2727 N N . TYR A 1 333 ? 9.237 16.792 -5.631 1.00 91.94 333 TYR A N 1
ATOM 2728 C CA . TYR A 1 333 ? 8.774 15.421 -5.821 1.00 91.94 333 TYR A CA 1
ATOM 2729 C C . TYR A 1 333 ? 8.687 14.697 -4.474 1.00 91.94 333 TYR A C 1
ATOM 2731 O O . TYR A 1 333 ? 7.638 14.146 -4.144 1.00 91.94 333 TYR A O 1
ATOM 2739 N N . PHE A 1 334 ? 9.731 14.811 -3.646 1.00 92.00 334 PHE A N 1
ATOM 2740 C CA . PHE A 1 334 ? 9.732 14.259 -2.293 1.00 92.00 334 PHE A CA 1
ATOM 2741 C C . PHE A 1 334 ? 8.620 14.843 -1.409 1.00 92.00 334 PHE A C 1
ATOM 2743 O O . PHE A 1 334 ? 7.982 14.114 -0.657 1.00 92.00 334 PHE A O 1
ATOM 2750 N N . GLY A 1 335 ? 8.325 16.142 -1.518 1.00 93.56 335 GLY A N 1
ATOM 2751 C CA . GLY A 1 335 ? 7.222 16.770 -0.788 1.00 93.56 335 GLY A CA 1
ATOM 2752 C C . GLY A 1 335 ? 5.860 16.155 -1.127 1.00 93.56 335 GLY A C 1
ATOM 2753 O O . GLY A 1 335 ? 5.056 15.905 -0.228 1.00 93.56 335 GLY A O 1
ATOM 2754 N N . VAL A 1 336 ? 5.613 15.846 -2.407 1.00 93.94 336 VAL A N 1
ATOM 2755 C CA . VAL A 1 336 ? 4.380 15.166 -2.842 1.00 93.94 336 VAL A CA 1
ATOM 2756 C C . VAL A 1 336 ? 4.337 13.722 -2.340 1.00 93.94 336 VAL A C 1
ATOM 2758 O O . VAL A 1 336 ? 3.306 13.289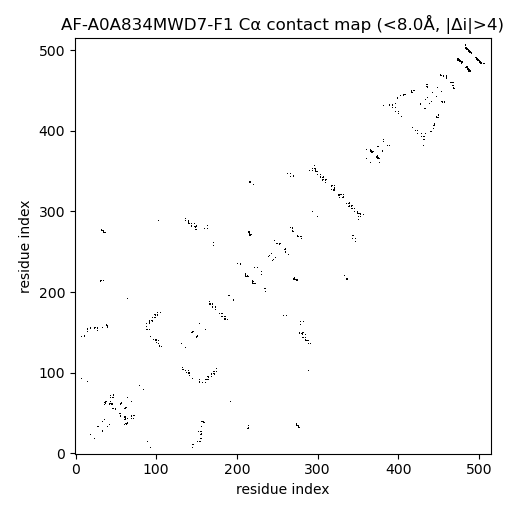 -1.824 1.00 93.94 336 VAL A O 1
ATOM 2761 N N . THR A 1 337 ? 5.439 12.973 -2.432 1.00 92.44 337 THR A N 1
ATOM 2762 C CA . THR A 1 337 ? 5.480 11.579 -1.957 1.00 92.44 337 THR A CA 1
ATOM 2763 C C . THR A 1 337 ? 5.380 11.487 -0.431 1.00 92.44 337 THR A C 1
ATOM 2765 O O . THR A 1 337 ? 4.727 10.586 0.094 1.00 92.44 337 THR A O 1
ATOM 2768 N N . LEU A 1 338 ? 5.932 12.461 0.298 1.00 93.19 338 LEU A N 1
ATOM 2769 C CA . LEU A 1 338 ? 5.770 12.594 1.744 1.00 93.19 338 LEU A CA 1
ATOM 2770 C C . LEU A 1 338 ? 4.309 12.875 2.112 1.00 93.19 338 LEU A C 1
ATOM 2772 O O . LEU A 1 338 ? 3.765 12.211 2.993 1.00 93.19 338 LEU A O 1
ATOM 2776 N N . ALA A 1 339 ? 3.646 13.809 1.421 1.00 94.62 339 ALA A N 1
ATOM 2777 C CA . ALA A 1 339 ? 2.223 14.080 1.627 1.00 94.62 339 ALA A CA 1
ATOM 2778 C C . ALA A 1 339 ? 1.359 12.839 1.336 1.00 94.62 339 ALA A C 1
ATOM 2780 O O . ALA A 1 339 ? 0.428 12.540 2.089 1.00 94.62 339 ALA A O 1
ATOM 2781 N N . PHE A 1 340 ? 1.710 12.073 0.299 1.00 94.81 340 PHE A N 1
ATOM 2782 C CA . PHE A 1 340 ? 1.068 10.802 -0.024 1.00 94.81 340 PHE A CA 1
ATOM 2783 C C . PHE A 1 340 ? 1.232 9.772 1.103 1.00 94.81 340 PHE A C 1
ATOM 2785 O O . PHE A 1 340 ? 0.245 9.176 1.531 1.00 94.81 340 PHE A O 1
ATOM 2792 N N . ALA A 1 341 ? 2.441 9.595 1.642 1.00 93.38 341 ALA A N 1
ATOM 2793 C CA . ALA A 1 341 ? 2.694 8.689 2.763 1.00 93.38 341 ALA A CA 1
ATOM 2794 C C . ALA A 1 341 ? 1.977 9.132 4.053 1.00 93.38 341 ALA A C 1
ATOM 2796 O O . ALA A 1 341 ? 1.377 8.309 4.745 1.00 93.38 341 ALA A O 1
ATOM 2797 N N . VAL A 1 342 ? 1.957 10.435 4.352 1.00 94.38 342 VAL A N 1
ATOM 2798 C CA . VAL A 1 342 ? 1.218 11.000 5.494 1.00 94.38 342 VAL A CA 1
ATOM 2799 C C . VAL A 1 342 ? -0.282 10.725 5.370 1.00 94.38 342 VAL A C 1
ATOM 2801 O O . VAL A 1 342 ? -0.918 10.335 6.351 1.00 94.38 342 VAL A O 1
ATOM 2804 N N . ALA A 1 343 ? -0.853 10.844 4.169 1.00 95.06 343 ALA A N 1
ATOM 2805 C CA . ALA A 1 343 ? -2.251 10.499 3.931 1.00 95.06 343 ALA A CA 1
ATOM 2806 C C . ALA A 1 343 ? -2.536 9.007 4.192 1.00 95.06 343 ALA A C 1
ATOM 2808 O O . ALA A 1 343 ? -3.566 8.676 4.780 1.00 95.06 343 ALA A O 1
ATOM 2809 N N . GLN A 1 344 ? -1.613 8.107 3.834 1.00 94.62 344 GLN A N 1
ATOM 2810 C CA . GLN A 1 344 ? -1.733 6.676 4.144 1.00 94.62 344 GLN A CA 1
ATOM 2811 C C . GLN A 1 344 ? -1.657 6.397 5.655 1.00 94.62 344 GLN A C 1
ATOM 2813 O O . GLN A 1 344 ? -2.437 5.594 6.168 1.00 94.62 344 GLN A O 1
ATOM 2818 N N . ILE A 1 345 ? -0.777 7.091 6.389 1.00 93.50 345 ILE A N 1
ATOM 2819 C CA . ILE A 1 345 ? -0.684 6.988 7.856 1.00 93.50 345 ILE A CA 1
ATOM 2820 C C . ILE A 1 345 ? -1.991 7.455 8.510 1.00 93.50 345 ILE A C 1
ATOM 2822 O O . ILE A 1 345 ? -2.519 6.781 9.399 1.00 93.50 345 ILE A O 1
ATOM 2826 N N . PHE A 1 346 ? -2.551 8.581 8.060 1.00 94.81 346 PHE A N 1
ATOM 2827 C CA . PHE A 1 346 ? -3.840 9.061 8.558 1.00 94.81 346 PHE A CA 1
ATOM 2828 C C . PHE A 1 346 ? -4.981 8.098 8.227 1.00 94.81 346 PHE A C 1
ATOM 2830 O O . PHE A 1 346 ? -5.831 7.858 9.078 1.00 94.81 346 PHE A O 1
ATOM 2837 N N . LEU A 1 347 ? -4.974 7.480 7.043 1.00 94.69 347 LEU A N 1
ATOM 2838 C CA . LEU A 1 347 ? -5.960 6.462 6.678 1.00 94.69 347 LEU A CA 1
ATOM 2839 C C . LEU A 1 347 ? -5.909 5.256 7.623 1.00 94.69 347 LEU A C 1
ATOM 2841 O O . LEU A 1 347 ? -6.936 4.841 8.158 1.00 94.69 347 LEU A O 1
ATOM 2845 N N . LEU A 1 348 ? -4.710 4.712 7.849 1.00 93.44 348 LEU A N 1
ATOM 2846 C CA . LEU A 1 348 ? -4.509 3.567 8.731 1.00 93.44 348 LEU A CA 1
ATOM 2847 C C . LEU A 1 348 ? -4.919 3.891 10.174 1.00 93.44 348 LEU A C 1
ATOM 2849 O O . LEU A 1 348 ? -5.627 3.112 10.814 1.00 93.44 348 LEU A O 1
ATOM 2853 N N . THR A 1 349 ? -4.491 5.044 10.689 1.00 93.19 349 THR A N 1
ATOM 2854 C CA . THR A 1 349 ? -4.801 5.450 12.064 1.00 93.19 349 THR A CA 1
ATOM 2855 C C . THR A 1 349 ? -6.287 5.755 12.253 1.00 93.19 349 THR A C 1
ATOM 2857 O O . THR A 1 349 ? -6.840 5.320 13.260 1.00 93.19 349 THR A O 1
ATOM 2860 N N . ASP A 1 350 ? -6.968 6.408 11.302 1.00 92.81 350 ASP A N 1
ATOM 2861 C CA . ASP A 1 350 ? -8.412 6.698 11.395 1.00 92.81 350 ASP A CA 1
ATOM 2862 C C . ASP A 1 350 ? -9.236 5.398 11.435 1.00 92.81 350 ASP A C 1
ATOM 2864 O O . ASP A 1 350 ? -10.138 5.271 12.262 1.00 92.81 350 ASP A O 1
ATOM 2868 N N . ILE A 1 351 ? -8.866 4.378 10.646 1.00 91.81 351 ILE A N 1
ATOM 2869 C CA . ILE A 1 351 ? -9.496 3.044 10.700 1.00 91.81 351 ILE A CA 1
ATOM 2870 C C . ILE A 1 351 ? -9.246 2.364 12.057 1.00 91.81 351 ILE A C 1
ATOM 2872 O O . ILE A 1 351 ? -10.185 1.865 12.679 1.00 91.81 351 ILE A O 1
ATOM 2876 N N . LEU A 1 352 ? -8.008 2.364 12.565 1.00 91.56 352 LEU A N 1
ATOM 2877 C CA . LEU A 1 352 ? -7.688 1.753 13.863 1.00 91.56 352 LEU A CA 1
ATOM 2878 C C . LEU A 1 352 ? -8.397 2.462 15.029 1.00 91.56 352 LEU A C 1
ATOM 2880 O O . LEU A 1 352 ? -8.943 1.804 15.917 1.00 91.56 352 LEU A O 1
ATOM 2884 N N . PHE A 1 353 ? -8.446 3.796 15.019 1.00 90.81 353 PHE A N 1
ATOM 2885 C CA . PHE A 1 353 ? -9.186 4.572 16.013 1.00 90.81 353 PHE A CA 1
ATOM 2886 C C . PHE A 1 353 ? -10.695 4.348 15.906 1.00 90.81 353 PHE A C 1
ATOM 2888 O O . PHE A 1 353 ? -11.361 4.231 16.937 1.00 90.81 353 PHE A O 1
ATOM 2895 N N . ALA A 1 354 ? -11.242 4.262 14.692 1.00 86.88 354 ALA A N 1
ATOM 2896 C CA . ALA A 1 354 ? -12.643 3.925 14.471 1.00 86.88 354 ALA A CA 1
ATOM 2897 C C . ALA A 1 354 ? -12.977 2.531 15.025 1.00 86.88 354 ALA A C 1
ATOM 2899 O O . ALA A 1 354 ? -14.003 2.382 15.687 1.00 86.88 354 ALA A O 1
ATOM 2900 N N . ASN A 1 355 ? -12.084 1.549 14.858 1.00 88.00 355 ASN A N 1
ATOM 2901 C CA . ASN A 1 355 ? -12.255 0.208 15.420 1.00 88.00 355 ASN A CA 1
ATOM 2902 C C . ASN A 1 355 ? -12.295 0.226 16.953 1.00 88.00 355 ASN A C 1
ATOM 2904 O O . ASN A 1 355 ? -13.174 -0.374 17.561 1.00 88.00 355 ASN A O 1
ATOM 2908 N N . ILE A 1 356 ? -11.381 0.964 17.592 1.00 87.62 356 ILE A N 1
ATOM 2909 C CA . ILE A 1 356 ? -11.356 1.099 19.056 1.00 87.62 356 ILE A CA 1
ATOM 2910 C C . ILE A 1 356 ? -12.641 1.769 19.561 1.00 87.62 356 ILE A C 1
ATOM 2912 O O . ILE A 1 356 ? -13.216 1.329 20.556 1.00 87.62 356 ILE A O 1
ATOM 2916 N N . LYS A 1 357 ? -13.113 2.821 18.876 1.00 83.94 357 LYS A N 1
ATOM 2917 C CA . LYS A 1 357 ? -14.379 3.493 19.211 1.00 83.94 357 LYS A CA 1
ATOM 2918 C C . LYS A 1 357 ? -15.569 2.545 19.067 1.00 83.94 357 LYS A C 1
ATOM 2920 O O . LYS A 1 357 ? -16.432 2.539 19.941 1.00 83.94 357 LYS A O 1
ATOM 2925 N N . TYR A 1 358 ? -15.600 1.755 17.996 1.00 82.38 358 TYR A N 1
ATOM 2926 C CA . TYR A 1 358 ? -16.642 0.763 17.749 1.00 82.38 358 TYR A CA 1
ATOM 2927 C C . TYR A 1 358 ? -16.653 -0.326 18.832 1.00 82.38 358 TYR A C 1
ATOM 2929 O O . TYR A 1 358 ? -17.687 -0.573 19.449 1.00 82.38 358 TYR A O 1
ATOM 2937 N N . GLU A 1 359 ? -15.494 -0.910 19.143 1.00 81.25 359 GLU A N 1
ATOM 2938 C CA . GLU A 1 359 ? -15.357 -1.934 20.183 1.00 81.25 359 GLU A CA 1
ATOM 2939 C C . GLU A 1 359 ? -15.749 -1.396 21.568 1.00 81.25 359 GLU A C 1
ATOM 2941 O O . GLU A 1 359 ? -16.435 -2.073 22.334 1.00 81.25 359 GLU A O 1
ATOM 2946 N N . PHE A 1 360 ? -15.360 -0.160 21.889 1.00 80.75 360 PHE A N 1
ATOM 2947 C CA . PHE A 1 360 ? -15.765 0.494 23.131 1.00 80.75 360 PHE A CA 1
ATOM 2948 C C . PHE A 1 360 ? -17.286 0.684 23.211 1.00 80.75 360 PHE A C 1
ATOM 2950 O O . PHE A 1 360 ? -17.871 0.432 24.266 1.00 80.75 360 PHE A O 1
ATOM 2957 N N . ALA A 1 361 ? -17.916 1.101 22.108 1.00 73.88 361 ALA A N 1
ATOM 2958 C CA . ALA A 1 361 ? -19.358 1.320 22.026 1.00 73.88 361 ALA A CA 1
ATOM 2959 C C . ALA A 1 361 ? -20.154 0.022 22.206 1.00 73.88 361 ALA A C 1
ATOM 2961 O O . ALA A 1 361 ? -21.121 0.008 22.966 1.00 73.88 361 ALA A O 1
ATOM 2962 N N . SER A 1 362 ? -19.702 -1.053 21.553 1.00 71.56 362 SER A N 1
ATOM 2963 C CA . SER A 1 362 ? -20.301 -2.386 21.649 1.00 71.56 362 SER A CA 1
ATOM 2964 C C . SER A 1 362 ? -20.182 -2.952 23.069 1.00 71.56 362 SER A C 1
ATOM 2966 O O . SER A 1 362 ? -21.179 -3.344 23.660 1.00 71.56 362 SER A O 1
ATOM 2968 N N . ARG A 1 363 ? -18.999 -2.885 23.700 1.00 74.81 363 ARG A N 1
ATOM 2969 C CA . ARG A 1 363 ? -18.798 -3.421 25.063 1.00 74.81 363 ARG A CA 1
ATOM 2970 C C . ARG A 1 363 ? -19.620 -2.730 26.149 1.00 74.81 363 ARG A C 1
ATOM 2972 O O . ARG A 1 363 ? -19.943 -3.359 27.150 1.00 74.81 363 ARG A O 1
ATOM 2979 N N . HIS A 1 364 ? -19.902 -1.439 25.994 1.00 73.12 364 HIS A N 1
ATOM 2980 C CA . HIS A 1 364 ? -20.652 -0.670 26.990 1.00 73.12 364 HIS A CA 1
ATOM 2981 C C . HIS A 1 364 ? -22.153 -0.623 26.696 1.00 73.12 364 HIS A C 1
ATOM 2983 O O . HIS A 1 364 ? -22.848 0.147 27.357 1.00 73.12 364 HIS A O 1
ATOM 2989 N N . ASN A 1 365 ? -22.646 -1.408 25.720 1.00 61.12 365 ASN A N 1
ATOM 2990 C CA . ASN A 1 365 ? -24.042 -1.411 25.277 1.00 61.12 365 ASN A CA 1
ATOM 2991 C C . ASN A 1 365 ? -24.601 0.012 25.203 1.00 61.12 365 ASN A C 1
ATOM 2993 O O . ASN A 1 365 ? -25.670 0.307 25.744 1.00 61.12 365 ASN A O 1
ATOM 2997 N N . ILE A 1 366 ? -23.844 0.925 24.575 1.00 58.22 366 ILE A N 1
ATOM 2998 C CA . ILE A 1 366 ? -24.318 2.285 24.297 1.00 58.22 366 ILE A CA 1
ATOM 2999 C C . ILE A 1 366 ? -25.318 2.133 23.157 1.00 58.22 366 ILE A C 1
ATOM 3001 O O . ILE A 1 366 ? -25.017 2.363 21.985 1.00 58.22 366 ILE A O 1
ATOM 3005 N N . ASN A 1 367 ? -26.487 1.622 23.533 1.00 47.00 367 ASN A N 1
ATOM 3006 C CA . ASN A 1 367 ? -27.545 1.246 22.636 1.00 47.00 367 ASN A CA 1
ATOM 3007 C C . ASN A 1 367 ? -27.981 2.506 21.920 1.00 47.00 367 ASN A C 1
ATOM 3009 O O . ASN A 1 367 ? -28.238 3.534 22.553 1.00 47.00 367 ASN A O 1
ATOM 3013 N N . LYS A 1 368 ? -28.055 2.422 20.592 1.00 48.84 368 LYS A N 1
ATOM 3014 C CA . LYS A 1 368 ? -28.484 3.547 19.775 1.00 48.84 368 LYS A CA 1
ATOM 3015 C C . LYS A 1 368 ? -29.937 3.915 20.021 1.00 48.84 368 LYS A C 1
ATOM 3017 O O . LYS A 1 368 ? -30.331 4.890 19.432 1.00 48.84 368 LYS A O 1
ATOM 3022 N N . ASP A 1 369 ? -30.704 3.263 20.887 1.00 43.50 369 ASP A N 1
ATOM 3023 C CA . ASP A 1 369 ? -32.089 3.628 21.179 1.00 43.50 369 ASP A CA 1
ATOM 3024 C C . ASP A 1 369 ? -32.324 3.712 22.695 1.00 43.50 369 ASP A C 1
ATOM 3026 O O . ASP A 1 369 ? -32.532 2.712 23.375 1.00 43.50 369 ASP A O 1
ATOM 3030 N N . VAL A 1 370 ? -32.370 4.936 23.224 1.00 38.25 370 VAL A N 1
ATOM 3031 C CA . VAL A 1 370 ? -33.082 5.229 24.473 1.00 38.25 370 VAL A CA 1
ATOM 3032 C C . VAL A 1 370 ? -34.262 6.108 24.068 1.00 38.25 370 VAL A C 1
ATOM 3034 O O . VAL A 1 370 ? -34.079 7.215 23.564 1.00 38.25 370 VAL A O 1
ATOM 3037 N N . THR A 1 371 ? -35.493 5.617 24.240 1.00 35.50 371 THR A N 1
ATOM 3038 C CA . THR A 1 371 ? -36.749 6.385 24.068 1.00 35.50 371 THR A CA 1
ATOM 3039 C C . THR A 1 371 ? -37.051 6.936 22.658 1.00 35.50 371 THR A C 1
ATOM 3041 O O . THR A 1 371 ? -37.430 8.092 22.500 1.00 35.50 371 THR A O 1
ATOM 3044 N N . GLY A 1 372 ? -36.905 6.125 21.602 1.00 43.06 372 GLY A N 1
ATOM 3045 C CA . GLY A 1 372 ? -37.371 6.496 20.249 1.00 43.06 372 GLY A CA 1
ATOM 3046 C C . GLY A 1 372 ? -36.573 7.613 19.560 1.00 43.06 372 GLY A C 1
ATOM 3047 O O . GLY A 1 372 ? -36.960 8.081 18.493 1.00 43.06 372 GLY A O 1
ATOM 3048 N N . SER A 1 373 ? -35.447 8.026 20.141 1.00 36.41 373 SER A N 1
ATOM 3049 C CA . SER A 1 373 ? -34.460 8.904 19.518 1.00 36.41 373 SER A CA 1
ATOM 3050 C C . SER A 1 373 ? -33.114 8.195 19.508 1.00 36.41 373 SER A C 1
ATOM 3052 O O . SER A 1 373 ? -32.662 7.733 20.555 1.00 36.41 373 SER A O 1
ATOM 3054 N N . LYS A 1 374 ? -32.473 8.129 18.330 1.00 35.62 374 LYS A N 1
ATOM 3055 C CA . LYS A 1 374 ? -31.197 7.428 18.178 1.00 35.62 374 LYS A CA 1
ATOM 3056 C C . LYS A 1 374 ? -30.142 8.035 19.122 1.00 35.62 374 LYS A C 1
ATOM 3058 O O . LYS A 1 374 ? -29.725 9.162 18.872 1.00 35.62 374 LYS A O 1
ATOM 3063 N N . ALA A 1 375 ? -29.698 7.344 20.167 1.00 38.25 375 ALA A N 1
ATOM 3064 C CA . ALA A 1 375 ? -28.579 7.707 21.028 1.00 38.25 375 ALA A CA 1
ATOM 3065 C C . ALA A 1 375 ? -27.249 7.468 20.291 1.00 38.25 375 ALA A C 1
ATOM 3067 O O . ALA A 1 375 ? -26.827 6.357 20.002 1.00 38.25 375 ALA A O 1
ATOM 3068 N N . THR A 1 376 ? -26.569 8.544 19.927 1.00 33.03 376 THR A N 1
ATOM 3069 C CA . THR A 1 376 ? -25.207 8.502 19.382 1.00 33.03 376 THR A CA 1
ATOM 3070 C C . THR A 1 376 ? -24.231 8.653 20.552 1.00 33.03 376 THR A C 1
ATOM 3072 O O . THR A 1 376 ? -24.552 9.274 21.565 1.00 33.03 376 THR A O 1
ATOM 3075 N N . LEU A 1 377 ? -23.018 8.115 20.426 1.00 34.88 377 LEU A N 1
ATOM 3076 C CA . LEU A 1 377 ? -21.918 8.414 21.347 1.00 34.88 377 LEU A CA 1
ATOM 3077 C C . LEU A 1 377 ? -21.823 9.933 21.586 1.00 34.88 377 LEU A C 1
ATOM 3079 O O . LEU A 1 377 ? -21.831 10.716 20.634 1.00 34.88 377 LEU A O 1
ATOM 3083 N N . LEU A 1 378 ? -21.699 10.347 22.851 1.00 36.81 378 LEU A N 1
ATOM 3084 C CA . LEU A 1 378 ? -21.657 11.748 23.311 1.00 36.81 378 LEU A CA 1
ATOM 3085 C C . LEU A 1 378 ? -20.505 12.595 22.729 1.00 36.81 378 LEU A C 1
ATOM 3087 O O . LEU A 1 378 ? -20.451 13.798 22.968 1.00 36.81 378 LEU A O 1
ATOM 3091 N N . LEU A 1 379 ? -19.629 12.004 21.911 1.00 36.91 379 LEU A N 1
ATOM 3092 C CA . LEU A 1 379 ? -18.660 12.727 21.084 1.00 36.91 379 LEU A CA 1
ATOM 3093 C C . LEU A 1 379 ? -19.222 13.212 19.733 1.00 36.91 379 LEU A C 1
ATOM 3095 O O . LEU A 1 379 ? -18.552 13.998 19.070 1.00 36.91 379 LEU A O 1
ATOM 3099 N N . ASP A 1 380 ? -20.436 12.810 19.330 1.00 34.91 380 ASP A N 1
ATOM 3100 C CA . ASP A 1 380 ? -21.012 13.174 18.021 1.00 34.91 380 ASP A CA 1
ATOM 3101 C C . ASP A 1 380 ? -22.497 13.627 18.055 1.00 34.91 380 ASP A C 1
ATOM 3103 O O . ASP A 1 380 ? -23.056 14.061 17.046 1.00 34.91 380 ASP A O 1
ATOM 3107 N N . GLN A 1 381 ? -23.156 13.644 19.225 1.00 29.86 381 GLN A N 1
ATOM 3108 C CA . GLN A 1 381 ? -24.579 14.035 19.343 1.00 29.86 381 GLN A CA 1
ATOM 3109 C C . GLN A 1 381 ? -24.929 15.520 19.303 1.00 29.86 381 GLN A C 1
ATOM 3111 O O . GLN A 1 381 ? -26.110 15.860 19.269 1.00 29.86 381 GLN A O 1
ATOM 3116 N N . ASN A 1 382 ? -23.977 16.443 19.217 1.00 34.62 382 ASN A N 1
ATOM 3117 C CA . ASN A 1 382 ? -24.350 17.863 19.161 1.00 34.62 382 ASN A CA 1
ATOM 3118 C C . ASN A 1 382 ? -24.742 18.368 17.755 1.00 34.62 382 ASN A C 1
ATOM 3120 O O . ASN A 1 382 ? -24.992 19.561 17.597 1.00 34.62 382 ASN A O 1
ATOM 3124 N N . LYS A 1 383 ? -24.819 17.510 16.721 1.00 39.22 383 LYS A N 1
ATOM 3125 C CA . LYS A 1 383 ? -24.853 17.981 15.321 1.00 39.22 383 LYS A CA 1
ATOM 3126 C C . LYS A 1 383 ? -26.187 17.991 14.573 1.00 39.22 383 LYS A C 1
ATOM 3128 O O . LYS A 1 383 ? -26.234 18.705 13.577 1.00 39.22 383 LYS A O 1
ATOM 3133 N N . LYS A 1 384 ? -27.238 17.242 14.940 1.00 32.88 384 LYS A N 1
ATOM 3134 C CA . LYS A 1 384 ? -28.428 17.117 14.053 1.00 32.88 384 LYS A CA 1
ATOM 3135 C C . LYS A 1 384 ? -29.729 17.731 14.580 1.00 32.88 384 LYS A C 1
ATOM 3137 O O . LYS A 1 384 ? -30.291 18.561 13.880 1.00 32.88 384 LYS A O 1
ATOM 3142 N N . THR A 1 385 ? -30.169 17.458 15.803 1.00 32.69 385 THR A N 1
ATOM 3143 C CA . THR A 1 385 ? -31.397 18.076 16.369 1.00 32.69 385 THR A CA 1
ATOM 3144 C C . THR A 1 385 ? -31.139 19.426 17.037 1.00 32.69 385 THR A C 1
ATOM 3146 O O . THR A 1 385 ? -32.001 20.296 17.083 1.00 32.69 385 THR A O 1
ATOM 3149 N N . LYS A 1 386 ? -29.897 19.654 17.464 1.00 38.56 386 LYS A N 1
ATOM 3150 C CA . LYS A 1 386 ? -29.395 20.931 17.974 1.00 38.56 386 LYS A CA 1
ATOM 3151 C C . LYS A 1 386 ? -28.859 21.871 16.887 1.00 38.56 386 LYS A C 1
ATOM 3153 O O . LYS A 1 386 ? -28.508 23.002 17.198 1.00 38.56 386 LYS A O 1
ATOM 3158 N N . LYS A 1 387 ? -28.799 21.433 15.622 1.00 39.88 387 LYS A N 1
ATOM 3159 C CA . LYS A 1 387 ? -28.089 22.124 14.530 1.00 39.88 387 LYS A CA 1
ATOM 3160 C C . LYS A 1 387 ? -28.599 23.541 14.275 1.00 39.88 387 LYS A C 1
ATOM 3162 O O . LYS A 1 387 ? -27.779 24.417 14.057 1.00 39.88 387 LYS A O 1
ATOM 3167 N N . ASN A 1 388 ? -29.905 23.789 14.383 1.00 41.12 388 ASN A N 1
ATOM 3168 C CA . ASN A 1 388 ? -30.441 25.136 14.164 1.00 41.12 388 ASN A CA 1
ATOM 3169 C C . ASN A 1 388 ? -30.067 26.097 15.300 1.00 41.12 388 ASN A C 1
ATOM 3171 O O . ASN A 1 388 ? -29.633 27.207 15.026 1.00 41.12 388 ASN A O 1
ATOM 3175 N N . LYS A 1 389 ? -30.131 25.664 16.567 1.00 48.56 389 LYS A N 1
ATOM 3176 C CA . LYS A 1 389 ? -29.760 26.511 17.716 1.00 48.56 389 LYS A CA 1
ATOM 3177 C C . LYS A 1 389 ? -28.237 26.640 17.868 1.00 48.56 389 LYS A C 1
ATOM 3179 O O . LYS A 1 389 ? -27.731 27.733 18.045 1.00 48.56 389 LYS A O 1
ATOM 3184 N N . HIS A 1 390 ? -27.496 25.549 17.670 1.00 52.28 390 HIS A N 1
ATOM 3185 C CA . HIS A 1 390 ? -26.033 25.514 17.755 1.00 52.28 390 HIS A CA 1
ATOM 3186 C C . HIS A 1 390 ? -25.323 26.162 16.560 1.00 52.28 390 HIS A C 1
ATOM 3188 O O . HIS A 1 390 ? -24.212 26.652 16.728 1.00 52.28 390 HIS A O 1
ATOM 3194 N N . ALA A 1 391 ? -25.901 26.155 15.353 1.00 54.41 391 ALA A N 1
ATOM 3195 C CA . ALA A 1 391 ? -25.343 26.921 14.236 1.00 54.41 391 ALA A CA 1
ATOM 3196 C C . ALA A 1 391 ? -25.481 28.423 14.503 1.00 54.41 391 ALA A C 1
ATOM 3198 O O . ALA A 1 391 ? -24.506 29.146 14.334 1.00 54.41 391 ALA A O 1
ATOM 3199 N N . ILE A 1 392 ? -26.643 28.860 15.005 1.00 62.25 392 ILE A N 1
ATOM 3200 C CA . ILE A 1 392 ? -26.858 30.241 15.455 1.00 62.25 392 ILE A CA 1
ATOM 3201 C C . ILE A 1 392 ? -25.885 30.586 16.591 1.00 62.25 392 ILE A C 1
ATOM 3203 O O . ILE A 1 392 ? -25.215 31.610 16.519 1.00 62.25 392 ILE A O 1
ATOM 3207 N N . ASP A 1 393 ? -25.724 29.710 17.585 1.00 67.44 393 ASP A N 1
ATOM 3208 C CA . ASP A 1 393 ? -24.799 29.935 18.701 1.00 67.44 393 ASP A CA 1
ATOM 3209 C C . ASP A 1 393 ? -23.332 29.963 18.245 1.00 67.44 393 ASP A C 1
ATOM 3211 O O . ASP A 1 393 ? -22.559 30.771 18.740 1.00 67.44 393 ASP A O 1
ATOM 3215 N N . ARG A 1 394 ? -22.925 29.146 17.263 1.00 68.44 394 ARG A N 1
ATOM 3216 C CA . ARG A 1 394 ? -21.566 29.198 16.687 1.00 68.44 394 ARG A CA 1
ATOM 3217 C C . ARG A 1 394 ? -21.311 30.490 15.924 1.00 68.44 394 ARG A C 1
ATOM 3219 O O . ARG A 1 394 ? -20.229 31.050 16.062 1.00 68.44 394 ARG A O 1
ATOM 3226 N N . VAL A 1 395 ? -22.289 30.955 15.147 1.00 73.31 395 VAL A N 1
ATOM 3227 C CA . VAL A 1 395 ? -22.208 32.250 14.458 1.00 73.31 395 VAL A CA 1
ATOM 3228 C C . VAL A 1 395 ? -22.103 33.376 15.487 1.00 73.31 395 VAL A C 1
ATOM 3230 O O . VAL A 1 395 ? -21.202 34.198 15.367 1.00 73.31 395 VAL A O 1
ATOM 3233 N N . ARG A 1 396 ? -22.915 33.345 16.553 1.00 76.62 396 ARG A N 1
ATOM 3234 C CA . ARG A 1 396 ? -22.846 34.305 17.668 1.00 76.62 396 ARG A CA 1
ATOM 3235 C C . ARG A 1 396 ? -21.512 34.261 18.405 1.00 76.62 396 ARG A C 1
ATOM 3237 O O . ARG A 1 396 ? -20.960 35.311 18.682 1.00 76.62 396 ARG A O 1
ATOM 3244 N N . ILE A 1 397 ? -20.949 33.081 18.677 1.00 76.12 397 ILE A N 1
ATOM 3245 C CA . ILE A 1 397 ? -19.638 32.970 19.339 1.00 76.12 397 ILE A CA 1
ATOM 3246 C C . ILE A 1 397 ? -18.536 33.583 18.469 1.00 76.12 397 ILE A C 1
ATOM 3248 O O . ILE A 1 397 ? -17.706 34.333 18.978 1.00 76.12 397 ILE A O 1
ATOM 3252 N N . VAL A 1 398 ? -18.525 33.289 17.165 1.00 75.56 398 VAL A N 1
ATOM 3253 C CA . VAL A 1 398 ? -17.545 33.876 16.238 1.00 75.56 398 VAL A CA 1
ATOM 3254 C C . VAL A 1 398 ? -17.740 35.389 16.155 1.00 75.56 398 VAL A C 1
ATOM 3256 O O . VAL A 1 398 ? -16.771 36.133 16.284 1.00 75.56 398 VAL A O 1
ATOM 3259 N N . GLU A 1 399 ? -18.981 35.854 16.025 1.00 82.06 399 GLU A N 1
ATOM 3260 C CA . GLU A 1 399 ? -19.317 37.275 15.980 1.00 82.06 399 GLU A CA 1
ATOM 3261 C C . GLU A 1 399 ? -18.903 38.009 17.261 1.00 82.06 399 GLU A C 1
ATOM 3263 O O . GLU A 1 3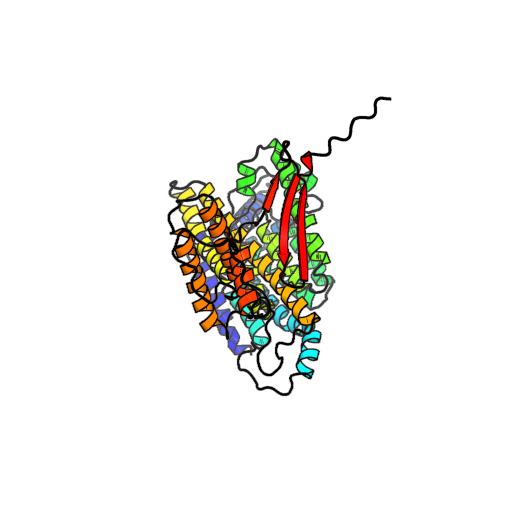99 ? -18.220 39.023 17.179 1.00 82.06 399 GLU A O 1
ATOM 3268 N N . TRP A 1 400 ? -19.237 37.483 18.438 1.00 86.00 400 TRP A N 1
ATOM 3269 C CA . TRP A 1 400 ? -18.898 38.082 19.729 1.00 86.00 400 TRP A CA 1
ATOM 3270 C C . TRP A 1 400 ? -17.407 38.019 20.032 1.00 86.00 400 TRP A C 1
ATOM 3272 O O . TRP A 1 400 ? -16.859 38.984 20.548 1.00 86.00 400 TRP A O 1
ATOM 3282 N N . SER A 1 401 ? -16.716 36.944 19.639 1.00 80.62 401 SER A N 1
ATOM 3283 C CA . SER A 1 401 ? -15.253 36.892 19.733 1.00 80.62 401 SER A CA 1
ATOM 3284 C C . SER A 1 401 ? -14.588 37.943 18.841 1.00 80.62 401 SER A C 1
ATOM 3286 O O . SER A 1 401 ? -13.604 38.551 19.251 1.00 80.62 401 SER A O 1
ATOM 3288 N N . ARG A 1 402 ? -15.158 38.211 17.655 1.00 81.94 402 ARG A N 1
ATOM 3289 C CA . ARG A 1 402 ? -14.689 39.263 16.747 1.00 81.94 402 ARG A CA 1
ATOM 3290 C C . ARG A 1 402 ? -15.005 40.658 17.282 1.00 81.94 402 ARG A C 1
ATOM 3292 O O . ARG A 1 402 ? -14.166 41.535 17.147 1.00 81.94 402 ARG A O 1
ATOM 3299 N N . ARG A 1 403 ? -16.190 40.860 17.869 1.00 82.81 403 ARG A N 1
ATOM 3300 C CA . ARG A 1 403 ? -16.590 42.132 18.491 1.00 82.81 403 ARG A CA 1
ATOM 3301 C C . ARG A 1 403 ? -15.692 42.466 19.676 1.00 82.81 403 ARG A C 1
ATOM 3303 O O . ARG A 1 403 ? -15.096 43.529 19.670 1.00 82.81 403 ARG A O 1
ATOM 3310 N N . LEU A 1 404 ? -15.500 41.523 20.602 1.00 82.06 404 LEU A N 1
ATOM 3311 C CA . LEU A 1 404 ? -14.581 41.684 21.731 1.00 82.06 404 LEU A CA 1
ATOM 3312 C C . LEU A 1 404 ? -13.145 41.937 21.253 1.00 82.06 404 LEU A C 1
ATOM 3314 O O . LEU A 1 404 ? -12.475 42.805 21.780 1.00 82.06 404 LEU A O 1
ATOM 3318 N N . ALA A 1 405 ? -12.662 41.242 20.221 1.00 81.44 405 ALA A N 1
ATOM 3319 C CA . ALA A 1 405 ? -11.328 41.511 19.673 1.00 81.44 405 ALA A CA 1
ATOM 3320 C C . ALA A 1 405 ? -11.212 42.848 18.910 1.00 81.44 405 ALA A C 1
ATOM 3322 O O . ALA A 1 405 ? -10.101 43.247 18.578 1.00 81.44 405 ALA A O 1
ATOM 3323 N N . GLY A 1 406 ? -12.333 43.497 18.581 1.00 79.25 406 GLY A N 1
ATOM 3324 C CA . GLY A 1 406 ? -12.383 44.754 17.832 1.00 79.25 406 GLY A CA 1
ATOM 3325 C C . GLY A 1 406 ? -12.517 46.008 18.697 1.00 79.25 406 GLY A C 1
ATOM 3326 O O . GLY A 1 406 ? -12.527 47.102 18.136 1.00 79.25 406 GLY A O 1
ATOM 3327 N N . ILE A 1 407 ? -12.640 45.865 20.021 1.00 81.19 407 ILE A N 1
ATOM 3328 C CA . ILE A 1 407 ? -12.650 46.993 20.962 1.00 81.19 407 ILE A CA 1
ATOM 3329 C C . ILE A 1 407 ? -11.216 47.561 21.047 1.00 81.19 407 ILE A C 1
ATOM 3331 O O . ILE A 1 407 ? -10.284 46.762 21.169 1.00 81.19 407 ILE A O 1
ATOM 3335 N N . PRO A 1 408 ? -11.015 48.891 20.942 1.00 76.25 408 PRO A N 1
ATOM 3336 C CA . PRO A 1 408 ? -9.698 49.518 21.063 1.00 76.25 408 PRO A CA 1
ATOM 3337 C C . PRO A 1 408 ? -9.036 49.219 22.412 1.00 76.25 408 PRO A C 1
ATOM 3339 O O . PRO A 1 408 ? -9.710 49.080 23.423 1.00 76.25 408 PRO A O 1
ATOM 3342 N N . ASP A 1 409 ? -7.709 49.136 22.428 1.00 77.06 409 ASP A N 1
ATOM 3343 C CA . ASP A 1 409 ? -6.935 48.871 23.641 1.00 77.06 409 ASP A CA 1
ATOM 3344 C C . ASP A 1 409 ? -6.631 50.185 24.377 1.00 77.06 409 ASP A C 1
ATOM 3346 O O . ASP A 1 409 ? -5.593 50.797 24.123 1.00 77.06 409 ASP A O 1
ATOM 3350 N N . GLU A 1 410 ? -7.528 50.646 25.261 1.00 69.75 410 GLU A N 1
ATOM 3351 C CA . GLU A 1 410 ? -7.304 51.878 26.045 1.00 69.75 410 GLU A CA 1
ATOM 3352 C C . GLU A 1 410 ? -6.761 51.609 27.463 1.00 69.75 410 GLU A C 1
ATOM 3354 O O . GLU A 1 410 ? -6.027 52.442 28.000 1.00 69.75 410 GLU A O 1
ATOM 3359 N N . SER A 1 411 ? -7.050 50.442 28.065 1.00 73.25 411 SER A N 1
ATOM 3360 C CA . SER A 1 411 ? -6.578 50.072 29.415 1.00 73.25 411 SER A CA 1
ATOM 3361 C C . SER A 1 411 ? -6.106 48.613 29.548 1.00 73.25 411 SER A C 1
ATOM 3363 O O . SER A 1 411 ? -6.753 47.681 29.069 1.00 73.25 411 SER A O 1
ATOM 3365 N N . ASP A 1 412 ? -5.003 48.385 30.275 1.00 71.25 412 ASP A N 1
ATOM 3366 C CA . ASP A 1 412 ? -4.444 47.038 30.516 1.00 71.25 412 ASP A CA 1
ATOM 3367 C C . ASP A 1 412 ? -5.431 46.099 31.239 1.00 71.25 412 ASP A C 1
ATOM 3369 O O . ASP A 1 412 ? -5.477 44.890 30.983 1.00 71.25 412 ASP A O 1
ATOM 3373 N N . GLU A 1 413 ? -6.244 46.649 32.143 1.00 69.81 413 GLU A N 1
ATOM 3374 C CA . GLU A 1 413 ? -7.242 45.894 32.905 1.00 69.81 413 GLU A CA 1
ATOM 3375 C C . GLU A 1 413 ? -8.436 45.483 32.027 1.00 69.81 413 GLU A C 1
ATOM 3377 O O . GLU A 1 413 ? -8.881 44.331 32.096 1.00 69.81 413 GLU A O 1
ATOM 3382 N N . GLY A 1 414 ? -8.871 46.362 31.116 1.00 71.75 414 GLY A N 1
ATOM 3383 C CA . GLY A 1 414 ? -9.861 46.052 30.083 1.00 71.75 414 GLY A CA 1
ATOM 3384 C C . GLY A 1 414 ? -9.388 44.940 29.143 1.00 71.75 414 GLY A C 1
ATOM 3385 O O . GLY A 1 414 ? -10.119 43.973 28.909 1.00 71.75 414 GLY A O 1
ATOM 3386 N N . ILE A 1 415 ? -8.124 44.987 28.696 1.00 75.19 415 ILE A N 1
ATOM 3387 C CA . ILE A 1 415 ? -7.513 43.944 27.848 1.00 75.19 415 ILE A CA 1
ATOM 3388 C C . ILE A 1 415 ? -7.531 42.579 28.549 1.00 75.19 415 ILE A C 1
ATOM 3390 O O . ILE A 1 415 ? -7.881 41.559 27.939 1.00 75.19 415 ILE A O 1
ATOM 3394 N N . LYS A 1 416 ? -7.159 42.538 29.836 1.00 79.38 416 LYS A N 1
ATOM 3395 C CA . LYS A 1 416 ? -7.142 41.302 30.628 1.00 79.38 416 LYS A CA 1
ATOM 3396 C C . LYS A 1 416 ? -8.544 40.722 30.786 1.00 79.38 416 LYS A C 1
ATOM 3398 O O . LYS A 1 416 ? -8.744 39.549 30.468 1.00 79.38 416 LYS A O 1
ATOM 3403 N N . ASN A 1 417 ? -9.509 41.544 31.199 1.00 80.50 417 ASN A N 1
ATOM 3404 C CA . ASN A 1 417 ? -10.896 41.113 31.353 1.00 80.50 417 ASN A CA 1
ATOM 3405 C C . ASN A 1 417 ? -11.422 40.558 30.027 1.00 80.50 417 ASN A C 1
ATOM 3407 O O . ASN A 1 417 ? -11.887 39.425 29.969 1.00 80.50 417 ASN A O 1
ATOM 3411 N N . ARG A 1 418 ? -11.252 41.283 28.924 1.00 83.19 418 ARG A N 1
ATOM 3412 C CA . ARG A 1 418 ? -11.708 40.877 27.589 1.00 83.19 418 ARG A CA 1
ATOM 3413 C C . ARG A 1 418 ? -11.118 39.546 27.124 1.00 83.19 418 ARG A C 1
ATOM 3415 O O . ARG A 1 418 ? -11.836 38.710 26.567 1.00 83.19 418 ARG A O 1
ATOM 3422 N N . ASN A 1 419 ? -9.833 39.314 27.390 1.00 83.75 419 ASN A N 1
ATOM 3423 C CA . ASN A 1 419 ? -9.180 38.044 27.085 1.00 83.75 419 ASN A CA 1
ATOM 3424 C C . ASN A 1 419 ? -9.823 36.866 27.827 1.00 83.75 419 ASN A C 1
ATOM 3426 O O . ASN A 1 419 ? -10.009 35.812 27.214 1.00 83.75 419 ASN A O 1
ATOM 3430 N N . ASP A 1 420 ? -10.236 37.040 29.083 1.00 82.81 420 ASP A N 1
ATOM 3431 C CA . ASP A 1 420 ? -10.921 35.996 29.853 1.00 82.81 420 ASP A CA 1
ATOM 3432 C C . ASP A 1 420 ? -12.295 35.650 29.247 1.00 82.81 420 ASP A C 1
ATOM 3434 O O . ASP A 1 420 ? -12.642 34.470 29.115 1.00 82.81 420 ASP A O 1
ATOM 3438 N N . TYR A 1 421 ? -13.052 36.647 28.770 1.00 85.31 421 TYR A N 1
ATOM 3439 C CA . TYR A 1 421 ? -14.316 36.409 28.052 1.00 85.31 421 TYR A CA 1
ATOM 3440 C C . TYR A 1 421 ? -14.084 35.687 26.717 1.00 85.31 421 TYR A C 1
ATOM 3442 O O . TYR A 1 421 ? -14.807 34.740 26.394 1.00 85.31 421 TYR A O 1
ATOM 3450 N N . VAL A 1 422 ? -13.057 36.071 25.949 1.00 83.62 422 VAL A N 1
ATOM 3451 C CA . VAL A 1 422 ? -12.698 35.404 24.684 1.00 83.62 422 VAL A CA 1
ATOM 3452 C C . VAL A 1 422 ? -12.240 33.964 24.929 1.00 83.62 422 VAL A C 1
ATOM 3454 O O . VAL A 1 422 ? -12.604 33.061 24.169 1.00 83.62 422 VAL A O 1
ATOM 3457 N N . GLN A 1 423 ? -11.470 33.711 25.987 1.00 82.31 423 GLN A N 1
ATOM 3458 C CA . GLN A 1 423 ? -11.072 32.359 26.378 1.00 82.31 423 GLN A CA 1
ATOM 3459 C C . GLN A 1 423 ? -12.282 31.512 26.773 1.00 82.31 423 GLN A C 1
ATOM 3461 O O . GLN A 1 423 ? -12.404 30.374 26.311 1.00 82.31 423 GLN A O 1
ATOM 3466 N N . LEU A 1 424 ? -13.217 32.065 27.547 1.00 81.75 424 LEU A N 1
ATOM 3467 C CA . LEU A 1 424 ? -14.435 31.355 27.919 1.00 81.75 424 LEU A CA 1
ATOM 3468 C C . LEU A 1 424 ? -15.315 31.056 26.693 1.00 81.75 424 LEU A C 1
ATOM 3470 O O . LEU A 1 424 ? -15.786 29.928 26.544 1.00 81.75 424 LEU A O 1
ATOM 3474 N N . LEU A 1 425 ? -15.455 32.000 25.756 1.00 80.31 425 LEU A N 1
ATOM 3475 C CA . LEU A 1 425 ? -16.128 31.771 24.473 1.00 80.31 425 LEU A CA 1
ATOM 3476 C C . LEU A 1 425 ? -15.441 30.670 23.654 1.00 80.31 425 LEU A C 1
ATOM 3478 O O . LEU A 1 425 ? -16.123 29.789 23.129 1.00 80.31 425 LEU A O 1
ATOM 3482 N N . LYS A 1 426 ? -14.100 30.642 23.594 1.00 76.31 426 LYS A N 1
ATOM 3483 C CA . LYS A 1 426 ? -13.331 29.551 22.963 1.00 76.31 426 LYS A CA 1
ATOM 3484 C C . LYS A 1 426 ? -13.606 28.206 23.636 1.00 76.31 426 LYS A C 1
ATOM 3486 O O . LYS A 1 426 ? -13.806 27.215 22.938 1.00 76.31 426 LYS A O 1
ATOM 3491 N N . ILE A 1 427 ? -13.685 28.141 24.962 1.00 75.00 427 ILE A N 1
ATOM 3492 C CA . ILE A 1 427 ? -14.068 26.910 25.673 1.00 75.00 427 ILE A CA 1
ATOM 3493 C C . ILE A 1 427 ? -15.505 26.506 25.303 1.00 75.00 427 ILE A C 1
ATOM 3495 O O . ILE A 1 427 ? -15.763 25.344 24.973 1.00 75.00 427 ILE A O 1
ATOM 3499 N N . MET A 1 428 ? -16.428 27.467 25.245 1.00 70.12 428 MET A N 1
ATOM 3500 C CA . MET A 1 428 ? -17.813 27.235 24.828 1.00 70.12 428 MET A CA 1
ATOM 3501 C C . MET A 1 428 ? -17.937 26.811 23.357 1.00 70.12 428 MET A C 1
ATOM 3503 O O . MET A 1 428 ? -18.847 26.045 23.043 1.00 70.12 428 MET A O 1
ATOM 3507 N N . THR A 1 429 ? -17.005 27.175 22.459 1.00 66.25 429 THR A N 1
ATOM 3508 C CA . THR A 1 429 ? -16.989 26.623 21.085 1.00 66.25 429 THR A CA 1
ATOM 3509 C C . THR A 1 429 ? -16.809 25.108 21.073 1.00 66.25 429 THR A C 1
ATOM 3511 O O . THR A 1 429 ? -17.435 24.423 20.259 1.00 66.25 429 THR A O 1
ATOM 3514 N N . ARG A 1 430 ? -16.007 24.570 22.004 1.00 63.31 430 ARG A N 1
ATOM 3515 C CA . ARG A 1 430 ? -15.779 23.126 22.143 1.00 63.31 430 ARG A CA 1
ATOM 3516 C C . ARG A 1 430 ? -17.009 22.424 22.716 1.00 63.31 430 ARG A C 1
ATOM 3518 O O . ARG A 1 430 ? -17.374 21.358 22.228 1.00 63.31 430 ARG A O 1
ATOM 3525 N N . GLY A 1 431 ? -17.683 23.045 23.689 1.00 60.59 431 GLY A N 1
ATOM 3526 C CA . GLY A 1 431 ? -18.951 22.551 24.252 1.00 60.59 431 GLY A CA 1
ATOM 3527 C C . GLY A 1 431 ? -20.159 22.729 23.319 1.00 60.59 431 GLY A C 1
ATOM 3528 O O . GLY A 1 431 ? -21.162 22.022 23.427 1.00 60.59 431 GLY A O 1
ATOM 3529 N N . GLY A 1 432 ? -20.053 23.655 22.366 1.00 58.59 432 GLY A N 1
ATOM 3530 C CA . GLY A 1 432 ? -21.026 23.942 21.323 1.00 58.59 432 GLY A CA 1
ATOM 3531 C C . GLY A 1 432 ? -22.252 24.737 21.768 1.00 58.59 432 GLY A C 1
ATOM 3532 O O . GLY A 1 432 ? -23.061 25.031 20.902 1.00 58.59 432 GLY A O 1
ATOM 3533 N N . ARG A 1 433 ? -22.420 25.072 23.051 1.00 62.59 433 ARG A N 1
ATOM 3534 C CA . ARG A 1 433 ? -23.615 25.738 23.595 1.00 62.59 433 ARG A CA 1
ATOM 3535 C C . ARG A 1 433 ? -23.227 27.039 24.291 1.00 62.59 433 ARG A C 1
ATOM 3537 O O . ARG A 1 433 ? -22.350 27.016 25.150 1.00 62.59 433 ARG A O 1
ATOM 3544 N N . LEU A 1 434 ? -23.938 28.123 23.985 1.00 68.00 434 LEU A N 1
ATOM 3545 C CA . LEU A 1 434 ? -23.885 29.354 24.772 1.00 68.00 434 LEU A CA 1
ATOM 3546 C C . LEU A 1 434 ? -24.682 29.181 26.072 1.00 68.00 434 LEU A C 1
ATOM 3548 O O . LEU A 1 434 ? -25.811 28.678 26.071 1.00 68.00 434 LEU A O 1
ATOM 3552 N N . HIS A 1 435 ? -24.083 29.548 27.200 1.00 70.75 435 HIS A N 1
ATOM 3553 C CA . HIS A 1 435 ? -24.736 29.517 28.505 1.00 70.75 435 HIS A CA 1
ATOM 3554 C C . HIS A 1 435 ? -24.112 30.541 29.456 1.00 70.75 435 HIS A C 1
ATOM 3556 O O . HIS A 1 435 ? -23.019 31.048 29.216 1.00 70.75 435 HIS A O 1
ATOM 3562 N N . GLY A 1 436 ? -24.781 30.795 30.580 1.00 75.75 436 GLY A N 1
ATOM 3563 C CA . GLY A 1 436 ? -24.290 31.747 31.573 1.00 75.75 436 GLY A CA 1
ATOM 3564 C C . GLY A 1 436 ? -24.471 33.186 31.103 1.00 75.75 436 GLY A C 1
ATOM 3565 O O . GLY A 1 436 ? -25.521 33.535 30.572 1.00 75.75 436 GLY A O 1
ATOM 3566 N N . ILE A 1 437 ? -23.417 33.978 31.269 1.00 73.94 437 ILE A N 1
ATOM 3567 C CA . ILE A 1 437 ? -23.347 35.402 30.915 1.00 73.94 437 ILE A CA 1
ATOM 3568 C C . ILE A 1 437 ? -23.492 35.680 29.410 1.00 73.94 437 ILE A C 1
ATOM 3570 O O . ILE A 1 437 ? -23.834 36.787 29.033 1.00 73.94 437 ILE A O 1
ATOM 3574 N N . PHE A 1 438 ? -23.280 34.675 28.554 1.00 77.81 438 PHE A N 1
ATOM 3575 C CA . PHE A 1 438 ? -23.381 34.799 27.094 1.00 77.81 438 PHE A CA 1
ATOM 3576 C C . PHE A 1 438 ? -24.740 34.338 26.541 1.00 77.81 438 PHE A C 1
ATOM 3578 O O . PHE A 1 438 ? -24.835 33.843 25.417 1.00 77.81 438 PHE A O 1
ATOM 3585 N N . LEU A 1 439 ? -25.798 34.401 27.354 1.00 72.44 439 LEU A N 1
ATOM 3586 C CA . LEU A 1 439 ? -27.169 34.323 26.835 1.00 72.44 439 LEU A CA 1
ATOM 3587 C C . LEU A 1 439 ? -27.555 35.626 26.121 1.00 72.44 439 LEU A C 1
ATOM 3589 O O . LEU A 1 439 ? -28.288 35.577 25.133 1.00 72.44 439 LEU A O 1
ATOM 3593 N N . ASP A 1 440 ? -26.973 36.732 26.577 1.00 75.94 440 ASP A N 1
ATOM 3594 C CA . ASP A 1 440 ? -27.076 38.070 26.012 1.00 75.94 440 ASP A CA 1
ATOM 3595 C C . ASP A 1 440 ? -25.737 38.462 25.353 1.00 75.94 440 ASP A C 1
ATOM 3597 O O . ASP A 1 440 ? -24.697 37.866 25.670 1.00 75.94 440 ASP A O 1
ATOM 3601 N N . PRO A 1 441 ? -25.734 39.403 24.388 1.00 76.31 441 PRO A N 1
ATOM 3602 C CA . PRO A 1 441 ? -24.495 39.874 23.779 1.00 76.31 441 PRO A CA 1
ATOM 3603 C C . PRO A 1 441 ? -23.578 40.517 24.832 1.00 76.31 441 PRO A C 1
ATOM 3605 O O . PRO A 1 441 ? -24.075 41.208 25.724 1.00 76.31 441 PRO A O 1
ATOM 3608 N N . PRO A 1 442 ? -22.249 40.311 24.741 1.00 76.62 442 PRO A N 1
ATOM 3609 C CA . PRO A 1 442 ? -21.317 41.006 25.617 1.00 76.62 442 PRO A CA 1
ATOM 3610 C C . PRO A 1 442 ? -21.404 42.526 25.387 1.00 76.62 442 PRO A C 1
ATOM 3612 O O . PRO A 1 442 ? -21.702 42.942 24.265 1.00 76.62 442 PRO A O 1
ATOM 3615 N N . PRO A 1 443 ? -21.166 43.348 26.424 1.00 72.50 443 PRO A N 1
ATOM 3616 C CA . PRO A 1 443 ? -21.194 44.802 26.298 1.00 72.50 443 PRO A CA 1
ATOM 3617 C C . PRO A 1 443 ? -20.134 45.295 25.301 1.00 72.50 443 PRO A C 1
ATOM 3619 O O . PRO A 1 443 ? -19.027 44.762 25.257 1.00 72.50 443 PRO A O 1
ATOM 3622 N N . ASP A 1 444 ? -20.485 46.319 24.518 1.00 67.88 444 ASP A N 1
ATOM 3623 C CA . ASP A 1 444 ? -19.630 46.901 23.469 1.00 67.88 444 ASP A CA 1
ATOM 3624 C C . ASP A 1 444 ? -18.683 48.011 24.003 1.00 67.88 444 ASP A C 1
ATOM 3626 O O . ASP A 1 444 ? -17.957 48.626 23.225 1.00 67.88 444 ASP A O 1
ATOM 3630 N N . ASN A 1 445 ? -18.683 48.275 25.317 1.00 68.56 445 ASN A N 1
ATOM 3631 C CA . ASN A 1 445 ? -17.871 49.317 25.962 1.00 68.56 445 ASN A CA 1
ATOM 3632 C C . ASN A 1 445 ? -16.555 48.748 26.519 1.00 68.56 445 ASN A C 1
ATOM 3634 O O . ASN A 1 445 ? -16.504 47.576 26.886 1.00 68.56 445 ASN A O 1
ATOM 3638 N N . ASP 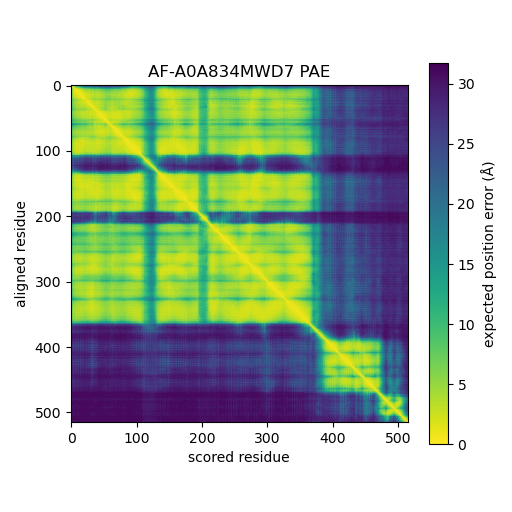A 1 446 ? -15.525 49.591 26.656 1.00 63.44 446 ASP A N 1
ATOM 3639 C CA . ASP A 1 446 ? -14.209 49.181 27.183 1.00 63.44 446 ASP A CA 1
ATOM 3640 C C . ASP A 1 446 ? -14.232 48.855 28.697 1.00 63.44 446 ASP A C 1
ATOM 3642 O O . ASP A 1 446 ? -13.423 48.079 29.204 1.00 63.44 446 ASP A O 1
ATOM 3646 N N . GLU A 1 447 ? -15.243 49.347 29.423 1.00 67.38 447 GLU A N 1
ATOM 3647 C CA . GLU A 1 447 ? -15.498 49.037 30.839 1.00 67.38 447 GLU A CA 1
ATOM 3648 C C . GLU A 1 447 ? -16.217 47.685 31.016 1.00 67.38 447 GLU A C 1
ATOM 3650 O O . GLU A 1 447 ? -17.335 47.596 31.533 1.00 67.38 447 GLU A O 1
ATOM 3655 N N . ILE A 1 448 ? -15.592 46.599 30.557 1.00 74.75 448 ILE A N 1
ATOM 3656 C CA . ILE A 1 448 ? -16.119 45.246 30.768 1.00 74.75 448 ILE A CA 1
ATOM 3657 C C . ILE A 1 448 ? -15.790 44.807 32.208 1.00 74.75 448 ILE A C 1
ATOM 3659 O O . ILE A 1 448 ? -14.605 44.704 32.552 1.00 74.75 448 ILE A O 1
ATOM 3663 N N . PRO A 1 449 ? -16.794 44.485 33.052 1.00 77.88 449 PRO A N 1
ATOM 3664 C CA . PRO A 1 449 ? -16.548 43.988 34.402 1.00 77.88 449 PRO A CA 1
ATOM 3665 C C . PRO A 1 449 ? -15.805 42.653 34.358 1.00 77.88 449 PRO A C 1
ATOM 3667 O O . PRO A 1 449 ? -15.922 41.879 33.397 1.00 77.88 449 PRO A O 1
ATOM 3670 N N . SER A 1 450 ? -15.065 42.348 35.423 1.00 80.56 450 SER A N 1
ATOM 3671 C CA . SER A 1 450 ? -14.302 41.101 35.500 1.00 80.56 450 SER A CA 1
ATOM 3672 C C . SER A 1 450 ? -15.202 39.884 35.258 1.00 80.56 450 SER A C 1
ATOM 3674 O O . SER A 1 450 ? -16.375 39.854 35.647 1.00 80.56 450 SER A O 1
ATOM 3676 N N . LEU A 1 451 ? -14.659 38.842 34.621 1.00 78.94 451 LEU A N 1
ATOM 3677 C CA . LEU A 1 451 ? -15.432 37.634 34.322 1.00 78.94 451 LEU A CA 1
ATOM 3678 C C . LEU A 1 451 ? -16.059 37.030 35.594 1.00 78.94 451 LEU A C 1
ATOM 3680 O O . LEU A 1 451 ? -17.196 36.555 35.569 1.00 78.94 451 LEU A O 1
ATOM 3684 N N . ALA A 1 452 ? -15.333 37.089 36.713 1.00 72.25 452 ALA A N 1
ATOM 3685 C CA . ALA A 1 452 ? -15.791 36.612 38.012 1.00 72.25 452 ALA A CA 1
ATOM 3686 C C . ALA A 1 452 ? -17.020 37.385 38.519 1.00 72.25 452 ALA A C 1
ATOM 3688 O O . ALA A 1 452 ? -17.984 36.772 38.977 1.00 72.25 452 ALA A O 1
ATOM 3689 N N . GLU A 1 453 ? -17.014 38.711 38.395 1.00 77.19 453 GLU A N 1
ATOM 3690 C CA . GLU A 1 453 ? -18.132 39.570 38.785 1.00 77.19 453 GLU A CA 1
ATOM 3691 C C . GLU A 1 453 ? -19.381 39.279 37.948 1.00 77.19 453 GLU A C 1
ATOM 3693 O O . GLU A 1 453 ? -20.449 39.011 38.502 1.00 77.19 453 GLU A O 1
ATOM 3698 N N . SER A 1 454 ? -19.242 39.211 36.623 1.00 79.31 454 SER A N 1
ATOM 3699 C CA . SER A 1 454 ? -20.355 38.887 35.722 1.00 79.31 454 SER A CA 1
ATOM 3700 C C . SER A 1 454 ? -20.930 37.494 35.966 1.00 79.31 454 SER A C 1
ATOM 3702 O O . SER A 1 454 ? -22.149 37.308 35.954 1.00 79.31 454 SER A O 1
ATOM 3704 N N . MET A 1 455 ? -20.080 36.496 36.223 1.00 74.69 455 MET A N 1
ATOM 3705 C CA . MET A 1 455 ? -20.537 35.147 36.560 1.00 74.69 455 MET A CA 1
ATOM 3706 C C . MET A 1 455 ? -21.274 35.111 37.903 1.00 74.69 455 MET A C 1
ATOM 3708 O O . MET A 1 455 ? -22.318 34.462 38.006 1.00 74.69 455 MET A O 1
ATOM 3712 N N . CYS A 1 456 ? -20.779 35.828 38.913 1.00 70.88 456 CYS A N 1
ATOM 3713 C CA . CYS A 1 456 ? -21.450 35.965 40.204 1.00 70.88 456 CYS A CA 1
ATOM 3714 C C . CYS A 1 456 ? -22.791 36.693 40.073 1.00 70.88 456 CYS A C 1
ATOM 3716 O O . CYS A 1 456 ? -23.784 36.220 40.620 1.00 70.88 456 CYS A O 1
ATOM 3718 N N . ASN A 1 457 ? -22.867 37.772 39.293 1.00 76.75 457 ASN A N 1
ATOM 3719 C CA . ASN A 1 457 ? -24.116 38.489 39.019 1.00 76.75 457 ASN A CA 1
ATOM 3720 C C . ASN A 1 457 ? -25.139 37.627 38.291 1.00 76.75 457 ASN A C 1
ATOM 3722 O O . ASN A 1 457 ? -26.317 37.620 38.649 1.00 76.75 457 ASN A O 1
ATOM 3726 N N . PHE A 1 458 ? -24.697 36.820 37.327 1.00 77.00 458 PHE A N 1
ATOM 3727 C CA . PHE A 1 458 ? -25.562 35.835 36.693 1.00 77.00 458 PHE A CA 1
ATOM 3728 C C . PHE A 1 458 ? -26.117 34.825 37.711 1.00 77.00 458 PHE A C 1
ATOM 3730 O O . PHE A 1 458 ? -27.298 34.481 37.654 1.00 77.00 458 PHE A O 1
ATOM 3737 N N . LEU A 1 459 ? -25.311 34.369 38.673 1.00 69.44 459 LEU A N 1
ATOM 3738 C CA . LEU A 1 459 ? -25.780 33.482 39.744 1.00 69.44 459 LEU A CA 1
ATOM 3739 C C . LEU A 1 459 ? -26.745 34.190 40.709 1.00 69.44 459 LEU A C 1
ATOM 3741 O O . LEU A 1 459 ? -27.782 33.616 41.038 1.00 69.44 459 LEU A O 1
ATOM 3745 N N . CYS A 1 460 ? -26.470 35.438 41.094 1.00 72.56 460 CYS A N 1
ATOM 3746 C CA . CYS A 1 460 ? -27.355 36.245 41.944 1.00 72.56 460 CYS A CA 1
ATOM 3747 C C . CYS A 1 460 ? -28.699 36.522 41.257 1.00 72.56 460 CYS A C 1
ATOM 3749 O O . CYS A 1 460 ? -29.748 36.429 41.884 1.00 72.56 460 CYS A O 1
ATOM 3751 N N . SER A 1 461 ? -28.707 36.723 39.934 1.00 72.94 461 SER A N 1
ATOM 3752 C CA . SER A 1 461 ? -29.957 36.859 39.169 1.00 72.94 461 SER A CA 1
ATOM 3753 C C . SER A 1 461 ? -30.851 35.612 39.249 1.00 72.94 461 SER A C 1
ATOM 3755 O O . SER A 1 461 ? -32.074 35.707 39.134 1.00 72.94 461 SER A O 1
ATOM 3757 N N . LYS A 1 462 ? -30.253 34.434 39.476 1.00 71.81 462 LYS A N 1
ATOM 3758 C CA . LYS A 1 462 ? -30.969 33.164 39.651 1.00 71.81 462 LYS A CA 1
ATOM 3759 C C . LYS A 1 462 ? -31.326 32.866 41.105 1.00 71.81 462 LYS A C 1
ATOM 3761 O O . LYS A 1 462 ? -32.326 32.192 41.339 1.00 71.81 462 LYS A O 1
ATOM 3766 N N . CYS A 1 463 ? -30.549 33.375 42.056 1.00 70.38 463 CYS A N 1
ATOM 3767 C CA . CYS A 1 463 ? -30.768 33.222 43.491 1.00 70.38 463 CYS A CA 1
ATOM 3768 C C . CYS A 1 463 ? -30.980 34.594 44.138 1.00 70.38 463 CYS A C 1
ATOM 3770 O O . CYS A 1 463 ? -30.020 35.243 44.546 1.00 70.38 463 CYS A O 1
ATOM 3772 N N . LYS A 1 464 ? -32.250 34.998 44.283 1.00 67.50 464 LYS A N 1
ATOM 3773 C CA . LYS A 1 464 ? -32.658 36.320 44.800 1.00 67.50 464 LYS A CA 1
ATOM 3774 C C . LYS A 1 464 ? -32.178 36.637 46.225 1.00 67.50 464 LYS A C 1
ATOM 3776 O O . LYS A 1 464 ? -32.251 37.788 46.637 1.00 67.50 464 LYS A O 1
ATOM 3781 N N . ASP A 1 465 ? -31.700 35.634 46.957 1.00 66.94 465 ASP A N 1
ATOM 3782 C CA . ASP A 1 465 ? -31.188 35.774 48.323 1.00 66.94 465 ASP A CA 1
ATOM 3783 C C . ASP A 1 465 ? -29.735 36.278 48.379 1.00 66.94 465 ASP A C 1
ATOM 3785 O O . ASP A 1 465 ? -29.254 36.646 49.453 1.00 66.94 465 ASP A O 1
ATOM 3789 N N . LEU A 1 466 ? -29.014 36.280 47.249 1.00 54.03 466 LEU A N 1
ATOM 3790 C CA . LEU A 1 466 ? -27.634 36.758 47.180 1.00 54.03 466 LEU A CA 1
ATOM 3791 C C . LEU A 1 466 ? -27.574 38.211 46.676 1.00 54.03 466 LEU A C 1
ATOM 3793 O O . LEU A 1 466 ? -28.245 38.548 45.700 1.00 54.03 466 LEU A O 1
ATOM 3797 N N . PRO A 1 467 ? -26.750 39.076 47.298 1.00 66.56 467 PRO A N 1
ATOM 3798 C CA . PRO A 1 467 ? -26.524 40.426 46.798 1.00 66.56 467 PRO A CA 1
ATOM 3799 C C . PRO A 1 467 ? -25.727 40.390 45.488 1.00 66.56 467 PRO A C 1
ATOM 3801 O O . PRO A 1 467 ? -24.807 39.584 45.353 1.00 66.56 467 PRO A O 1
ATOM 3804 N N . ASN A 1 468 ? -26.034 41.305 44.563 1.00 63.56 468 ASN A N 1
ATOM 3805 C CA . ASN A 1 468 ? -25.256 41.470 43.335 1.00 63.56 468 ASN A CA 1
ATOM 3806 C C . ASN A 1 468 ? -23.779 41.750 43.662 1.00 63.56 468 ASN A C 1
ATOM 3808 O O . ASN A 1 468 ? -23.456 42.520 44.571 1.00 63.56 468 ASN A O 1
ATOM 3812 N N . ALA A 1 469 ? -22.892 41.115 42.906 1.00 62.22 469 ALA A N 1
ATOM 3813 C CA . ALA A 1 469 ? -21.473 41.411 42.898 1.00 62.22 469 ALA A CA 1
ATOM 3814 C C . ALA A 1 469 ? -21.248 42.714 42.113 1.00 62.22 469 ALA A C 1
ATOM 3816 O O . ALA A 1 469 ? -21.665 42.843 40.971 1.00 62.22 469 ALA A O 1
ATOM 3817 N N . GLY A 1 470 ? -20.625 43.701 42.742 1.00 60.50 470 GLY A N 1
ATOM 3818 C CA . GLY A 1 470 ? -20.199 44.941 42.094 1.00 60.50 470 GLY A CA 1
ATOM 3819 C C . GLY A 1 470 ? -18.763 45.265 42.499 1.00 60.50 470 GLY A C 1
ATOM 3820 O O . GLY A 1 470 ? -18.241 44.594 43.404 1.00 60.50 470 GLY A O 1
ATOM 3821 N N . PRO A 1 471 ? -18.142 46.317 41.939 1.00 56.25 471 PRO A N 1
ATOM 3822 C CA . PRO A 1 471 ? -16.900 46.859 42.468 1.00 56.25 471 PRO A CA 1
ATOM 3823 C C . PRO A 1 471 ? -17.215 47.545 43.806 1.00 56.25 471 PRO A C 1
ATOM 3825 O O . PRO A 1 471 ? -17.481 48.739 43.885 1.00 56.25 471 PRO A O 1
ATOM 3828 N N . LEU A 1 472 ? -17.296 46.757 44.877 1.00 46.62 472 LEU A N 1
ATOM 3829 C CA . LEU A 1 472 ? -17.554 47.250 46.226 1.00 46.62 472 LEU A CA 1
ATOM 3830 C C . LEU A 1 472 ? -16.211 47.579 46.874 1.00 46.62 472 LEU A C 1
ATOM 3832 O O . LEU A 1 472 ? -15.481 46.679 47.292 1.00 46.62 472 LEU A O 1
ATOM 3836 N N . GLU A 1 473 ? -15.903 48.874 46.958 1.00 46.84 473 GLU A N 1
ATOM 3837 C CA . GLU A 1 473 ? -14.793 49.385 47.761 1.00 46.84 473 GLU A CA 1
ATOM 3838 C C . GLU A 1 473 ? -14.847 48.806 49.191 1.00 46.84 473 GLU A C 1
ATOM 3840 O O . GLU A 1 473 ? -15.913 48.773 49.822 1.00 46.84 473 GLU A O 1
ATOM 3845 N N . PRO A 1 474 ? -13.715 48.347 49.750 1.00 46.91 474 PRO A N 1
ATOM 3846 C CA . PRO A 1 474 ? -13.663 47.969 51.152 1.00 46.91 474 PRO A CA 1
ATOM 3847 C C . PRO A 1 474 ? -13.832 49.219 52.028 1.00 46.91 474 PRO A C 1
ATOM 3849 O O . PRO A 1 474 ? -13.052 50.159 51.929 1.00 46.91 474 PRO A O 1
ATOM 3852 N N . ILE A 1 475 ? -14.807 49.206 52.945 1.00 44.78 475 ILE A N 1
ATOM 3853 C CA . ILE A 1 475 ? -15.120 50.361 53.813 1.00 44.78 475 ILE A CA 1
ATOM 3854 C C . ILE A 1 475 ? -13.919 50.755 54.704 1.00 44.78 475 ILE A C 1
ATOM 3856 O O . ILE A 1 475 ? -13.803 51.914 55.092 1.00 44.78 475 ILE A O 1
ATOM 3860 N N . ILE A 1 476 ? -12.995 49.825 55.006 1.00 48.44 476 ILE A N 1
ATOM 3861 C CA . ILE A 1 476 ? -11.697 50.112 55.645 1.00 48.44 476 ILE A CA 1
ATOM 3862 C C . ILE A 1 476 ? -10.626 49.147 55.112 1.00 48.44 476 ILE A C 1
ATOM 3864 O O . ILE A 1 476 ? -10.748 47.931 55.285 1.00 48.44 476 ILE A O 1
ATOM 3868 N N . SER A 1 477 ? -9.544 49.689 54.542 1.00 52.47 477 SER A N 1
ATOM 3869 C CA . SER A 1 477 ? -8.301 48.964 54.247 1.00 52.47 477 SER A CA 1
ATOM 3870 C C . SER A 1 477 ? -7.156 49.530 55.088 1.00 52.47 477 SER A C 1
ATOM 3872 O O . SER A 1 477 ? -6.767 50.686 54.911 1.00 52.47 477 SER A O 1
ATOM 3874 N N . ARG A 1 478 ? -6.587 48.733 55.999 1.00 52.09 478 ARG A N 1
ATOM 3875 C CA . ARG A 1 478 ? -5.305 49.069 56.643 1.00 52.09 478 ARG A CA 1
ATOM 3876 C C . ARG A 1 478 ? -4.223 48.133 56.125 1.00 52.09 478 ARG A C 1
ATOM 3878 O O . ARG A 1 478 ? -4.391 46.914 56.130 1.00 52.09 478 ARG A O 1
ATOM 3885 N N . LYS A 1 479 ? -3.117 48.735 55.697 1.00 58.28 479 LYS A N 1
ATOM 3886 C CA . LYS A 1 479 ? -1.890 48.063 55.275 1.00 58.28 479 LYS A CA 1
ATOM 3887 C C . LYS A 1 479 ? -0.851 48.231 56.382 1.00 58.28 479 LYS A C 1
ATOM 3889 O O . LYS A 1 479 ? -0.786 49.297 56.997 1.00 58.28 479 LYS A O 1
ATOM 3894 N N . THR A 1 480 ? -0.068 47.196 56.668 1.00 58.41 480 THR A N 1
ATOM 3895 C CA . THR A 1 480 ? 1.107 47.357 57.536 1.00 58.41 480 THR A CA 1
ATOM 3896 C C . THR A 1 480 ? 2.150 48.257 56.853 1.00 58.41 480 THR A C 1
ATOM 3898 O O . THR A 1 480 ? 2.188 48.285 55.622 1.00 58.41 480 THR A O 1
ATOM 3901 N N . PRO A 1 481 ? 2.997 48.998 57.596 1.00 57.94 481 PRO A N 1
ATOM 3902 C CA . PRO A 1 481 ? 4.009 49.886 57.004 1.00 57.94 481 PRO A CA 1
ATOM 3903 C C . PRO A 1 481 ? 4.924 49.170 56.002 1.00 57.94 481 PRO A C 1
ATOM 3905 O O . PRO A 1 481 ? 5.264 49.727 54.964 1.00 57.94 481 PRO A O 1
ATOM 3908 N N . ASP A 1 482 ? 5.219 47.898 56.272 1.00 58.34 482 ASP A N 1
ATOM 3909 C CA . ASP A 1 482 ? 6.085 47.048 55.446 1.00 58.34 482 ASP A CA 1
ATOM 3910 C C . ASP A 1 482 ? 5.356 46.452 54.227 1.00 58.34 482 ASP A C 1
ATOM 3912 O O . ASP A 1 482 ? 5.949 45.801 53.375 1.00 58.34 482 ASP A O 1
ATOM 3916 N N . GLY A 1 483 ? 4.039 46.648 54.137 1.00 59.44 483 GLY A N 1
ATOM 3917 C CA . GLY A 1 483 ? 3.211 46.259 53.003 1.00 59.44 483 GLY A CA 1
ATOM 3918 C C . GLY A 1 483 ? 2.913 44.771 52.833 1.00 59.44 483 GLY A C 1
ATOM 3919 O O . GLY A 1 483 ? 2.254 44.406 51.858 1.00 59.44 483 GLY A O 1
ATOM 3920 N N . CYS A 1 484 ? 3.342 43.936 53.778 1.00 57.56 484 CYS A N 1
ATOM 3921 C CA . CYS A 1 484 ? 3.234 42.477 53.706 1.00 57.56 484 CYS A CA 1
ATOM 3922 C C . CYS A 1 484 ? 1.879 41.906 54.160 1.00 57.56 484 CYS A C 1
ATOM 3924 O O . CYS A 1 484 ? 1.582 40.751 53.849 1.00 57.56 484 CYS A O 1
ATOM 3926 N N . ALA A 1 485 ? 1.059 42.676 54.885 1.00 59.34 485 ALA A N 1
ATOM 3927 C CA . ALA A 1 485 ? -0.241 42.224 55.379 1.00 59.34 485 ALA A CA 1
ATOM 3928 C C . ALA A 1 485 ? -1.347 43.257 55.122 1.00 59.34 485 ALA A C 1
ATOM 3930 O O . ALA A 1 485 ? -1.161 44.463 55.317 1.00 59.34 485 ALA A O 1
ATOM 3931 N N . TYR A 1 486 ? -2.511 42.751 54.715 1.00 63.56 486 TYR A N 1
ATOM 3932 C CA . TYR A 1 486 ? -3.691 43.533 54.360 1.00 63.56 486 TYR A CA 1
ATOM 3933 C C . TYR A 1 486 ? -4.904 43.022 55.122 1.00 63.56 486 TYR A C 1
ATOM 3935 O O . TYR A 1 486 ? -5.221 41.834 55.056 1.00 63.56 486 TYR A O 1
ATOM 3943 N N . ILE A 1 487 ? -5.597 43.928 55.814 1.00 58.75 487 ILE A N 1
ATOM 3944 C CA . ILE A 1 487 ? -6.852 43.622 56.505 1.00 58.75 487 ILE A CA 1
ATOM 3945 C C . ILE A 1 487 ? -7.976 44.450 55.893 1.00 58.75 487 ILE A C 1
ATOM 3947 O O . ILE A 1 487 ? -7.877 45.677 55.805 1.00 58.75 487 ILE A O 1
ATOM 3951 N N . SER A 1 488 ? -9.055 43.765 55.515 1.00 61.75 488 SER A N 1
ATOM 3952 C CA . SER A 1 488 ? -10.319 44.359 55.093 1.00 61.75 488 SER A CA 1
ATOM 3953 C C . SER A 1 488 ? -11.453 43.867 55.989 1.00 61.75 488 SER A C 1
ATOM 3955 O O . SER A 1 488 ? -11.572 42.674 56.270 1.00 61.75 488 SER A O 1
ATOM 3957 N N . LEU A 1 489 ? -12.286 44.796 56.455 1.00 59.03 489 LEU A N 1
ATOM 3958 C CA . LEU A 1 489 ? -13.412 44.518 57.343 1.00 59.03 489 LEU A CA 1
ATOM 3959 C C . LEU A 1 489 ? -14.718 44.920 56.662 1.00 59.03 489 LEU A C 1
ATOM 3961 O O . LEU A 1 489 ? -14.862 46.045 56.186 1.00 59.03 489 LEU A O 1
ATOM 3965 N N . ARG A 1 490 ? -15.697 44.013 56.680 1.00 59.03 490 ARG A N 1
ATOM 3966 C CA . ARG A 1 490 ? -17.050 44.252 56.178 1.00 59.03 490 ARG A CA 1
ATOM 3967 C C . ARG A 1 490 ? -18.075 43.953 57.261 1.00 59.03 490 ARG A C 1
ATOM 3969 O O . ARG A 1 490 ? -18.164 42.830 57.747 1.00 59.03 490 ARG A O 1
ATOM 3976 N N . LYS A 1 491 ? -18.909 44.932 57.608 1.00 52.56 491 LYS A N 1
ATOM 3977 C CA . LYS A 1 491 ? -20.085 44.691 58.452 1.00 52.56 491 LYS A CA 1
ATOM 3978 C C . LYS A 1 491 ? -21.188 44.052 57.605 1.00 52.56 491 LYS A C 1
ATOM 3980 O O . LYS A 1 491 ? -21.506 44.550 56.529 1.00 52.56 491 LYS A O 1
ATOM 3985 N N . ILE A 1 492 ? -21.764 42.960 58.092 1.00 63.97 492 ILE A N 1
ATOM 3986 C CA . ILE A 1 492 ? -22.962 42.340 57.530 1.00 63.97 492 ILE A CA 1
ATOM 3987 C C . ILE A 1 492 ? -24.123 42.740 58.437 1.00 63.97 492 ILE A C 1
ATOM 3989 O O . ILE A 1 492 ? -24.139 42.400 59.626 1.00 63.97 492 ILE A O 1
ATOM 3993 N N . GLU A 1 493 ? -25.079 43.496 57.898 1.00 47.06 493 GLU A N 1
ATOM 3994 C CA . GLU A 1 493 ? -26.226 43.972 58.672 1.00 47.06 493 GLU A CA 1
ATOM 3995 C C . GLU A 1 493 ? -26.971 42.798 59.330 1.00 47.06 493 GLU A C 1
ATOM 3997 O O . GLU A 1 493 ? -27.276 41.788 58.696 1.00 47.06 493 GLU A O 1
ATOM 4002 N N . ASN A 1 494 ? -27.186 42.915 60.645 1.00 48.09 494 ASN A N 1
ATOM 4003 C CA . ASN A 1 494 ? -27.809 41.922 61.531 1.00 48.09 494 ASN A CA 1
ATOM 4004 C C . ASN A 1 494 ? -27.157 40.525 61.602 1.00 48.09 494 ASN A C 1
ATOM 4006 O O . ASN A 1 494 ? -27.758 39.617 62.175 1.00 48.09 494 ASN A O 1
ATOM 4010 N N . LYS A 1 495 ? -25.935 40.328 61.079 1.00 46.81 495 LYS A N 1
ATOM 4011 C CA . LYS A 1 495 ? -25.247 39.016 61.121 1.00 46.81 495 LYS A CA 1
ATOM 4012 C C . LYS A 1 495 ? -23.771 39.050 61.544 1.00 46.81 495 LYS A C 1
ATOM 4014 O O . LYS A 1 495 ? -23.175 37.989 61.688 1.00 46.81 495 LYS A O 1
ATOM 4019 N N . GLY A 1 496 ? -23.186 40.226 61.790 1.00 62.78 496 GLY A N 1
ATOM 4020 C CA . GLY A 1 496 ? -21.847 40.371 62.386 1.00 62.78 496 GLY A CA 1
ATOM 4021 C C . GLY A 1 496 ? -20.840 41.097 61.490 1.00 62.78 496 GLY A C 1
ATOM 4022 O O . GLY A 1 496 ? -21.220 41.896 60.637 1.00 62.78 496 GLY A O 1
ATOM 4023 N N . ILE A 1 497 ? -19.544 40.856 61.704 1.00 57.78 497 ILE A N 1
ATOM 4024 C CA . ILE A 1 497 ? -18.449 41.448 60.918 1.00 57.78 497 ILE A CA 1
ATOM 4025 C C . ILE A 1 497 ? -17.665 40.317 60.253 1.00 57.78 497 ILE A C 1
ATOM 4027 O O . ILE A 1 497 ? -17.239 39.376 60.916 1.00 57.78 497 ILE A O 1
ATOM 4031 N N . LEU A 1 498 ? -17.473 40.428 58.945 1.00 49.84 498 LEU A N 1
ATOM 4032 C CA . LEU A 1 498 ? -16.645 39.548 58.136 1.00 49.84 498 LEU A CA 1
ATOM 4033 C C . LEU A 1 498 ? -15.281 40.213 57.932 1.00 49.84 498 LEU A C 1
ATOM 4035 O O . LEU A 1 498 ? -15.209 41.340 57.441 1.00 49.84 498 LEU A O 1
ATOM 4039 N N . CYS A 1 499 ? -14.209 39.534 58.331 1.00 53.94 499 CYS A N 1
ATOM 4040 C CA . CYS A 1 499 ? -12.842 40.035 58.224 1.00 53.94 499 CYS A CA 1
ATOM 4041 C C . CYS A 1 499 ? -12.051 39.190 57.224 1.00 53.94 499 CYS A C 1
ATOM 4043 O O . CYS A 1 499 ? -12.041 37.964 57.327 1.00 53.94 499 CYS A O 1
ATOM 4045 N N . TYR A 1 500 ? -11.369 39.853 56.295 1.00 58.41 500 TYR A N 1
ATOM 4046 C CA . TYR A 1 500 ? -10.409 39.246 55.385 1.00 58.41 500 TYR A CA 1
ATOM 4047 C C . TYR A 1 500 ? -9.007 39.725 55.754 1.00 58.41 500 TYR A C 1
ATOM 4049 O O . TYR A 1 500 ? -8.737 40.925 55.739 1.00 58.41 500 TYR A O 1
ATOM 4057 N N . LEU A 1 501 ? -8.119 38.781 56.069 1.00 59.62 501 LEU A N 1
ATOM 4058 C CA . LEU A 1 501 ? -6.690 39.017 56.252 1.00 59.62 501 LEU A CA 1
ATOM 4059 C C . LEU A 1 501 ? -5.941 38.268 55.150 1.00 59.62 501 LEU A C 1
ATOM 4061 O O . LEU A 1 501 ? -6.069 37.051 55.032 1.00 59.62 501 LEU A O 1
ATOM 4065 N N . ALA A 1 502 ? -5.146 38.995 54.376 1.00 57.22 502 ALA A N 1
ATOM 4066 C CA . ALA A 1 502 ? -4.219 38.426 53.410 1.00 57.22 502 ALA A CA 1
ATOM 4067 C C . ALA A 1 502 ? -2.788 38.786 53.819 1.00 57.22 502 ALA A C 1
ATOM 4069 O O . ALA A 1 502 ? -2.489 39.950 54.093 1.00 57.22 502 ALA A O 1
ATOM 4070 N N . VAL A 1 503 ? -1.910 37.785 53.862 1.00 60.62 503 VAL A N 1
ATOM 4071 C CA . VAL A 1 503 ? -0.482 37.945 54.162 1.00 60.62 503 VAL A CA 1
ATOM 4072 C C . VAL A 1 503 ? 0.302 37.375 52.987 1.00 60.62 503 VAL A C 1
ATOM 4074 O O . VAL A 1 503 ? 0.037 36.248 52.568 1.00 60.62 503 VAL A O 1
ATOM 4077 N N . SER A 1 504 ? 1.233 38.154 52.434 1.00 55.81 504 SER A N 1
ATOM 4078 C CA . SER A 1 504 ? 2.110 37.667 51.365 1.00 55.81 504 SER A CA 1
ATOM 4079 C C . SER A 1 504 ? 3.070 36.599 51.917 1.00 55.81 504 SER A C 1
ATOM 4081 O O . SER A 1 504 ? 3.666 36.826 52.975 1.00 55.81 504 SER A O 1
ATOM 4083 N N . PRO A 1 505 ? 3.254 35.448 51.239 1.00 51.97 505 PRO A N 1
ATOM 4084 C CA . PRO A 1 505 ? 4.153 34.385 51.697 1.00 51.97 505 PRO A CA 1
ATOM 4085 C C . PRO A 1 505 ? 5.634 34.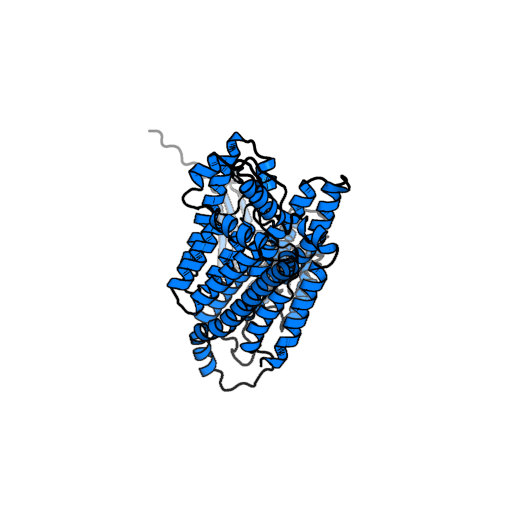801 51.725 1.00 51.97 505 PRO A C 1
ATOM 4087 O O . PRO A 1 505 ? 6.420 34.188 52.445 1.00 51.97 505 PRO A O 1
ATOM 4090 N N . ASP A 1 506 ? 6.006 35.880 51.031 1.00 52.69 506 ASP A N 1
ATOM 4091 C CA . ASP A 1 506 ? 7.384 36.389 50.965 1.00 52.69 506 ASP A CA 1
ATOM 4092 C C . ASP A 1 506 ? 7.871 37.047 52.279 1.00 52.69 506 ASP A C 1
ATOM 4094 O O . ASP A 1 506 ? 9.023 37.462 52.383 1.00 52.69 506 ASP A O 1
ATOM 4098 N N . GLY A 1 507 ? 7.009 37.137 53.302 1.00 48.78 507 GLY A N 1
ATOM 4099 C CA . GLY A 1 507 ? 7.293 37.771 54.596 1.00 48.78 507 GLY A CA 1
ATOM 4100 C C . GLY A 1 507 ? 7.736 36.841 55.736 1.00 48.78 507 GLY A C 1
ATOM 4101 O O . GLY A 1 507 ? 7.901 37.315 56.856 1.00 48.78 507 GLY A O 1
ATOM 4102 N N . LEU A 1 508 ? 7.923 35.537 55.502 1.00 45.25 508 LEU A N 1
ATOM 4103 C CA . LEU A 1 508 ? 8.422 34.591 56.516 1.00 45.25 508 LEU A CA 1
ATOM 4104 C C . LEU A 1 508 ? 9.896 34.239 56.267 1.00 45.25 508 LEU A C 1
ATOM 4106 O O . LEU A 1 508 ? 10.251 33.095 55.984 1.00 45.25 508 LEU A O 1
ATOM 4110 N N . THR A 1 509 ? 10.787 35.220 56.412 1.00 45.84 509 THR A N 1
ATOM 4111 C CA . THR A 1 509 ? 12.210 34.934 56.627 1.00 45.84 509 THR A CA 1
ATOM 4112 C C . THR A 1 509 ? 12.388 34.427 58.056 1.00 45.84 509 THR A C 1
ATOM 4114 O O . THR A 1 509 ? 12.540 35.186 59.010 1.00 45.84 509 THR A O 1
ATOM 4117 N N . MET A 1 510 ? 12.341 33.104 58.226 1.00 45.19 510 MET A N 1
ATOM 4118 C CA . MET A 1 510 ? 12.729 32.475 59.489 1.00 45.19 510 MET A CA 1
ATOM 4119 C C . MET A 1 510 ? 14.190 32.856 59.785 1.00 45.19 510 MET A C 1
ATOM 4121 O O . MET A 1 510 ? 15.042 32.648 58.913 1.00 45.19 510 MET A O 1
ATOM 4125 N N . PRO A 1 511 ? 14.520 33.408 60.967 1.00 42.50 511 PRO A N 1
ATOM 4126 C CA . PRO A 1 511 ? 15.908 33.675 61.310 1.00 42.50 511 PRO A CA 1
ATOM 4127 C C . PRO A 1 511 ? 16.675 32.352 61.266 1.00 42.50 511 PRO A C 1
ATOM 4129 O O . PRO A 1 511 ? 16.272 31.365 61.889 1.00 42.50 511 PRO A O 1
ATOM 4132 N N . LYS A 1 512 ? 17.766 32.314 60.491 1.00 42.88 512 LYS A N 1
ATOM 4133 C CA . LYS A 1 512 ? 18.713 31.197 60.522 1.00 42.88 512 LYS A CA 1
ATOM 4134 C C . LYS A 1 512 ? 19.148 31.025 61.977 1.00 42.88 512 LYS A C 1
ATOM 4136 O O . LYS A 1 512 ? 19.690 31.959 62.559 1.00 42.88 512 LYS A O 1
ATOM 4141 N N . LYS A 1 513 ? 18.887 29.855 62.566 1.00 39.75 513 LYS A N 1
ATOM 4142 C CA . LYS A 1 513 ? 19.503 29.486 63.842 1.00 39.75 513 LYS A CA 1
ATOM 4143 C C . LYS A 1 513 ? 21.014 29.475 63.627 1.00 39.75 513 LYS A C 1
ATOM 4145 O O . LYS A 1 513 ? 21.517 28.642 62.881 1.00 39.75 513 LYS A O 1
ATOM 4150 N N . GLU A 1 514 ? 21.708 30.412 64.257 1.00 45.97 514 GLU A N 1
ATOM 4151 C CA . GLU A 1 514 ? 23.119 30.248 64.574 1.00 45.97 514 GLU A CA 1
ATOM 4152 C C . GLU A 1 514 ? 23.225 29.130 65.612 1.00 45.97 514 GLU A C 1
ATOM 4154 O O . GLU A 1 514 ? 22.770 29.302 66.745 1.00 45.97 514 GLU A O 1
ATOM 4159 N N . GLN A 1 515 ? 23.730 27.974 65.179 1.00 38.38 515 GLN A N 1
ATOM 4160 C CA . GLN A 1 515 ? 24.645 27.081 65.903 1.00 38.38 515 GLN A CA 1
ATOM 4161 C C . GLN A 1 515 ? 24.991 25.877 65.032 1.00 38.38 515 GLN A C 1
ATOM 4163 O O . GLN A 1 515 ? 24.050 25.181 64.584 1.00 38.38 515 GLN A O 1
#

Organism: Vespula germanica (NCBI:txid30212)